Protein AF-A0A158R5C0-F1 (afdb_monomer_lite)

InterPro domains:
  IPR023636 Urocanase conserved site [PS01233] (333-348)
  IPR023637 Urocanase-like [PTHR12216] (212-357)
  IPR035085 Urocanase, Rossmann-like domain [PF01175] (110-210)
  IPR035401 Urocanase, C-terminal domain [PF17392] (230-357)
  IPR036190 Urocanase superfamily [SSF111326] (91-396)
  IPR038364 Urocanase, central domain superfamily [G3DSA:3.40.50.10730] (106-223)

Structure (mmCIF, N/CA/C/O backbone):
data_AF-A0A158R5C0-F1
#
_entry.id   AF-A0A158R5C0-F1
#
loop_
_atom_site.group_PDB
_atom_site.id
_atom_site.type_symbol
_atom_site.label_atom_id
_atom_site.label_alt_id
_atom_site.label_comp_id
_atom_site.label_asym_id
_atom_site.label_entity_id
_atom_site.label_seq_id
_atom_site.pdbx_PDB_ins_code
_atom_site.Cartn_x
_atom_site.Cartn_y
_atom_site.Cartn_z
_atom_site.occupancy
_atom_site.B_iso_or_equiv
_atom_site.auth_seq_id
_atom_site.auth_comp_id
_atom_site.auth_asym_id
_atom_site.auth_atom_id
_atom_site.pdbx_PDB_model_num
ATOM 1 N N . MET A 1 1 ? 21.431 14.745 -16.651 1.00 51.12 1 MET A N 1
ATOM 2 C CA . MET A 1 1 ? 21.654 13.913 -17.851 1.00 51.12 1 MET A CA 1
ATOM 3 C C . MET A 1 1 ? 21.043 14.595 -19.070 1.00 51.12 1 MET A C 1
ATOM 5 O O . MET A 1 1 ? 19.919 15.068 -18.958 1.00 51.12 1 MET A O 1
ATOM 9 N N . ASP A 1 2 ? 21.752 14.641 -20.203 1.00 51.94 2 ASP A N 1
ATOM 10 C CA . ASP A 1 2 ? 21.118 14.861 -21.513 1.00 51.94 2 ASP A CA 1
ATOM 11 C C . ASP A 1 2 ? 20.528 13.519 -21.970 1.00 51.94 2 ASP A C 1
ATOM 13 O O . ASP A 1 2 ? 21.255 12.535 -22.115 1.00 51.94 2 ASP A O 1
ATOM 17 N N . LEU A 1 3 ? 19.210 13.459 -22.163 1.00 56.66 3 LEU A N 1
ATOM 18 C CA . LEU A 1 3 ? 18.472 12.248 -22.551 1.00 56.66 3 LEU A CA 1
ATOM 19 C C . LEU A 1 3 ? 19.005 11.614 -23.849 1.00 56.66 3 LEU A C 1
ATOM 21 O O . LEU A 1 3 ? 18.826 10.416 -24.072 1.00 56.66 3 LEU A O 1
ATOM 25 N N . LYS A 1 4 ? 19.723 12.384 -24.678 1.00 57.47 4 LYS A N 1
ATOM 26 C CA . LYS A 1 4 ? 20.420 11.886 -25.872 1.00 57.47 4 LYS A CA 1
ATOM 27 C C . LYS A 1 4 ? 21.494 10.840 -25.558 1.00 57.47 4 LYS A C 1
ATOM 29 O O . LYS A 1 4 ? 21.751 9.975 -26.387 1.00 57.47 4 LYS A O 1
ATOM 34 N N . GLN A 1 5 ? 22.086 10.857 -24.363 1.00 58.50 5 GLN A N 1
ATOM 35 C CA . GLN A 1 5 ? 23.080 9.856 -23.963 1.00 58.50 5 GLN A CA 1
ATOM 36 C C . GLN A 1 5 ? 22.468 8.468 -23.705 1.00 58.50 5 GLN A C 1
ATOM 38 O O . GLN A 1 5 ? 23.146 7.474 -23.936 1.00 58.50 5 GLN A O 1
ATOM 43 N N . LEU A 1 6 ? 21.189 8.370 -23.308 1.00 55.44 6 LEU A N 1
ATOM 44 C CA . LEU A 1 6 ? 20.508 7.073 -23.110 1.00 55.44 6 LEU A CA 1
ATOM 45 C C . LEU A 1 6 ? 20.289 6.309 -24.421 1.00 55.44 6 LEU A C 1
ATOM 47 O O . LEU A 1 6 ? 20.114 5.095 -24.411 1.00 55.44 6 LEU A O 1
ATOM 51 N N . THR A 1 7 ? 20.276 7.023 -25.545 1.00 57.50 7 THR A N 1
ATOM 52 C CA . THR A 1 7 ? 19.987 6.476 -26.879 1.00 57.50 7 THR A CA 1
ATOM 53 C C . THR A 1 7 ? 21.208 6.479 -27.796 1.00 57.50 7 THR A C 1
ATOM 55 O O . THR A 1 7 ? 21.114 6.039 -28.937 1.00 57.50 7 THR A O 1
ATOM 58 N N . SER A 1 8 ? 22.366 6.941 -27.312 1.00 62.94 8 SER A N 1
ATOM 59 C CA . SER A 1 8 ? 23.548 7.167 -28.148 1.00 62.94 8 SER A CA 1
ATOM 60 C C . SER A 1 8 ? 24.245 5.881 -28.595 1.00 62.94 8 SER A C 1
ATOM 62 O O . SER A 1 8 ? 25.038 5.926 -29.528 1.00 62.94 8 SER A O 1
ATOM 64 N N . GLY A 1 9 ? 24.016 4.750 -27.915 1.00 58.94 9 GLY A N 1
ATOM 65 C CA . GLY A 1 9 ? 24.757 3.502 -28.147 1.00 58.94 9 GLY A CA 1
ATOM 66 C C . GLY A 1 9 ? 26.254 3.578 -27.798 1.00 58.94 9 GLY A C 1
ATOM 67 O O . GLY A 1 9 ? 26.949 2.571 -27.878 1.00 58.94 9 GLY A O 1
ATOM 68 N N . LEU A 1 10 ? 26.746 4.744 -27.359 1.00 60.12 10 LEU A N 1
ATOM 69 C CA . LEU A 1 10 ? 28.156 5.051 -27.086 1.00 60.12 10 LEU A CA 1
ATOM 70 C C . LEU A 1 10 ? 28.513 4.917 -25.599 1.00 60.12 10 LEU A C 1
ATOM 72 O O . LEU A 1 10 ? 29.471 5.514 -25.123 1.00 60.12 10 LEU A O 1
ATOM 76 N N . ILE A 1 11 ? 27.743 4.136 -24.841 1.00 62.28 11 ILE A N 1
ATOM 77 C CA . ILE A 1 11 ? 27.849 4.081 -23.373 1.00 62.28 11 ILE A CA 1
ATOM 78 C C . ILE A 1 11 ? 29.213 3.527 -22.906 1.00 62.28 11 ILE A C 1
ATOM 80 O O . ILE A 1 11 ? 29.632 3.763 -21.780 1.00 62.28 11 ILE A O 1
ATOM 84 N N . PHE A 1 12 ? 29.929 2.818 -23.780 1.00 63.06 12 PHE A N 1
ATOM 85 C CA . PHE A 1 12 ? 31.236 2.232 -23.481 1.00 63.06 12 PHE A CA 1
ATOM 86 C C . PHE A 1 12 ? 32.417 3.005 -24.085 1.00 63.06 12 PHE A C 1
ATOM 88 O O . PHE A 1 12 ? 33.535 2.494 -24.042 1.00 63.06 12 PHE A O 1
ATOM 95 N N . ASP A 1 13 ? 32.200 4.191 -24.667 1.00 68.00 13 ASP A N 1
ATOM 96 C CA . ASP A 1 13 ? 33.244 4.952 -25.360 1.00 68.00 13 ASP A CA 1
ATOM 97 C C . ASP A 1 13 ? 33.252 6.453 -25.004 1.00 68.00 13 ASP A C 1
ATOM 99 O O . ASP A 1 13 ? 32.526 7.234 -25.623 1.00 68.00 13 ASP A O 1
ATOM 103 N N . PRO A 1 14 ? 34.125 6.887 -24.067 1.00 67.75 14 PRO A N 1
ATOM 104 C CA . PRO A 1 14 ? 35.026 6.072 -23.234 1.00 67.75 14 PRO A CA 1
ATOM 105 C C . PRO A 1 14 ? 34.276 5.275 -22.150 1.00 67.75 14 PRO A C 1
ATOM 107 O O . PRO A 1 14 ? 33.107 5.540 -21.878 1.00 67.75 14 PRO A O 1
ATOM 110 N N . LEU A 1 15 ? 34.949 4.301 -21.518 1.00 65.25 15 LEU A N 1
ATOM 111 C CA . LEU A 1 15 ? 34.386 3.613 -20.351 1.00 65.25 15 LEU A CA 1
ATOM 112 C C . LEU A 1 15 ? 34.110 4.638 -19.233 1.00 65.25 15 LEU A C 1
ATOM 114 O O . LEU A 1 15 ? 35.017 5.402 -18.896 1.00 65.25 15 LEU A O 1
ATOM 118 N N . PRO A 1 16 ? 32.897 4.664 -18.662 1.00 64.50 16 PRO A N 1
ATOM 119 C CA . PRO A 1 16 ? 32.569 5.559 -17.557 1.00 64.50 16 PRO A CA 1
ATOM 120 C C . PRO A 1 16 ? 33.321 5.180 -16.270 1.00 64.50 16 PRO A C 1
ATOM 122 O O . PRO A 1 16 ? 33.688 4.020 -16.068 1.00 64.50 16 PRO A O 1
ATOM 125 N N . GLU A 1 17 ? 33.575 6.175 -15.415 1.00 60.28 17 GLU A N 1
ATOM 126 C CA . GLU A 1 17 ? 34.307 5.990 -14.157 1.00 60.28 17 GLU A CA 1
ATOM 127 C C . GLU A 1 17 ? 33.519 5.138 -13.153 1.00 60.28 17 GLU A C 1
ATOM 129 O O . GLU A 1 17 ? 32.294 5.217 -13.061 1.00 60.28 17 GLU A O 1
ATOM 134 N N . PHE A 1 18 ? 34.240 4.315 -12.386 1.00 57.44 18 PHE A N 1
ATOM 135 C CA . PHE A 1 18 ? 33.649 3.431 -11.386 1.00 57.44 18 PHE A CA 1
ATOM 136 C C . PHE A 1 18 ? 33.349 4.173 -10.087 1.00 57.44 18 PHE A C 1
ATOM 138 O O . PHE A 1 18 ? 34.278 4.669 -9.443 1.00 57.44 18 PHE A O 1
ATOM 145 N N . PRO A 1 19 ? 32.093 4.171 -9.626 1.00 56.69 19 PRO A N 1
ATOM 146 C CA . PRO A 1 19 ? 31.757 4.870 -8.406 1.00 56.69 19 PRO A CA 1
ATOM 147 C C . PRO A 1 19 ? 31.963 4.037 -7.145 1.00 56.69 19 PRO A C 1
ATOM 149 O O . PRO A 1 19 ? 31.764 2.813 -7.108 1.00 56.69 19 PRO A O 1
ATOM 152 N N . PHE A 1 20 ? 32.319 4.755 -6.081 1.00 53.41 20 PHE A N 1
ATOM 153 C CA . PHE A 1 20 ? 32.453 4.269 -4.710 1.00 53.41 20 PHE A CA 1
ATOM 154 C C . PHE A 1 20 ? 31.122 4.439 -3.951 1.00 53.41 20 PHE A C 1
ATOM 156 O O . PHE A 1 20 ? 31.051 5.126 -2.937 1.00 53.41 20 PHE A O 1
ATOM 163 N N . GLU A 1 21 ? 30.035 3.842 -4.445 1.00 59.16 21 GLU A N 1
ATOM 164 C CA . GLU A 1 21 ? 28.772 3.797 -3.692 1.00 59.16 21 GLU A CA 1
ATOM 165 C C . GLU A 1 21 ? 28.656 2.539 -2.819 1.00 59.16 21 GLU A C 1
ATOM 167 O O . GLU A 1 21 ? 29.300 1.513 -3.056 1.00 59.16 21 GLU A O 1
ATOM 172 N N . GLN A 1 22 ? 27.815 2.631 -1.786 1.00 54.03 22 GLN A N 1
ATOM 173 C CA . GLN A 1 22 ? 27.529 1.555 -0.843 1.00 54.03 22 GLN A CA 1
ATOM 174 C C . GLN A 1 22 ? 26.801 0.405 -1.560 1.00 54.03 22 GLN A C 1
ATOM 176 O O . GLN A 1 22 ? 25.691 0.569 -2.063 1.00 54.03 22 GLN A O 1
ATOM 181 N N . ARG A 1 23 ? 27.427 -0.774 -1.612 1.00 67.50 23 ARG A N 1
ATOM 182 C CA . ARG A 1 23 ? 26.885 -1.963 -2.286 1.00 67.50 23 ARG A CA 1
ATOM 183 C C . ARG A 1 23 ? 26.366 -2.956 -1.261 1.00 67.50 23 ARG A C 1
ATOM 185 O O . ARG A 1 23 ? 26.975 -3.127 -0.205 1.00 67.50 23 ARG A O 1
ATOM 192 N N . ALA A 1 24 ? 25.270 -3.638 -1.584 1.00 62.53 24 ALA A N 1
ATOM 193 C CA . ALA A 1 24 ? 24.831 -4.762 -0.771 1.00 62.53 24 ALA A CA 1
ATOM 194 C C . ALA A 1 24 ? 25.896 -5.868 -0.861 1.00 62.53 24 ALA A C 1
ATOM 196 O O . ALA A 1 24 ? 26.246 -6.324 -1.951 1.00 62.53 24 ALA A O 1
ATOM 197 N N . SER A 1 25 ? 26.456 -6.264 0.277 1.00 62.00 25 SER A N 1
ATOM 198 C CA . SER A 1 25 ? 27.340 -7.421 0.352 1.00 62.00 25 SER A CA 1
ATOM 199 C C . SER A 1 25 ? 26.503 -8.663 0.629 1.00 62.00 25 SER A C 1
ATOM 201 O O . SER A 1 25 ? 25.637 -8.672 1.504 1.00 62.00 25 SER A O 1
ATOM 203 N N . SER A 1 26 ? 26.755 -9.728 -0.122 1.00 62.12 26 SER A N 1
ATOM 204 C CA . SER A 1 26 ? 26.227 -11.053 0.185 1.00 62.12 26 SER A CA 1
ATOM 205 C C . SER A 1 26 ? 27.378 -12.049 0.197 1.00 62.12 26 SER A C 1
ATOM 207 O O . SER A 1 26 ? 28.207 -12.074 -0.708 1.00 62.12 26 SER A O 1
ATOM 209 N N . SER A 1 27 ? 27.461 -12.871 1.237 1.00 60.75 27 SER A N 1
ATOM 210 C CA . SER A 1 27 ? 28.456 -13.937 1.335 1.00 60.75 27 SER A CA 1
ATOM 211 C C . SER A 1 27 ? 27.865 -15.236 0.797 1.00 60.75 27 SER A C 1
ATOM 213 O O . SER A 1 27 ? 27.541 -16.128 1.577 1.00 60.75 27 SER A O 1
ATOM 215 N N . CYS A 1 28 ? 27.642 -15.345 -0.515 1.00 56.56 28 CYS A N 1
ATOM 216 C CA . CYS A 1 28 ? 27.281 -16.638 -1.098 1.00 56.56 28 CYS A CA 1
ATOM 217 C C . CYS A 1 28 ? 27.434 -16.672 -2.621 1.00 56.56 28 CYS A C 1
ATOM 219 O O . CYS A 1 28 ? 26.481 -16.451 -3.362 1.00 56.56 28 CYS A O 1
ATOM 221 N N . ALA A 1 29 ? 28.621 -17.019 -3.104 1.00 57.44 29 ALA A N 1
ATOM 222 C CA . ALA A 1 29 ? 28.725 -17.627 -4.420 1.00 57.44 29 ALA A CA 1
ATOM 223 C C . ALA A 1 29 ? 29.809 -18.717 -4.368 1.00 57.44 29 ALA A C 1
ATOM 225 O O . ALA A 1 29 ? 30.895 -18.498 -3.831 1.00 57.44 29 ALA A O 1
ATOM 226 N N . LEU A 1 30 ? 29.502 -19.911 -4.887 1.00 60.81 30 LEU A N 1
ATOM 227 C CA . LEU A 1 30 ? 30.491 -20.977 -5.070 1.00 60.81 30 LEU A CA 1
ATOM 228 C C . LEU A 1 30 ? 31.530 -20.516 -6.099 1.00 60.81 30 LEU A C 1
ATOM 230 O O . LEU A 1 30 ? 31.168 -20.189 -7.234 1.00 60.81 30 LEU A O 1
ATOM 234 N N . ILE A 1 31 ? 32.804 -20.521 -5.697 1.00 62.38 31 ILE A N 1
ATOM 235 C CA . ILE A 1 31 ? 33.958 -20.035 -6.478 1.00 62.38 31 ILE A CA 1
ATOM 236 C C . ILE A 1 31 ? 33.992 -20.651 -7.888 1.00 62.38 31 ILE A C 1
ATOM 238 O O . ILE A 1 31 ? 34.301 -19.960 -8.861 1.00 62.38 31 ILE A O 1
ATOM 242 N N . ASP A 1 32 ? 33.565 -21.908 -8.023 1.00 65.00 32 ASP A N 1
ATOM 243 C CA . ASP A 1 32 ? 33.571 -22.672 -9.279 1.00 65.00 32 ASP A CA 1
ATOM 244 C C . ASP A 1 32 ? 32.682 -22.071 -10.385 1.00 65.00 32 ASP A C 1
ATOM 246 O O . ASP A 1 32 ? 32.820 -22.410 -11.559 1.00 65.00 32 ASP A O 1
ATOM 250 N N . THR A 1 33 ? 31.783 -21.142 -10.045 1.00 76.62 33 THR A N 1
ATOM 251 C CA . THR A 1 33 ? 30.873 -20.492 -11.006 1.00 76.62 33 THR A CA 1
ATOM 252 C C . THR A 1 33 ? 31.309 -19.084 -11.424 1.00 76.62 33 THR A C 1
ATOM 254 O O . THR A 1 33 ? 30.699 -18.488 -12.315 1.00 76.62 33 THR A O 1
ATOM 257 N N . PHE A 1 34 ? 32.388 -18.543 -10.844 1.00 84.12 34 PHE A N 1
ATOM 258 C CA . PHE A 1 34 ? 32.748 -17.127 -11.012 1.00 84.12 34 PHE A CA 1
ATOM 259 C C . PHE A 1 34 ? 33.219 -16.824 -12.431 1.00 84.12 34 PHE A C 1
ATOM 261 O O . PHE A 1 34 ? 32.864 -15.795 -13.003 1.00 84.12 34 PHE A O 1
ATOM 268 N N . GLN A 1 35 ? 33.963 -17.749 -13.038 1.00 81.44 35 GLN A N 1
ATOM 269 C CA . GLN A 1 35 ? 34.404 -17.617 -14.426 1.00 81.44 35 GLN A CA 1
ATOM 270 C C . GLN A 1 35 ? 33.212 -17.551 -15.389 1.00 81.44 35 GLN A C 1
ATOM 272 O O . GLN A 1 35 ? 33.197 -16.725 -16.301 1.00 81.44 35 GLN A O 1
ATOM 277 N N . LEU A 1 36 ? 32.181 -18.369 -15.151 1.00 81.12 36 LEU A N 1
ATOM 278 C CA . LEU A 1 36 ? 30.954 -18.359 -15.945 1.00 81.12 36 LEU A CA 1
ATOM 279 C C . LEU A 1 36 ? 30.148 -17.070 -15.727 1.00 81.12 36 LEU A C 1
ATOM 281 O O . LEU A 1 36 ? 29.631 -16.506 -16.691 1.00 81.12 36 LEU A O 1
ATOM 285 N N . ALA A 1 37 ? 30.068 -16.573 -14.489 1.00 80.75 37 ALA A N 1
ATOM 286 C CA . ALA A 1 37 ? 29.399 -15.312 -14.172 1.00 80.75 37 ALA A CA 1
ATOM 287 C C . ALA A 1 37 ? 30.062 -14.115 -14.878 1.00 80.75 37 ALA A C 1
ATOM 289 O O . ALA A 1 37 ? 29.370 -13.330 -15.531 1.00 80.75 37 ALA A O 1
ATOM 290 N N . VAL A 1 38 ? 31.398 -14.027 -14.843 1.00 82.94 38 VAL A N 1
ATOM 291 C CA . VAL A 1 38 ? 32.162 -12.996 -15.567 1.00 82.94 38 VAL A CA 1
ATOM 292 C C . VAL A 1 38 ? 31.986 -13.139 -17.084 1.00 82.94 38 VAL A C 1
ATOM 294 O O . VAL A 1 38 ? 31.737 -12.151 -17.774 1.00 82.94 38 VAL A O 1
ATOM 297 N N . ALA A 1 39 ? 32.028 -14.360 -17.625 1.00 80.31 39 ALA A N 1
ATOM 298 C CA . ALA A 1 39 ? 31.802 -14.590 -19.053 1.00 80.31 39 ALA A CA 1
ATOM 299 C C . ALA A 1 39 ? 30.387 -14.183 -19.507 1.00 80.31 39 ALA A C 1
ATOM 301 O O . ALA A 1 39 ? 30.219 -13.676 -20.615 1.00 80.31 39 ALA A O 1
ATOM 302 N N . ASN A 1 40 ? 29.367 -14.382 -18.667 1.00 79.81 40 ASN A N 1
ATOM 303 C CA . ASN A 1 40 ? 27.987 -14.018 -18.984 1.00 79.81 40 ASN A CA 1
ATOM 304 C C . ASN A 1 40 ? 27.793 -12.500 -19.095 1.00 79.81 40 ASN A C 1
ATOM 306 O O . ASN A 1 40 ? 27.128 -12.056 -20.031 1.00 79.81 40 ASN A O 1
ATOM 310 N N . ILE A 1 41 ? 28.368 -11.710 -18.182 1.00 75.50 41 ILE A N 1
ATOM 311 C CA . ILE A 1 41 ? 28.212 -10.247 -18.203 1.00 75.50 41 ILE A CA 1
ATOM 312 C C . ILE A 1 41 ? 29.025 -9.592 -19.332 1.00 75.50 41 ILE A C 1
ATOM 314 O O . ILE A 1 41 ? 28.567 -8.630 -19.944 1.00 75.50 41 ILE A O 1
ATOM 318 N N . LEU A 1 42 ? 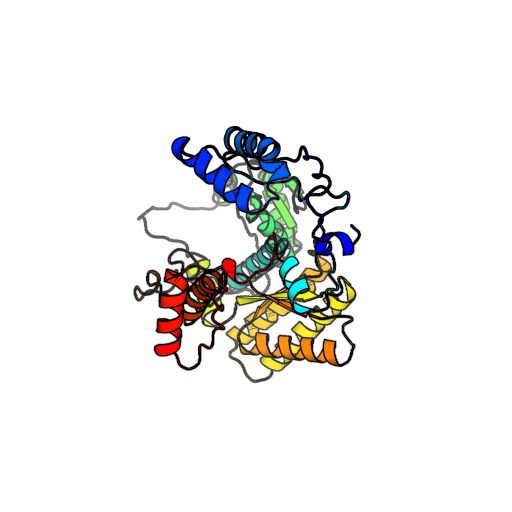30.188 -10.151 -19.691 1.00 77.12 42 LEU A N 1
ATOM 319 C CA . LEU A 1 42 ? 31.024 -9.624 -20.777 1.00 77.12 42 LEU A CA 1
ATOM 320 C C . LEU A 1 42 ? 30.335 -9.678 -22.150 1.00 77.12 42 LEU A C 1
ATOM 322 O O . LEU A 1 42 ? 30.678 -8.893 -23.031 1.00 77.12 42 LEU A O 1
ATOM 326 N N . ARG A 1 43 ? 29.307 -10.521 -22.331 1.00 77.00 43 ARG A N 1
ATOM 327 C CA . ARG A 1 43 ? 28.494 -10.566 -23.565 1.00 77.00 43 ARG A CA 1
ATOM 328 C C . ARG A 1 43 ? 27.805 -9.237 -23.895 1.00 77.00 43 ARG A C 1
ATOM 330 O O . ARG A 1 43 ? 27.444 -9.031 -25.046 1.00 77.00 43 ARG A O 1
ATOM 337 N N . TYR A 1 44 ? 27.622 -8.356 -22.910 1.00 72.44 44 TYR A N 1
ATOM 338 C CA . TYR A 1 44 ? 26.942 -7.066 -23.070 1.00 72.44 44 TYR A CA 1
ATOM 339 C C . TYR A 1 44 ? 27.894 -5.893 -23.354 1.00 72.44 44 TYR A C 1
ATOM 341 O O . TYR A 1 44 ? 27.445 -4.754 -23.447 1.00 72.44 44 TYR A O 1
ATOM 349 N N . VAL A 1 45 ? 29.199 -6.153 -23.483 1.00 71.12 45 VAL A N 1
ATOM 350 C CA . VAL A 1 45 ? 30.238 -5.124 -23.642 1.00 71.12 45 VAL A CA 1
ATOM 351 C C . VAL A 1 45 ? 30.983 -5.324 -24.973 1.00 71.12 45 VAL A C 1
ATOM 353 O O . VAL A 1 45 ? 31.150 -6.463 -25.416 1.00 71.12 45 VAL A O 1
ATOM 356 N N . PRO A 1 46 ? 31.484 -4.257 -25.626 1.00 77.31 46 PRO A N 1
ATOM 357 C CA . PRO A 1 46 ? 32.448 -4.382 -26.719 1.00 77.31 46 PRO A CA 1
ATOM 358 C C . PRO A 1 46 ? 33.718 -5.162 -26.328 1.00 77.31 46 PRO A C 1
ATOM 360 O O . PRO A 1 46 ? 34.317 -4.917 -25.279 1.00 77.31 46 PRO A O 1
ATOM 363 N N . GLN A 1 47 ? 34.195 -6.040 -27.220 1.00 80.75 47 GLN A N 1
ATOM 364 C CA . GLN A 1 47 ? 35.342 -6.932 -26.967 1.00 80.75 47 GLN A CA 1
ATOM 365 C C . GLN A 1 47 ? 36.626 -6.208 -26.535 1.00 80.75 47 GLN A C 1
ATOM 367 O O . GLN A 1 47 ? 37.384 -6.728 -25.715 1.00 80.75 47 GLN A O 1
ATOM 372 N N . LYS A 1 48 ? 36.852 -4.983 -27.031 1.00 81.25 48 LYS A N 1
ATOM 373 C CA . LYS A 1 48 ? 38.017 -4.152 -26.675 1.00 81.25 48 LYS A CA 1
ATOM 374 C C . LYS A 1 48 ? 38.166 -3.908 -25.166 1.00 81.25 48 LYS A C 1
ATOM 376 O O . LYS A 1 48 ? 39.284 -3.721 -24.696 1.00 81.25 48 LYS A O 1
ATOM 381 N N . HIS A 1 49 ? 37.072 -3.977 -24.404 1.00 77.50 49 HIS A N 1
ATOM 382 C CA . HIS A 1 49 ? 37.050 -3.698 -22.963 1.00 77.50 49 HIS A CA 1
ATOM 383 C C . HIS A 1 49 ? 37.113 -4.952 -22.083 1.00 77.50 49 HIS A C 1
ATOM 385 O O . HIS A 1 49 ? 37.230 -4.839 -20.862 1.00 77.50 49 HIS A O 1
ATOM 391 N N . TYR A 1 50 ? 37.090 -6.158 -22.669 1.00 85.00 50 TYR A N 1
ATOM 392 C CA . TYR A 1 50 ? 36.978 -7.417 -21.917 1.00 85.00 50 TYR A CA 1
ATOM 393 C C . TYR A 1 50 ? 38.072 -7.600 -20.876 1.00 85.00 50 TYR A C 1
ATOM 395 O O . TYR A 1 50 ? 37.798 -8.012 -19.754 1.00 85.00 50 TYR A O 1
ATOM 403 N N . LYS A 1 51 ? 39.315 -7.261 -21.222 1.00 83.75 51 LYS A N 1
ATOM 404 C CA . LYS A 1 51 ? 40.459 -7.461 -20.328 1.00 83.75 51 LYS A CA 1
ATOM 405 C C . LYS A 1 51 ? 40.403 -6.573 -19.080 1.00 83.75 51 LYS A C 1
ATOM 407 O O . LYS A 1 51 ? 40.878 -7.004 -18.030 1.00 83.75 51 LYS A O 1
ATOM 412 N N . SER A 1 52 ? 39.863 -5.357 -19.200 1.00 80.81 52 SER A N 1
ATOM 413 C CA . SER A 1 52 ? 39.714 -4.433 -18.069 1.00 80.81 52 SER A CA 1
ATOM 414 C C . SER A 1 52 ? 38.541 -4.864 -17.194 1.00 80.81 52 SER A C 1
ATOM 416 O O . SER A 1 52 ? 38.734 -5.216 -16.030 1.00 80.81 52 SER A O 1
ATOM 418 N N . LEU A 1 53 ? 37.356 -4.985 -17.799 1.00 80.56 53 LEU A N 1
ATOM 419 C CA . LEU A 1 53 ? 36.124 -5.264 -17.065 1.00 80.56 53 LEU A CA 1
ATOM 420 C C . LEU A 1 53 ? 36.090 -6.667 -16.449 1.00 80.56 53 LEU A C 1
ATOM 422 O O . LEU A 1 53 ? 35.500 -6.852 -15.392 1.00 80.56 53 LEU A O 1
ATOM 426 N N . ALA A 1 54 ? 36.746 -7.669 -17.050 1.00 85.56 54 ALA A N 1
ATOM 427 C CA . ALA A 1 54 ? 36.816 -9.009 -16.460 1.00 85.56 54 ALA A CA 1
ATOM 428 C C . ALA A 1 54 ? 37.464 -8.995 -15.066 1.00 85.56 54 ALA A C 1
ATOM 430 O O . ALA A 1 54 ? 37.028 -9.725 -14.177 1.00 85.56 54 ALA A O 1
ATOM 431 N N . LYS A 1 55 ? 38.496 -8.161 -14.871 1.00 84.88 55 LYS A N 1
ATOM 432 C CA . LYS A 1 55 ? 39.164 -8.012 -13.572 1.00 84.88 55 LYS A CA 1
ATOM 433 C C . LYS A 1 55 ? 38.258 -7.311 -12.572 1.00 84.88 55 LYS A C 1
ATOM 435 O O . LYS A 1 55 ? 38.173 -7.739 -11.428 1.00 84.88 55 LYS A O 1
ATOM 440 N N . GLU A 1 56 ? 37.572 -6.264 -13.006 1.00 80.19 56 GLU A N 1
ATOM 441 C CA . GLU A 1 56 ? 36.669 -5.491 -12.153 1.00 80.19 56 GLU A CA 1
ATOM 442 C C . GLU A 1 56 ? 35.460 -6.323 -11.728 1.00 80.19 56 GLU A C 1
ATOM 444 O O . GLU A 1 56 ? 35.185 -6.418 -10.538 1.00 80.19 56 GLU A O 1
ATOM 449 N N . PHE A 1 57 ? 34.809 -7.028 -12.653 1.00 83.75 57 PHE A N 1
ATOM 450 C CA . PHE A 1 57 ? 33.696 -7.926 -12.340 1.00 83.75 57 PHE A CA 1
ATOM 451 C C . PHE A 1 57 ? 34.109 -9.076 -11.415 1.00 83.75 57 PHE A C 1
ATOM 453 O O . PHE A 1 57 ? 33.346 -9.455 -10.529 1.00 83.75 57 PHE A O 1
ATOM 460 N N . MET A 1 58 ? 35.327 -9.603 -11.569 1.00 84.75 58 MET A N 1
ATOM 461 C CA . MET A 1 58 ? 35.866 -10.584 -10.627 1.00 84.75 58 MET A CA 1
ATOM 462 C C . MET A 1 58 ? 36.060 -9.977 -9.230 1.00 84.75 58 MET A C 1
ATOM 464 O O . MET A 1 58 ? 35.691 -10.599 -8.236 1.00 84.75 58 MET A O 1
ATOM 468 N N . THR A 1 59 ? 36.581 -8.750 -9.142 1.00 82.81 59 THR A N 1
ATOM 469 C CA . THR A 1 59 ? 36.691 -8.019 -7.872 1.00 82.81 59 THR A CA 1
ATOM 470 C C . THR A 1 59 ? 35.316 -7.785 -7.247 1.00 82.81 59 THR A C 1
ATOM 472 O O . THR A 1 59 ? 35.172 -7.972 -6.041 1.00 82.81 59 THR A O 1
ATOM 475 N N . GLU A 1 60 ? 34.286 -7.451 -8.034 1.00 79.69 60 GLU A N 1
ATOM 476 C CA . GLU A 1 60 ? 32.922 -7.278 -7.520 1.00 79.69 60 GLU A CA 1
ATOM 477 C C . GLU A 1 60 ? 32.350 -8.577 -6.945 1.00 79.69 60 GLU A C 1
ATOM 479 O O . GLU A 1 60 ? 31.802 -8.566 -5.844 1.00 79.69 60 GLU A O 1
ATOM 484 N N . LEU A 1 61 ? 32.542 -9.709 -7.630 1.00 81.44 61 LEU A N 1
ATOM 485 C CA . LEU A 1 61 ? 32.143 -11.019 -7.109 1.00 81.44 61 LEU A CA 1
ATOM 486 C C . LEU A 1 61 ? 32.857 -11.364 -5.806 1.00 81.44 61 LEU A C 1
ATOM 488 O O . LEU A 1 61 ? 32.212 -11.802 -4.860 1.00 81.44 61 LEU A O 1
ATOM 492 N N . LEU A 1 62 ? 34.173 -11.161 -5.744 1.00 80.75 62 LEU A N 1
ATOM 493 C CA . LEU A 1 62 ? 34.960 -11.474 -4.550 1.00 80.75 62 LEU A CA 1
ATOM 494 C C . LEU A 1 62 ? 34.615 -10.556 -3.372 1.00 80.75 62 LEU A C 1
ATOM 496 O O . LEU A 1 62 ? 34.607 -11.003 -2.230 1.00 80.75 62 LEU A O 1
ATOM 500 N N . THR A 1 63 ? 34.323 -9.284 -3.647 1.00 78.69 63 THR A N 1
ATOM 501 C CA . THR A 1 63 ? 34.078 -8.274 -2.606 1.00 78.69 63 THR A CA 1
ATOM 502 C C . THR A 1 63 ? 32.625 -8.266 -2.136 1.00 78.69 63 THR A C 1
ATOM 504 O O . THR A 1 63 ? 32.360 -8.096 -0.948 1.00 78.69 63 THR A O 1
ATOM 507 N N . TYR A 1 64 ? 31.674 -8.438 -3.055 1.00 77.88 64 TYR A N 1
ATOM 508 C CA . TYR A 1 64 ? 30.246 -8.236 -2.793 1.00 77.88 64 TYR A CA 1
ATOM 509 C C . TYR A 1 64 ? 29.387 -9.488 -3.021 1.00 77.88 64 TYR A C 1
ATOM 511 O O . TYR A 1 64 ? 28.198 -9.473 -2.696 1.00 77.88 64 TYR A O 1
ATOM 519 N N . GLY A 1 65 ? 29.954 -10.559 -3.585 1.00 79.31 65 GLY A N 1
ATOM 520 C CA . GLY A 1 65 ? 29.220 -11.772 -3.962 1.00 79.31 65 GLY A CA 1
ATOM 521 C C . GLY A 1 65 ? 28.373 -11.625 -5.230 1.00 79.31 65 GLY A C 1
ATOM 522 O O . GLY A 1 65 ? 27.635 -12.544 -5.577 1.00 79.31 65 GLY A O 1
ATOM 523 N N . HIS A 1 66 ? 28.451 -10.486 -5.930 1.00 79.75 66 HIS A N 1
ATOM 524 C CA . HIS A 1 66 ? 27.636 -10.188 -7.109 1.00 79.75 66 HIS A CA 1
ATOM 525 C C . HIS A 1 66 ? 28.358 -9.245 -8.084 1.00 79.75 66 HIS A C 1
ATOM 527 O O . HIS A 1 66 ? 29.132 -8.394 -7.648 1.00 79.75 66 HIS A O 1
ATOM 533 N N . ILE A 1 67 ? 28.077 -9.368 -9.389 1.00 78.56 67 ILE A N 1
ATOM 534 C CA . ILE A 1 67 ? 28.520 -8.403 -10.410 1.00 78.56 67 ILE A CA 1
ATOM 535 C C . ILE A 1 67 ? 27.403 -7.382 -10.606 1.00 78.56 67 ILE A C 1
ATOM 537 O O . ILE A 1 67 ? 26.378 -7.688 -11.208 1.00 78.56 67 ILE A O 1
ATOM 541 N N . TYR A 1 68 ? 27.613 -6.168 -10.120 1.00 75.00 68 TYR A N 1
ATOM 542 C CA . TYR A 1 68 ? 26.685 -5.058 -10.290 1.00 75.00 68 TYR A CA 1
ATOM 543 C C . TYR A 1 68 ? 26.883 -4.327 -11.619 1.00 75.00 68 TYR A C 1
ATOM 545 O O . TYR A 1 68 ? 25.947 -3.683 -12.091 1.00 75.00 68 TYR A O 1
ATOM 553 N N . ALA A 1 69 ? 28.081 -4.419 -12.211 1.00 70.31 69 ALA A N 1
ATOM 554 C CA . ALA A 1 69 ? 28.427 -3.776 -13.478 1.00 70.31 69 ALA A CA 1
ATOM 555 C C . ALA A 1 69 ? 28.020 -2.288 -13.510 1.00 70.31 69 ALA A C 1
ATOM 557 O O . ALA A 1 69 ? 27.328 -1.817 -14.416 1.00 70.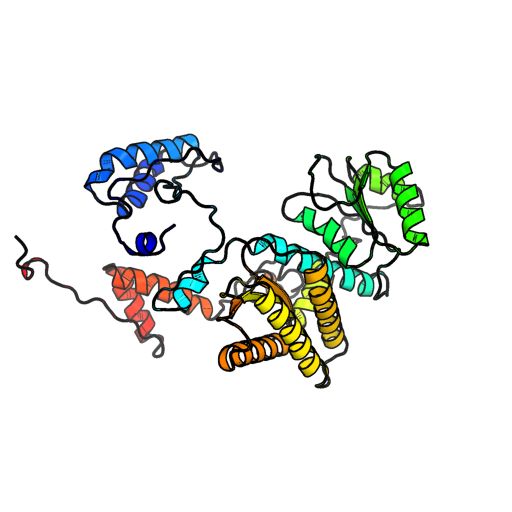31 69 ALA A O 1
ATOM 558 N N . VAL A 1 70 ? 28.489 -1.539 -12.502 1.00 58.06 70 VAL A N 1
ATOM 559 C CA . VAL A 1 70 ? 28.180 -0.115 -12.263 1.00 58.06 70 VAL A CA 1
ATOM 560 C C . VAL A 1 70 ? 29.097 0.899 -12.986 1.00 58.06 70 VAL A C 1
ATOM 562 O O . VAL A 1 70 ? 29.184 2.024 -12.517 1.00 58.06 70 VAL A O 1
ATOM 565 N N . PRO A 1 71 ? 29.752 0.644 -14.138 1.00 50.84 71 PRO A N 1
ATOM 566 C CA . PRO A 1 71 ? 30.159 1.773 -14.983 1.00 50.84 71 PRO A CA 1
ATOM 567 C C . PRO A 1 71 ? 28.928 2.582 -15.452 1.00 50.84 71 PRO A C 1
ATOM 569 O O . PRO A 1 71 ? 28.999 3.767 -15.735 1.00 50.84 71 PRO A O 1
ATOM 572 N N . LEU A 1 72 ? 27.748 1.957 -15.517 1.00 46.09 72 LEU A N 1
ATOM 573 C CA . LEU A 1 72 ? 26.574 2.486 -16.221 1.00 46.09 72 LEU A CA 1
ATOM 574 C C . LEU A 1 72 ? 25.688 3.462 -15.421 1.00 46.09 72 LEU A C 1
ATOM 576 O O . LEU A 1 72 ? 24.650 3.874 -15.941 1.00 46.09 72 LEU A O 1
ATOM 580 N N . LYS A 1 73 ? 26.027 3.798 -14.168 1.00 43.56 73 LYS A N 1
ATOM 581 C CA . LYS A 1 73 ? 25.127 4.561 -13.274 1.00 43.56 73 LYS A CA 1
ATOM 582 C C . LYS A 1 73 ? 25.611 5.948 -12.863 1.00 43.56 73 LYS A C 1
ATOM 584 O O . LYS A 1 73 ? 24.753 6.796 -12.626 1.00 43.56 73 LYS A O 1
ATOM 589 N N . ASP A 1 74 ? 26.913 6.218 -12.849 1.00 41.69 74 ASP A N 1
ATOM 590 C CA . ASP A 1 74 ? 27.418 7.484 -12.309 1.00 41.69 74 ASP A CA 1
ATOM 591 C C . ASP A 1 74 ? 27.565 8.553 -13.384 1.00 41.69 74 ASP A C 1
ATOM 593 O O . ASP A 1 74 ? 28.640 8.961 -13.815 1.00 41.69 74 ASP A O 1
ATOM 597 N N . VAL A 1 75 ? 26.398 9.028 -13.808 1.00 44.06 75 VAL A N 1
ATOM 598 C CA . VAL A 1 75 ? 26.247 10.334 -14.437 1.00 44.06 75 VAL A CA 1
ATOM 599 C C . VAL A 1 75 ? 25.836 11.310 -13.328 1.00 44.06 75 VAL A C 1
ATOM 601 O O . VAL A 1 75 ? 24.865 11.031 -12.624 1.00 44.06 75 VAL A O 1
ATOM 604 N N . PRO A 1 76 ? 26.502 12.467 -13.154 1.00 33.47 76 PRO A N 1
ATOM 605 C CA . PRO A 1 76 ? 26.146 13.422 -12.110 1.00 33.47 76 PRO A CA 1
ATOM 606 C C . PRO A 1 76 ? 24.691 13.898 -12.272 1.00 33.47 76 PRO A C 1
ATOM 608 O O . PRO A 1 76 ? 24.320 14.572 -13.238 1.00 33.47 76 PRO A O 1
ATOM 611 N N . GLY A 1 77 ? 23.854 13.505 -11.310 1.00 40.81 77 GLY A N 1
ATOM 612 C CA . GLY A 1 77 ? 22.434 13.835 -11.214 1.00 40.81 77 GLY A CA 1
ATOM 613 C C . GLY A 1 77 ? 21.683 12.748 -10.446 1.00 40.81 77 GLY A C 1
ATOM 614 O O . GLY A 1 77 ? 21.778 11.577 -10.790 1.00 40.81 77 GLY A O 1
ATOM 615 N N . LYS A 1 78 ? 20.929 13.115 -9.399 1.00 37.44 78 LYS A N 1
ATOM 616 C CA . LYS A 1 78 ? 20.071 12.163 -8.671 1.00 37.44 78 LYS A CA 1
ATOM 617 C C . LYS A 1 78 ? 19.202 11.386 -9.669 1.00 37.44 78 LYS A C 1
ATOM 619 O O . LYS A 1 78 ? 18.493 12.003 -10.462 1.00 37.44 78 LYS A O 1
ATOM 624 N N . LEU A 1 79 ? 19.218 10.052 -9.584 1.00 42.59 79 LEU A N 1
ATOM 625 C CA . LEU A 1 79 ? 18.288 9.142 -10.266 1.00 42.59 79 LEU A CA 1
ATOM 626 C C . LEU A 1 79 ? 16.873 9.305 -9.677 1.00 42.59 79 LEU A C 1
ATOM 628 O O . LEU A 1 79 ? 16.321 8.441 -9.004 1.00 42.59 79 LEU A O 1
ATOM 632 N N . THR A 1 80 ? 16.277 10.472 -9.879 1.00 41.53 80 THR A N 1
ATOM 633 C CA . THR A 1 80 ? 14.840 10.684 -9.723 1.00 41.53 80 THR A CA 1
ATOM 634 C C . THR A 1 80 ? 14.173 10.347 -11.043 1.00 41.53 80 THR A C 1
ATOM 636 O O . THR A 1 80 ? 14.748 10.650 -12.083 1.00 41.53 80 THR A O 1
ATOM 639 N N . ALA A 1 81 ? 12.992 9.718 -10.992 1.00 41.38 81 ALA A N 1
ATOM 640 C CA . ALA A 1 81 ? 12.206 9.311 -12.157 1.00 41.38 81 ALA A CA 1
ATOM 641 C C . ALA A 1 81 ? 12.209 10.423 -13.220 1.00 41.38 81 ALA A C 1
ATOM 643 O O . ALA A 1 81 ? 11.513 11.426 -13.076 1.00 41.38 81 ALA A O 1
ATOM 644 N N . LEU A 1 82 ? 13.059 10.278 -14.239 1.00 38.44 82 LEU A N 1
ATOM 645 C CA . LEU A 1 82 ? 13.263 11.304 -15.248 1.00 38.44 82 LEU A CA 1
ATOM 646 C C . LEU A 1 82 ? 12.362 10.992 -16.433 1.00 38.44 82 LEU A C 1
ATOM 648 O O . LEU A 1 82 ? 12.290 9.855 -16.897 1.00 38.44 82 LEU A O 1
ATOM 652 N N . LEU A 1 83 ? 11.669 12.022 -16.902 1.00 37.16 83 LEU A N 1
ATOM 653 C CA . LEU A 1 83 ? 10.826 11.969 -18.081 1.00 37.16 83 LEU A CA 1
ATOM 654 C C . LEU A 1 83 ? 11.671 11.574 -19.298 1.00 37.16 83 LEU A C 1
ATOM 656 O O . LEU A 1 83 ? 12.562 12.316 -19.705 1.00 37.16 83 LEU A O 1
ATOM 660 N N . VAL A 1 84 ? 11.377 10.429 -19.899 1.00 37.03 84 VAL A N 1
ATOM 661 C CA . VAL A 1 84 ? 11.951 10.048 -21.188 1.00 37.03 84 VAL A CA 1
ATOM 662 C C . VAL A 1 84 ? 10.923 10.411 -22.259 1.00 37.03 84 VAL A C 1
ATOM 664 O O . VAL A 1 84 ? 9.853 9.840 -22.313 1.00 37.03 84 VAL A O 1
ATOM 667 N N . LEU A 1 85 ? 11.166 11.383 -23.127 1.00 34.25 85 LEU A N 1
ATOM 668 C CA . LEU A 1 85 ? 10.342 11.540 -24.334 1.00 34.25 85 LEU A CA 1
ATOM 669 C C . LEU A 1 85 ? 11.057 10.804 -25.470 1.00 34.25 85 LEU A C 1
ATOM 671 O O . LEU A 1 85 ? 11.768 11.412 -26.261 1.00 34.25 85 LEU A O 1
ATOM 675 N N . ILE A 1 86 ? 10.924 9.474 -25.502 1.00 37.16 86 ILE A N 1
ATOM 676 C CA . ILE A 1 86 ? 11.227 8.673 -26.697 1.00 37.16 86 ILE A CA 1
ATOM 677 C C . ILE A 1 86 ? 9.962 8.666 -27.563 1.00 37.16 86 ILE A C 1
ATOM 679 O O . ILE A 1 86 ? 8.849 8.774 -27.052 1.00 37.16 86 ILE A O 1
ATOM 683 N N . SER A 1 87 ? 10.128 8.525 -28.878 1.00 36.44 87 SER A N 1
ATOM 684 C CA . SER A 1 87 ? 9.063 8.472 -29.895 1.00 36.44 87 SER A CA 1
ATOM 685 C C . SER A 1 87 ? 7.933 7.465 -29.615 1.00 36.44 87 SER A C 1
ATOM 687 O O . SER A 1 87 ? 6.885 7.538 -30.251 1.00 36.44 87 SER A O 1
ATOM 689 N N . CYS A 1 88 ? 8.112 6.560 -28.648 1.00 38.28 88 CYS A N 1
ATOM 690 C CA . CYS A 1 88 ? 7.083 5.685 -28.109 1.00 38.28 88 CYS A CA 1
ATOM 691 C C . CYS A 1 88 ? 6.844 6.000 -26.622 1.00 38.28 88 CYS A C 1
ATOM 693 O O . CYS A 1 88 ? 7.633 5.613 -25.758 1.00 38.28 88 CYS A O 1
ATOM 695 N N . SER A 1 89 ? 5.724 6.659 -26.316 1.00 42.50 89 SER A N 1
ATOM 696 C CA . SER A 1 89 ? 5.328 7.073 -24.959 1.00 42.50 89 SER A CA 1
ATOM 697 C C . SER A 1 89 ? 5.224 5.908 -23.959 1.00 42.50 89 SER A C 1
ATOM 699 O O . SER A 1 89 ? 5.345 6.114 -22.754 1.00 42.50 89 SER A O 1
ATOM 701 N N . PHE A 1 90 ? 5.036 4.676 -24.447 1.00 38.97 90 PHE A N 1
ATOM 702 C CA . PHE A 1 90 ? 4.933 3.463 -23.630 1.00 38.97 90 PHE A CA 1
ATOM 703 C C . PHE A 1 90 ? 6.281 2.975 -23.077 1.00 38.97 90 PHE A C 1
ATOM 705 O O . PHE A 1 90 ? 6.336 2.488 -21.950 1.00 38.97 90 PHE A O 1
ATOM 712 N N . VAL A 1 91 ? 7.382 3.130 -23.822 1.00 35.25 91 VAL A N 1
ATOM 713 C CA . VAL A 1 91 ? 8.717 2.657 -23.394 1.00 35.25 91 VAL A CA 1
ATOM 714 C C . VAL A 1 91 ? 9.250 3.499 -22.229 1.00 35.25 91 VAL A C 1
ATOM 716 O O . VAL A 1 91 ? 9.869 2.982 -21.301 1.00 35.25 91 VAL A O 1
ATOM 719 N N . THR A 1 92 ? 8.929 4.789 -22.232 1.00 41.75 92 THR A N 1
ATOM 720 C CA . THR A 1 92 ? 9.204 5.747 -21.156 1.00 41.75 92 THR A CA 1
ATOM 721 C C . THR A 1 92 ? 8.572 5.362 -19.822 1.00 41.75 92 THR A C 1
ATOM 723 O O . THR A 1 92 ? 9.203 5.481 -18.773 1.00 41.75 92 THR A O 1
ATOM 726 N N . ALA A 1 93 ? 7.314 4.922 -19.857 1.00 42.94 93 ALA A N 1
ATOM 727 C CA . ALA A 1 93 ? 6.531 4.609 -18.666 1.00 42.94 93 ALA A CA 1
ATOM 728 C C . ALA A 1 93 ? 7.144 3.459 -17.846 1.00 42.94 93 ALA A C 1
ATOM 730 O O . ALA A 1 93 ? 7.127 3.491 -16.615 1.00 42.94 93 ALA A O 1
ATOM 731 N N . PHE A 1 94 ? 7.741 2.473 -18.524 1.00 42.38 94 PHE A N 1
ATOM 732 C CA . PHE A 1 94 ? 8.316 1.277 -17.901 1.00 42.38 94 PHE A CA 1
ATOM 733 C C . PHE A 1 94 ? 9.532 1.554 -17.000 1.00 42.38 94 PHE A C 1
ATOM 735 O O . PHE A 1 94 ? 9.828 0.758 -16.113 1.00 42.38 94 PHE A O 1
ATOM 742 N N . GLN A 1 95 ? 10.229 2.681 -17.173 1.00 37.09 95 GLN A N 1
ATOM 743 C CA . GLN A 1 95 ? 11.441 3.000 -16.404 1.00 37.09 95 GLN A CA 1
ATOM 744 C C . GLN A 1 95 ? 11.161 3.641 -15.025 1.00 37.09 95 GLN A C 1
ATOM 746 O O . GLN A 1 95 ? 12.090 3.850 -14.247 1.00 37.09 95 GLN A O 1
ATOM 751 N N . MET A 1 96 ? 9.898 3.933 -14.678 1.00 47.31 96 MET A N 1
ATOM 752 C CA . MET A 1 96 ? 9.518 4.714 -13.481 1.00 47.31 96 MET A CA 1
ATOM 753 C C . MET A 1 96 ? 9.043 3.893 -12.260 1.00 47.31 96 MET A C 1
ATOM 755 O O . MET A 1 96 ? 8.499 4.447 -11.304 1.00 47.31 96 MET A O 1
ATOM 759 N N . ILE A 1 97 ? 9.261 2.578 -12.258 1.00 48.91 97 ILE A N 1
ATOM 760 C CA . ILE A 1 97 ? 8.691 1.624 -11.288 1.00 48.91 97 ILE A CA 1
ATOM 761 C C . ILE A 1 97 ? 9.378 1.552 -9.884 1.00 48.91 97 ILE A C 1
ATOM 763 O O . ILE A 1 97 ? 8.715 1.114 -8.946 1.00 48.91 97 ILE A O 1
ATOM 767 N N . PRO A 1 98 ? 10.632 1.988 -9.608 1.00 43.09 98 PRO A N 1
ATOM 768 C CA . PRO A 1 98 ? 11.272 1.597 -8.335 1.00 43.09 98 PRO A CA 1
ATOM 769 C C . PRO A 1 98 ? 10.783 2.294 -7.049 1.00 43.09 98 PRO A C 1
ATOM 771 O O . PRO A 1 98 ? 10.929 1.729 -5.970 1.00 43.09 98 PRO A O 1
ATOM 774 N N . ASN A 1 99 ? 10.198 3.497 -7.110 1.00 46.38 99 ASN A N 1
ATOM 775 C CA . ASN A 1 99 ? 9.876 4.292 -5.902 1.00 46.38 99 ASN A CA 1
ATOM 776 C C . ASN A 1 99 ? 8.472 4.019 -5.317 1.00 46.38 99 ASN A C 1
ATOM 778 O O . ASN A 1 99 ? 7.919 4.840 -4.584 1.00 46.38 99 ASN A O 1
ATOM 782 N N . TYR A 1 100 ? 7.878 2.877 -5.664 1.00 49.62 100 TYR A N 1
ATOM 783 C CA . TYR A 1 100 ? 6.493 2.524 -5.342 1.00 49.62 100 TYR A CA 1
ATOM 784 C C . TYR A 1 100 ? 6.273 1.974 -3.922 1.00 49.62 100 TYR A C 1
ATOM 786 O O . TYR A 1 100 ? 5.157 2.062 -3.413 1.00 49.62 100 TYR A O 1
ATOM 794 N N . SER A 1 101 ? 7.299 1.418 -3.272 1.00 50.50 101 SER A N 1
ATOM 795 C CA . SER A 1 101 ? 7.114 0.538 -2.108 1.00 50.50 101 SER A CA 1
ATOM 796 C C . SER A 1 101 ? 6.583 1.249 -0.858 1.00 50.50 101 SER A C 1
ATOM 798 O O . SER A 1 101 ? 5.610 0.787 -0.267 1.00 50.50 101 SER A O 1
ATOM 800 N N . THR A 1 102 ? 7.139 2.401 -0.469 1.00 52.09 102 THR A N 1
ATOM 801 C CA . THR A 1 102 ? 6.744 3.098 0.774 1.00 52.09 102 THR A CA 1
ATOM 802 C C . THR A 1 102 ? 5.309 3.621 0.733 1.00 52.09 102 THR A C 1
ATOM 804 O O . THR A 1 102 ? 4.591 3.523 1.724 1.00 52.09 102 THR A O 1
ATOM 807 N N . LYS A 1 103 ? 4.843 4.105 -0.425 1.00 57.03 103 LYS A N 1
ATOM 808 C CA . LYS A 1 103 ? 3.481 4.645 -0.603 1.00 57.03 103 LYS A CA 1
ATOM 809 C C . LYS A 1 103 ? 2.401 3.572 -0.453 1.00 57.03 103 LYS A C 1
ATOM 811 O O . LYS A 1 103 ? 1.347 3.845 0.117 1.00 57.03 103 LYS A O 1
ATOM 816 N N . GLN A 1 104 ? 2.677 2.359 -0.934 1.00 58.00 104 GLN A N 1
ATOM 817 C CA . GLN A 1 104 ? 1.763 1.219 -0.834 1.00 58.00 104 GLN A CA 1
ATOM 818 C C . GLN A 1 104 ? 1.573 0.754 0.614 1.00 58.00 104 GLN A C 1
ATOM 820 O O . GLN A 1 104 ? 0.466 0.382 1.004 1.00 58.00 104 GLN A O 1
ATOM 825 N N . LEU A 1 105 ? 2.625 0.845 1.432 1.00 65.50 105 LEU A N 1
ATOM 826 C CA . LEU A 1 105 ? 2.588 0.435 2.835 1.00 65.50 105 LEU A CA 1
ATOM 827 C C . LEU A 1 105 ? 1.631 1.290 3.672 1.00 65.50 105 LEU A C 1
ATOM 829 O O . LEU A 1 105 ? 0.846 0.732 4.434 1.00 65.50 105 LEU A O 1
ATOM 833 N N . TYR A 1 106 ? 1.629 2.616 3.503 1.00 74.81 106 TYR A N 1
ATOM 834 C CA . TYR A 1 106 ? 0.726 3.494 4.260 1.00 74.81 106 TYR A CA 1
ATOM 835 C C . TYR A 1 106 ? -0.750 3.221 3.949 1.00 74.81 106 TYR A C 1
ATOM 837 O O . TYR A 1 106 ? -1.546 3.078 4.875 1.00 74.81 106 TYR A O 1
ATOM 845 N N . GLY A 1 107 ? -1.098 3.092 2.663 1.00 78.56 107 GLY A N 1
ATOM 846 C CA . GLY A 1 107 ? -2.464 2.770 2.245 1.00 78.56 107 GLY A CA 1
ATOM 847 C C . GLY A 1 107 ? -2.902 1.401 2.761 1.00 78.56 107 GLY A C 1
ATOM 848 O O . GLY A 1 107 ? -3.993 1.266 3.305 1.00 78.56 107 GLY A O 1
ATOM 849 N N . LYS A 1 108 ? -2.015 0.399 2.693 1.00 82.75 108 LYS A N 1
ATOM 850 C CA . LYS A 1 108 ? -2.274 -0.934 3.248 1.00 82.75 108 LYS A CA 1
ATOM 851 C C . LYS A 1 108 ? -2.564 -0.880 4.750 1.00 82.75 108 LYS A C 1
ATOM 853 O O . LYS A 1 108 ? -3.599 -1.376 5.176 1.00 82.75 108 LYS A O 1
ATOM 858 N N . TYR A 1 109 ? -1.679 -0.281 5.550 1.00 86.25 109 TYR A N 1
ATOM 859 C CA . TYR A 1 109 ? -1.880 -0.205 7.000 1.00 86.25 109 TYR A CA 1
ATOM 860 C C . TYR A 1 109 ? -3.120 0.612 7.369 1.00 86.25 109 TYR A C 1
ATOM 862 O O . TYR A 1 109 ? -3.834 0.225 8.289 1.00 86.25 109 TYR A O 1
ATOM 870 N N . PHE A 1 110 ? -3.409 1.692 6.639 1.00 91.25 110 PHE A N 1
ATOM 871 C CA . PHE A 1 110 ? -4.630 2.470 6.833 1.00 91.25 110 PHE A CA 1
ATOM 872 C C . PHE A 1 110 ? -5.889 1.608 6.640 1.00 91.25 110 PHE A C 1
ATOM 874 O O . PHE A 1 110 ? -6.747 1.566 7.523 1.00 91.25 110 PHE A O 1
ATOM 881 N N . ILE A 1 111 ? -5.970 0.875 5.522 1.00 91.75 111 ILE A N 1
ATOM 882 C CA . ILE A 1 111 ? -7.101 -0.013 5.219 1.00 91.75 111 ILE A CA 1
ATOM 883 C C . ILE A 1 111 ? -7.216 -1.122 6.268 1.00 91.75 111 ILE A C 1
ATOM 885 O O . ILE A 1 111 ? -8.316 -1.373 6.764 1.00 91.75 111 ILE A O 1
ATOM 889 N N . THR A 1 112 ? -6.100 -1.735 6.673 1.00 91.94 112 THR A N 1
ATOM 890 C CA . THR A 1 112 ? -6.096 -2.755 7.730 1.00 91.94 112 THR A CA 1
ATOM 891 C C . THR A 1 112 ? -6.632 -2.204 9.051 1.00 91.94 112 THR A C 1
ATOM 893 O O . THR A 1 112 ? -7.476 -2.843 9.673 1.00 91.94 112 THR A O 1
ATOM 896 N N . LEU A 1 113 ? -6.168 -1.029 9.488 1.00 92.50 113 LEU A N 1
ATOM 897 C CA . LEU A 1 113 ? -6.550 -0.450 10.778 1.00 92.50 113 LEU A CA 1
ATOM 898 C C . LEU A 1 113 ? -8.027 -0.054 10.821 1.00 92.50 113 LEU A C 1
ATOM 900 O O . LEU A 1 113 ? -8.704 -0.377 11.795 1.00 92.50 113 LEU A O 1
ATOM 904 N N . ILE A 1 114 ? -8.548 0.595 9.777 1.00 93.81 114 ILE A N 1
ATOM 905 C CA . ILE A 1 114 ? -9.969 0.971 9.724 1.00 93.81 114 ILE A CA 1
ATOM 906 C C . ILE A 1 114 ? -10.868 -0.270 9.721 1.00 93.81 114 ILE A C 1
ATOM 908 O O . ILE A 1 114 ? -11.836 -0.324 10.483 1.00 93.81 114 ILE A O 1
ATOM 912 N N . ASN A 1 115 ? -10.520 -1.303 8.947 1.00 93.81 115 ASN A N 1
ATOM 913 C CA . ASN A 1 115 ? -11.284 -2.550 8.944 1.00 93.81 115 ASN A CA 1
ATOM 914 C C . ASN A 1 115 ? -11.172 -3.305 10.281 1.00 93.81 115 ASN A C 1
ATOM 916 O O . ASN A 1 115 ? -12.172 -3.836 10.759 1.00 93.81 115 ASN A O 1
ATOM 920 N N . ALA A 1 116 ? -10.006 -3.296 10.937 1.00 92.00 116 ALA A N 1
ATOM 921 C CA . ALA A 1 116 ? -9.842 -3.851 12.283 1.00 92.00 116 ALA A CA 1
ATOM 922 C C . ALA A 1 116 ? -10.695 -3.098 13.319 1.00 92.00 116 ALA A C 1
ATOM 924 O O . ALA A 1 116 ? -11.329 -3.719 14.172 1.00 92.00 116 ALA A O 1
ATOM 925 N N . GLY A 1 117 ? -10.768 -1.768 13.215 1.00 90.94 117 GLY A N 1
ATOM 926 C CA . GLY A 1 117 ? -11.659 -0.930 14.017 1.00 90.94 117 GLY A CA 1
ATOM 927 C C . GLY A 1 117 ? -13.123 -1.323 13.872 1.00 90.94 117 GLY A C 1
ATOM 928 O O . GLY A 1 117 ? -13.824 -1.509 14.867 1.00 90.94 117 GLY A O 1
ATOM 929 N N . ARG A 1 118 ? -13.569 -1.523 12.631 1.00 93.25 118 ARG A N 1
ATOM 930 C CA . ARG A 1 118 ? -14.948 -1.925 12.347 1.00 93.25 118 ARG A CA 1
ATOM 931 C C . ARG A 1 118 ? -15.237 -3.338 12.848 1.00 93.25 118 ARG A C 1
ATOM 933 O O . ARG A 1 118 ? -16.239 -3.542 13.525 1.00 93.25 118 ARG A O 1
ATOM 940 N N . LYS A 1 119 ? -14.351 -4.295 12.555 1.00 90.50 119 LYS A N 1
ATOM 941 C CA . LYS A 1 119 ? -14.560 -5.720 12.844 1.00 90.50 119 LYS A CA 1
ATOM 942 C C . LYS A 1 119 ? -14.414 -6.063 14.327 1.00 90.50 119 LYS A C 1
ATOM 944 O O . LYS A 1 119 ? -15.263 -6.764 14.864 1.00 90.50 119 LYS A O 1
ATOM 949 N N . TYR A 1 120 ? -13.371 -5.571 14.994 1.00 88.12 120 TYR A N 1
ATOM 950 C CA . TYR A 1 120 ? -13.059 -5.975 16.371 1.00 88.12 120 TYR A CA 1
ATOM 951 C C . TYR A 1 120 ? -13.546 -4.989 17.430 1.00 88.12 120 TYR A C 1
ATOM 953 O O . TYR A 1 120 ? -13.780 -5.387 18.567 1.00 88.12 120 TYR A O 1
ATOM 961 N N . LEU A 1 121 ? -13.691 -3.707 17.082 1.00 85.31 121 LEU A N 1
ATOM 962 C CA . LEU A 1 121 ? -14.116 -2.669 18.026 1.00 85.31 121 LEU A CA 1
ATOM 963 C C . LEU A 1 121 ? -15.523 -2.128 17.731 1.00 85.31 121 LEU A C 1
ATOM 965 O O . LEU A 1 121 ? -16.047 -1.367 18.542 1.00 85.31 121 LEU A O 1
ATOM 969 N N . GLY A 1 122 ? -16.132 -2.491 16.595 1.00 91.38 122 GLY A N 1
ATOM 970 C CA . GLY A 1 122 ? -17.459 -2.013 16.197 1.00 91.38 122 GLY A CA 1
ATOM 971 C C . GLY A 1 122 ? -17.515 -0.512 15.897 1.00 91.38 122 GLY A C 1
ATOM 972 O O . GLY A 1 122 ? -18.582 0.091 16.008 1.00 91.38 122 GLY A O 1
ATOM 973 N N . VAL A 1 123 ? -16.383 0.119 15.559 1.00 89.88 123 VAL A N 1
ATOM 974 C CA . VAL A 1 123 ? -16.289 1.572 15.335 1.00 89.88 123 VAL A CA 1
ATOM 975 C C . VAL A 1 123 ? -15.774 1.906 13.937 1.00 89.88 123 VAL A C 1
ATOM 977 O O . VAL A 1 123 ? -14.908 1.227 13.400 1.00 89.88 123 VAL A O 1
ATOM 980 N N . ASN A 1 124 ? -16.272 3.005 13.367 1.00 87.62 124 ASN A N 1
ATOM 981 C CA . ASN A 1 124 ? -15.770 3.574 12.105 1.00 87.62 124 ASN A CA 1
ATOM 982 C C . ASN A 1 124 ? -14.774 4.729 12.324 1.00 87.62 124 ASN A C 1
ATOM 984 O O . ASN A 1 124 ? -14.156 5.217 11.378 1.00 87.62 124 ASN A O 1
ATOM 988 N N . ASP A 1 125 ? -14.631 5.165 13.574 1.00 89.56 125 ASP A N 1
ATOM 989 C CA . ASP A 1 125 ? -13.712 6.208 14.003 1.00 89.56 125 ASP A CA 1
ATOM 990 C C . ASP A 1 125 ? -12.790 5.648 15.090 1.00 89.56 125 ASP A C 1
ATOM 992 O O . ASP A 1 125 ? -13.250 5.077 16.083 1.00 89.56 125 ASP A O 1
ATOM 996 N N . LEU A 1 126 ? -11.484 5.785 14.870 1.00 91.38 126 LEU A N 1
ATOM 997 C CA . LEU A 1 126 ? -10.454 5.301 15.779 1.00 91.38 126 LEU A CA 1
ATOM 998 C C . LEU A 1 126 ? -9.911 6.401 16.703 1.00 91.38 126 LEU A C 1
ATOM 1000 O O . LEU A 1 126 ? -8.977 6.136 17.463 1.00 91.38 126 LEU A O 1
ATOM 1004 N N . SER A 1 127 ? -10.498 7.601 16.695 1.00 90.56 127 SER A N 1
ATOM 1005 C CA . SER A 1 127 ? -10.190 8.650 17.669 1.00 90.56 127 SER A CA 1
ATOM 1006 C C . SER A 1 127 ? -10.305 8.144 19.109 1.00 90.56 127 SER A C 1
ATOM 1008 O O . SER A 1 127 ? -11.321 7.588 19.534 1.00 90.56 127 SER A O 1
ATOM 1010 N N . GLY A 1 128 ? -9.224 8.324 19.872 1.00 81.31 128 GLY A N 1
ATOM 1011 C CA . GLY A 1 128 ? -9.096 7.831 21.245 1.00 81.31 128 GLY A CA 1
ATOM 1012 C C . GLY A 1 128 ? -8.890 6.314 21.377 1.00 81.31 128 GLY A C 1
ATOM 1013 O O . GLY A 1 128 ? -8.850 5.798 22.494 1.00 81.31 128 GLY A O 1
ATOM 1014 N N . LYS A 1 129 ? -8.747 5.567 20.276 1.00 89.00 129 LYS A N 1
ATOM 1015 C CA . LYS A 1 129 ? -8.288 4.169 20.305 1.00 89.00 129 LYS A CA 1
ATOM 1016 C C . LYS A 1 129 ? -6.763 4.121 20.272 1.00 89.00 129 LYS A C 1
ATOM 1018 O O . LYS A 1 129 ? -6.117 5.034 19.761 1.00 89.00 129 LYS A O 1
ATOM 1023 N N . VAL A 1 130 ? -6.196 3.050 20.825 1.00 86.50 130 VAL A N 1
ATOM 1024 C CA . VAL A 1 130 ? -4.743 2.852 20.904 1.00 86.50 130 VAL A CA 1
ATOM 1025 C C . VAL A 1 130 ? -4.364 1.635 20.078 1.00 86.50 130 VAL A C 1
ATOM 1027 O O . VAL A 1 130 ? -4.974 0.577 20.215 1.00 86.50 130 VAL A O 1
ATOM 1030 N N . PHE A 1 131 ? -3.370 1.803 19.218 1.00 92.12 131 PHE A N 1
ATOM 1031 C CA . PHE A 1 131 ? -2.778 0.765 18.393 1.00 92.12 131 PHE A CA 1
ATOM 1032 C C . PHE A 1 131 ? -1.335 0.542 18.849 1.00 92.12 131 PHE A C 1
ATOM 1034 O O . PHE A 1 131 ? -0.536 1.475 18.814 1.00 92.12 131 PHE A O 1
ATOM 1041 N N . VAL A 1 132 ? -1.010 -0.678 19.282 1.00 90.31 132 VAL A N 1
ATOM 1042 C CA . VAL A 1 132 ? 0.282 -1.008 19.907 1.00 90.31 132 VAL A CA 1
ATOM 1043 C C . VAL A 1 132 ? 1.026 -2.074 19.089 1.00 90.31 132 VAL A C 1
ATOM 1045 O O . VAL A 1 132 ? 0.899 -3.264 19.377 1.00 90.31 132 VAL A O 1
ATOM 1048 N N . PRO A 1 133 ? 1.737 -1.703 18.009 1.00 91.62 133 PRO A N 1
ATOM 1049 C CA . PRO A 1 133 ? 2.584 -2.631 17.264 1.00 91.62 133 PRO A CA 1
ATOM 1050 C C . PRO A 1 133 ? 4.056 -2.566 17.711 1.00 91.62 133 PRO A C 1
ATOM 1052 O O . PRO A 1 133 ? 4.450 -1.775 18.565 1.00 91.62 133 PRO A O 1
ATOM 1055 N N . SER A 1 134 ? 4.904 -3.360 17.057 1.00 90.75 134 SER A N 1
ATOM 1056 C CA . SER A 1 134 ? 6.361 -3.249 17.149 1.00 90.75 134 SER A CA 1
ATOM 1057 C C . SER A 1 134 ? 7.027 -3.102 15.781 1.00 90.75 134 SER A C 1
ATOM 1059 O O . SER A 1 134 ? 6.473 -3.463 14.735 1.00 90.75 134 SER A O 1
ATOM 1061 N N . GLY A 1 135 ? 8.246 -2.567 15.813 1.00 87.62 135 GLY A N 1
ATOM 1062 C CA . GLY A 1 135 ? 9.142 -2.406 14.680 1.00 87.62 135 GLY A CA 1
ATOM 1063 C C . GLY A 1 135 ? 8.942 -1.100 13.909 1.00 87.62 135 GLY A C 1
ATOM 1064 O O . GLY A 1 135 ? 7.842 -0.766 13.470 1.00 87.62 135 GLY A O 1
ATOM 1065 N N . LEU A 1 136 ? 10.054 -0.419 13.645 1.00 83.50 136 LEU A N 1
ATOM 1066 C CA . LEU A 1 136 ? 10.178 0.782 12.812 1.00 83.50 136 LEU A CA 1
ATOM 1067 C C . LEU A 1 136 ? 11.173 0.566 11.659 1.00 83.50 136 LEU A C 1
ATOM 1069 O O . LEU A 1 136 ? 11.845 1.488 11.201 1.00 83.50 136 LEU A O 1
ATOM 1073 N N . GLY A 1 137 ? 11.266 -0.668 11.162 1.00 76.81 137 GLY A N 1
ATOM 1074 C CA . GLY A 1 137 ? 12.048 -1.014 9.977 1.00 76.81 137 GLY A CA 1
ATOM 1075 C C . GLY A 1 137 ? 11.446 -0.457 8.679 1.00 76.81 137 GLY A C 1
ATOM 1076 O O . GLY A 1 137 ? 10.421 0.218 8.679 1.00 76.81 137 GLY A O 1
ATOM 1077 N N . GLY A 1 138 ? 12.044 -0.785 7.528 1.00 71.62 138 GLY A N 1
ATOM 1078 C CA . GLY A 1 138 ? 11.666 -0.175 6.240 1.00 71.62 138 GLY A CA 1
ATOM 1079 C C . GLY A 1 138 ? 10.184 -0.309 5.848 1.00 71.62 138 GLY A C 1
ATOM 1080 O O . GLY A 1 138 ? 9.640 0.591 5.217 1.00 71.62 138 GLY A O 1
ATOM 1081 N N . MET A 1 139 ? 9.519 -1.403 6.243 1.00 74.25 139 MET A N 1
ATOM 1082 C CA . MET A 1 139 ? 8.073 -1.590 6.045 1.00 74.25 139 MET A CA 1
ATOM 1083 C C . MET A 1 139 ? 7.256 -1.204 7.281 1.00 74.25 139 MET A C 1
ATOM 1085 O O . MET A 1 139 ? 6.264 -0.484 7.176 1.00 74.25 139 MET A O 1
ATOM 1089 N N . SER A 1 140 ? 7.683 -1.668 8.454 1.00 80.81 140 SER A N 1
ATOM 1090 C CA . SER A 1 140 ? 6.968 -1.487 9.716 1.00 80.81 140 SER A CA 1
ATOM 1091 C C . SER A 1 140 ? 6.955 -0.032 10.204 1.00 80.81 140 SER A C 1
ATOM 1093 O O . SER A 1 140 ? 6.014 0.364 10.887 1.00 80.81 140 SER A O 1
ATOM 1095 N N . GLY A 1 141 ? 7.883 0.815 9.746 1.00 79.25 141 GLY A N 1
ATOM 1096 C CA . GLY A 1 141 ? 7.873 2.261 9.993 1.00 79.25 141 GLY A CA 1
ATOM 1097 C C . GLY A 1 141 ? 6.659 2.999 9.409 1.00 79.25 141 GLY A C 1
ATOM 1098 O O . GLY A 1 141 ? 6.326 4.095 9.857 1.00 79.25 141 GLY A O 1
ATOM 1099 N N . ALA A 1 142 ? 5.932 2.403 8.454 1.00 83.69 142 ALA A N 1
ATOM 1100 C CA . ALA A 1 142 ? 4.696 2.991 7.933 1.00 83.69 142 ALA A CA 1
ATOM 1101 C C . ALA A 1 142 ? 3.510 2.901 8.915 1.00 83.69 142 ALA A C 1
ATOM 1103 O O . ALA A 1 142 ? 2.544 3.656 8.775 1.00 83.69 142 ALA A O 1
ATOM 1104 N N . GLN A 1 143 ? 3.590 2.025 9.924 1.00 87.81 143 GLN A N 1
ATOM 1105 C CA . GLN A 1 143 ? 2.535 1.802 10.920 1.00 87.81 143 GLN A CA 1
ATOM 1106 C C . GLN A 1 143 ? 2.234 3.058 11.741 1.00 87.81 143 GLN A C 1
ATOM 1108 O O . GLN A 1 143 ? 1.068 3.393 11.938 1.00 87.81 143 GLN A O 1
ATOM 1113 N N . ALA A 1 144 ? 3.277 3.783 12.158 1.00 87.81 144 ALA A N 1
ATOM 1114 C CA . ALA A 1 144 ? 3.157 5.025 12.920 1.00 87.81 144 ALA A CA 1
ATOM 1115 C C . ALA A 1 144 ? 2.307 6.065 12.182 1.00 87.81 144 ALA A C 1
ATOM 1117 O O . ALA A 1 144 ? 1.340 6.617 12.710 1.00 87.81 144 ALA A O 1
ATOM 1118 N N . LYS A 1 145 ? 2.629 6.280 10.904 1.00 86.75 145 LYS A N 1
ATOM 1119 C CA . LYS A 1 145 ? 1.913 7.234 10.064 1.00 86.75 145 LYS A CA 1
ATOM 1120 C C . LYS A 1 145 ? 0.502 6.757 9.737 1.00 86.75 145 LYS A C 1
ATOM 1122 O O . LYS A 1 145 ? -0.413 7.570 9.730 1.00 86.75 145 LYS A O 1
ATOM 1127 N N . ALA A 1 146 ? 0.305 5.462 9.498 1.00 89.44 146 ALA A N 1
ATOM 1128 C CA . ALA A 1 146 ? -1.028 4.913 9.282 1.00 89.44 146 ALA A CA 1
ATOM 1129 C C . ALA A 1 146 ? -1.928 5.117 10.509 1.00 89.44 146 ALA A C 1
ATOM 1131 O O . ALA A 1 146 ? -3.054 5.575 10.349 1.00 89.44 146 ALA A O 1
ATOM 1132 N N . ALA A 1 147 ? -1.410 4.899 11.724 1.00 90.00 147 ALA A N 1
ATOM 1133 C CA . ALA A 1 147 ? -2.131 5.187 12.963 1.00 90.00 147 ALA A CA 1
ATOM 1134 C C . ALA A 1 147 ? -2.571 6.659 13.035 1.00 90.00 147 ALA A C 1
ATOM 1136 O O . ALA A 1 147 ? -3.742 6.960 13.276 1.00 90.00 147 ALA A O 1
ATOM 1137 N N . ARG A 1 148 ? -1.656 7.582 12.701 1.00 90.00 148 ARG A N 1
ATOM 1138 C CA . ARG A 1 148 ? -1.956 9.019 12.619 1.00 90.00 148 ARG A CA 1
ATOM 1139 C C . ARG A 1 148 ? -3.062 9.338 11.623 1.00 90.00 148 ARG A C 1
ATOM 1141 O O . ARG A 1 148 ? -3.953 10.102 11.973 1.00 90.00 148 ARG A O 1
ATOM 1148 N N . ILE A 1 149 ? -3.006 8.760 10.426 1.00 89.94 149 ILE A N 1
ATOM 1149 C CA . ILE A 1 149 ? -3.987 8.982 9.353 1.00 89.94 149 ILE A CA 1
ATOM 1150 C C . ILE A 1 149 ? -5.361 8.413 9.735 1.00 89.94 149 ILE A C 1
ATOM 1152 O O . ILE A 1 149 ? -6.402 9.018 9.472 1.00 89.94 149 ILE A O 1
ATOM 1156 N N . CYS A 1 150 ? -5.384 7.257 10.398 1.00 91.06 150 CYS A N 1
ATOM 1157 C CA . CYS A 1 150 ? -6.614 6.662 10.910 1.00 91.06 150 CYS A CA 1
ATOM 1158 C C . CYS A 1 150 ? -7.241 7.463 12.062 1.00 91.06 150 CYS A C 1
ATOM 1160 O O . CYS A 1 150 ? -8.430 7.290 12.338 1.00 91.06 150 CYS A O 1
ATOM 1162 N N . GLY A 1 151 ? -6.473 8.345 12.708 1.00 89.88 151 GLY A N 1
ATOM 1163 C CA . GLY A 1 151 ? -6.920 9.153 13.840 1.00 89.88 151 GLY A CA 1
ATOM 1164 C C . GLY A 1 151 ? -6.710 8.492 15.204 1.00 89.88 151 GLY A C 1
ATOM 1165 O O . GLY A 1 151 ? -7.194 9.022 16.198 1.00 89.88 151 GLY A O 1
ATOM 1166 N N . CYS A 1 152 ? -5.978 7.378 15.288 1.00 90.56 152 CYS A N 1
ATOM 1167 C CA . CYS A 1 152 ? -5.686 6.719 16.560 1.00 90.56 152 CYS A CA 1
ATOM 1168 C C . CYS A 1 152 ? -4.346 7.141 17.170 1.00 90.56 152 CYS A C 1
ATOM 1170 O O . CYS A 1 152 ? -3.540 7.855 16.566 1.00 90.56 152 CYS A O 1
ATOM 1172 N N . ILE A 1 153 ? -4.130 6.683 18.402 1.00 90.38 153 ILE A N 1
ATOM 1173 C CA . ILE A 1 153 ? -2.861 6.783 19.117 1.00 90.38 153 ILE A CA 1
ATOM 1174 C C . ILE A 1 153 ? -2.042 5.540 18.762 1.00 90.38 153 ILE A C 1
ATOM 1176 O O . ILE A 1 153 ? -2.441 4.429 19.101 1.00 90.38 153 ILE A O 1
ATOM 1180 N N . GLY A 1 154 ? -0.928 5.703 18.056 1.00 91.19 154 GLY A N 1
ATOM 1181 C CA . GLY A 1 154 ? 0.001 4.619 17.741 1.00 91.19 154 GLY A CA 1
ATOM 1182 C C . GLY A 1 154 ? 1.156 4.588 18.736 1.00 91.19 154 GLY A C 1
ATOM 1183 O O . GLY A 1 154 ? 1.832 5.600 18.880 1.00 91.19 154 GLY A O 1
ATOM 1184 N N . VAL A 1 155 ? 1.414 3.451 19.381 1.00 91.06 155 VAL A N 1
ATOM 1185 C CA . VAL A 1 155 ? 2.560 3.252 20.286 1.00 91.06 155 VAL A CA 1
ATOM 1186 C C . VAL A 1 155 ? 3.417 2.124 19.738 1.00 91.06 155 VAL A C 1
ATOM 1188 O O . VAL A 1 155 ? 3.037 0.961 19.818 1.00 91.06 155 VAL A O 1
ATOM 1191 N N . ILE A 1 156 ? 4.537 2.475 19.115 1.00 92.56 156 ILE A N 1
ATOM 1192 C CA . ILE A 1 156 ? 5.347 1.556 18.324 1.00 92.56 156 ILE A CA 1
ATOM 1193 C C . ILE A 1 156 ? 6.653 1.295 19.059 1.00 92.56 156 ILE A C 1
ATOM 1195 O O . ILE A 1 156 ? 7.495 2.186 19.157 1.00 92.56 156 ILE A O 1
ATOM 1199 N N . ALA A 1 157 ? 6.814 0.074 19.560 1.00 91.44 157 ALA A N 1
ATOM 1200 C CA . ALA A 1 157 ? 8.037 -0.334 20.238 1.00 91.44 157 ALA A CA 1
ATOM 1201 C C . ALA A 1 157 ? 9.155 -0.663 19.242 1.00 91.44 157 ALA A C 1
ATOM 1203 O O . ALA A 1 157 ? 8.940 -1.409 18.281 1.00 91.44 157 ALA A O 1
ATOM 1204 N N . GLU A 1 158 ? 10.351 -0.138 19.477 1.00 88.19 158 GLU A N 1
ATOM 1205 C CA . GLU A 1 158 ? 11.536 -0.366 18.663 1.00 88.19 158 GLU A CA 1
ATOM 1206 C C . GLU A 1 158 ? 12.805 -0.236 19.514 1.00 88.19 158 GLU A C 1
ATOM 1208 O O . GLU A 1 158 ? 13.042 0.780 20.156 1.00 88.19 158 GLU A O 1
ATOM 1213 N N . VAL A 1 159 ? 13.671 -1.248 19.434 1.00 78.94 159 VAL A N 1
ATOM 1214 C CA . VAL A 1 159 ? 14.917 -1.336 20.217 1.00 78.94 159 VAL A CA 1
ATOM 1215 C C . VAL A 1 159 ? 16.038 -0.488 19.594 1.00 78.94 159 VAL A C 1
ATOM 1217 O O . VAL A 1 159 ? 17.060 -0.213 20.218 1.00 78.94 159 VAL A O 1
ATOM 1220 N N . ARG A 1 160 ? 15.897 -0.081 18.327 1.00 69.62 160 ARG A N 1
ATOM 1221 C CA . ARG A 1 160 ? 16.885 0.738 17.611 1.00 69.62 160 ARG A CA 1
ATOM 1222 C C . ARG A 1 160 ? 16.356 2.135 17.337 1.00 69.62 160 ARG A C 1
ATOM 1224 O O . ARG A 1 160 ? 15.357 2.300 16.648 1.00 69.62 160 ARG A O 1
ATOM 1231 N N . TYR A 1 161 ? 17.104 3.154 17.753 1.00 63.31 161 TYR A N 1
ATOM 1232 C CA . TYR A 1 161 ? 16.771 4.534 17.413 1.00 63.31 161 TYR A CA 1
ATOM 1233 C C . TYR A 1 161 ? 16.780 4.741 15.889 1.00 63.31 161 TYR A C 1
ATOM 1235 O O . TYR A 1 161 ? 17.830 4.829 15.248 1.00 63.31 161 TYR A O 1
ATOM 1243 N N . LEU A 1 162 ? 15.586 4.793 15.306 1.00 59.72 162 LEU A N 1
ATOM 1244 C CA . LEU A 1 162 ? 15.336 5.050 13.896 1.00 59.72 162 LEU A CA 1
ATOM 1245 C C . LEU A 1 162 ? 14.533 6.346 13.819 1.00 59.72 162 LEU A C 1
ATOM 1247 O O . LEU A 1 162 ? 13.377 6.399 14.229 1.00 59.72 162 LEU A O 1
ATOM 1251 N N . ILE A 1 163 ? 15.159 7.407 13.305 1.00 52.66 163 ILE A N 1
ATOM 1252 C CA . ILE A 1 163 ? 14.494 8.697 13.082 1.00 52.66 163 ILE A CA 1
ATOM 1253 C C . ILE A 1 163 ? 13.527 8.522 11.913 1.00 52.66 163 ILE A C 1
ATOM 1255 O O . ILE A 1 163 ? 13.908 8.712 10.757 1.00 52.66 163 ILE A O 1
ATOM 1259 N N . MET A 1 164 ? 12.283 8.136 12.184 1.00 65.25 164 MET A N 1
ATOM 1260 C CA . MET A 1 164 ? 11.258 8.021 11.150 1.00 65.25 164 MET A CA 1
ATOM 1261 C C . MET A 1 164 ? 9.861 8.322 11.700 1.00 65.25 164 MET A C 1
ATOM 1263 O O . MET A 1 164 ? 9.372 7.609 12.560 1.00 65.25 164 MET A O 1
ATOM 1267 N N . TRP A 1 165 ? 9.207 9.340 11.120 1.00 69.38 165 TRP A N 1
ATOM 1268 C CA . TRP A 1 165 ? 7.745 9.552 11.062 1.00 69.38 165 TRP A CA 1
ATOM 1269 C C . TRP A 1 165 ? 6.938 9.379 12.371 1.00 69.38 165 TRP A C 1
ATOM 1271 O O . TRP A 1 165 ? 5.749 9.067 12.302 1.00 69.38 165 TRP A O 1
ATOM 1281 N N . LEU A 1 166 ? 7.560 9.610 13.528 1.00 81.44 166 LEU A N 1
ATOM 1282 C CA . LEU A 1 166 ? 6.932 9.631 14.851 1.00 81.44 166 LEU A CA 1
ATOM 1283 C C . LEU A 1 166 ? 6.859 11.062 15.388 1.00 81.44 166 LEU A C 1
ATOM 1285 O O . LEU A 1 166 ? 7.734 11.877 15.089 1.00 81.44 166 LEU A O 1
ATOM 1289 N N . ASP A 1 167 ? 5.830 11.349 16.184 1.00 87.50 167 ASP A N 1
ATOM 1290 C CA . ASP A 1 167 ? 5.639 12.663 16.805 1.00 87.50 167 ASP A CA 1
ATOM 1291 C C . ASP A 1 167 ? 6.505 12.811 18.064 1.00 87.50 167 ASP A C 1
ATOM 1293 O O . ASP A 1 167 ? 7.113 13.858 18.283 1.00 87.50 167 ASP A O 1
ATOM 1297 N N . VAL A 1 168 ? 6.569 11.758 18.884 1.00 90.44 168 VAL A N 1
ATOM 1298 C CA . VAL A 1 168 ? 7.299 11.737 20.159 1.00 90.44 168 VAL A CA 1
ATOM 1299 C C . VAL A 1 168 ? 8.006 10.400 20.369 1.00 90.44 168 VAL A C 1
ATOM 1301 O O . VAL A 1 168 ? 7.608 9.377 19.811 1.00 90.44 168 VAL A O 1
ATOM 1304 N N . TYR A 1 169 ? 9.049 10.412 21.196 1.00 90.00 169 TYR A N 1
ATOM 1305 C CA . TYR A 1 169 ? 9.809 9.228 21.591 1.00 90.00 169 TYR A CA 1
ATOM 1306 C C . TYR A 1 169 ? 9.958 9.2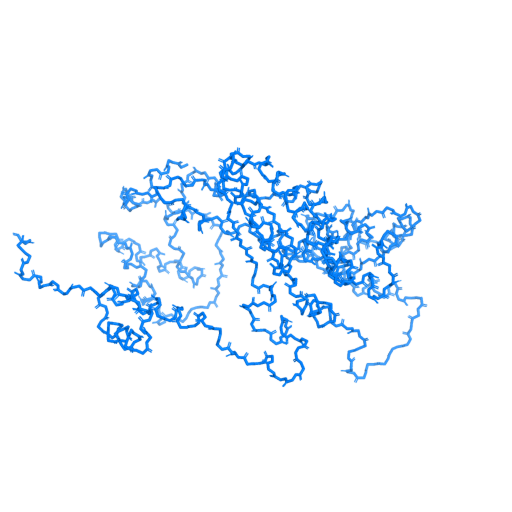29 23.105 1.00 90.00 169 TYR A C 1
ATOM 1308 O O . TYR A 1 169 ? 10.217 10.284 23.681 1.00 90.00 169 TYR A O 1
ATOM 1316 N N . SER A 1 170 ? 9.824 8.064 23.727 1.00 90.88 170 SER A N 1
ATOM 1317 C CA . SER A 1 170 ? 10.104 7.886 25.149 1.00 90.88 170 SER A CA 1
ATOM 1318 C C . SER A 1 170 ? 10.572 6.454 25.403 1.00 90.88 170 SER A C 1
ATOM 1320 O O . SER A 1 170 ? 10.107 5.517 24.756 1.00 90.88 170 SER A O 1
ATOM 1322 N N . ASP A 1 171 ? 11.517 6.285 26.317 1.00 91.62 171 ASP A N 1
ATOM 1323 C CA . ASP A 1 171 ? 11.902 5.004 26.919 1.00 91.62 171 ASP A CA 1
ATOM 1324 C C . ASP A 1 171 ? 11.176 4.771 28.261 1.00 91.62 171 ASP A C 1
ATOM 1326 O O . ASP A 1 171 ? 11.277 3.700 28.857 1.00 91.62 171 ASP A O 1
ATOM 1330 N N . ASN A 1 172 ? 10.390 5.747 28.728 1.00 92.81 172 ASN A N 1
ATOM 1331 C CA . ASN A 1 172 ? 9.694 5.707 30.004 1.00 92.81 172 ASN A CA 1
ATOM 1332 C C . ASN A 1 172 ? 8.223 5.307 29.828 1.00 92.81 172 ASN A C 1
ATOM 1334 O O . ASN A 1 172 ? 7.398 6.056 29.299 1.00 92.81 172 ASN A O 1
ATOM 1338 N N . LEU A 1 173 ? 7.868 4.134 30.350 1.00 89.25 173 LEU A N 1
ATOM 1339 C CA . LEU A 1 173 ? 6.508 3.607 30.268 1.00 89.25 173 LEU A CA 1
ATOM 1340 C C . LEU A 1 173 ? 5.459 4.502 30.946 1.00 89.25 173 LEU A C 1
ATOM 1342 O O . LEU A 1 173 ? 4.358 4.638 30.417 1.00 89.25 173 LEU A O 1
ATOM 1346 N N . ASP A 1 174 ? 5.765 5.148 32.072 1.00 89.25 174 ASP A N 1
ATOM 1347 C CA . ASP A 1 174 ? 4.787 5.994 32.766 1.00 89.25 174 ASP A CA 1
ATOM 1348 C C . ASP A 1 174 ? 4.472 7.269 31.976 1.00 89.25 174 ASP A C 1
ATOM 1350 O O . ASP A 1 174 ? 3.315 7.694 31.925 1.00 89.25 174 ASP A O 1
ATOM 1354 N N . GLU A 1 175 ? 5.469 7.844 31.299 1.00 92.50 175 GLU A N 1
ATOM 1355 C CA . GLU A 1 175 ? 5.263 8.957 30.367 1.00 92.50 175 GLU A CA 1
ATOM 1356 C C . GLU A 1 175 ? 4.365 8.527 29.198 1.00 92.50 175 GLU A C 1
ATOM 1358 O O . GLU A 1 175 ? 3.407 9.222 28.852 1.00 92.50 175 GLU A O 1
ATOM 1363 N N . ILE A 1 176 ? 4.613 7.341 28.633 1.00 90.06 176 ILE A N 1
ATOM 1364 C CA . ILE A 1 176 ? 3.797 6.782 27.549 1.00 90.06 176 ILE A CA 1
ATOM 1365 C C . ILE A 1 176 ? 2.343 6.601 27.994 1.00 90.06 176 ILE A C 1
ATOM 1367 O O . ILE A 1 176 ? 1.430 7.008 27.274 1.00 90.06 176 ILE A O 1
ATOM 1371 N N . ILE A 1 177 ? 2.100 6.042 29.183 1.00 86.31 177 ILE A N 1
ATOM 1372 C CA . ILE A 1 177 ? 0.743 5.880 29.722 1.00 86.31 177 ILE A CA 1
ATOM 1373 C C . ILE A 1 177 ? 0.063 7.240 29.940 1.00 86.31 177 ILE A C 1
ATOM 1375 O O . ILE A 1 177 ? -1.121 7.394 29.625 1.00 86.31 177 ILE A O 1
ATOM 1379 N N . GLN A 1 178 ? 0.789 8.248 30.433 1.00 88.88 178 GLN A N 1
ATOM 1380 C CA . GLN A 1 178 ? 0.258 9.607 30.589 1.00 88.88 178 GLN A CA 1
ATOM 1381 C C . GLN A 1 178 ? -0.151 10.216 29.243 1.00 88.88 178 GLN A C 1
ATOM 1383 O O . GLN A 1 178 ? -1.271 10.719 29.118 1.00 88.88 178 GLN A O 1
ATOM 1388 N N . LEU A 1 179 ? 0.703 10.101 28.222 1.00 89.50 179 LEU A N 1
ATOM 1389 C CA . LEU A 1 179 ? 0.412 10.563 26.864 1.00 89.50 179 LEU A CA 1
ATOM 1390 C C . LEU A 1 179 ? -0.791 9.828 26.262 1.00 89.50 179 LEU A C 1
ATOM 1392 O O . LEU A 1 179 ? -1.690 10.467 25.716 1.00 89.50 179 LEU A O 1
ATOM 1396 N N . ILE A 1 180 ? -0.869 8.502 26.414 1.00 85.44 180 ILE A N 1
ATOM 1397 C CA . ILE A 1 180 ? -2.032 7.718 25.978 1.00 85.44 180 ILE A CA 1
ATOM 1398 C C . ILE A 1 180 ? -3.309 8.263 26.622 1.00 85.44 180 ILE A C 1
ATOM 1400 O O . ILE A 1 180 ? -4.290 8.518 25.925 1.00 85.44 180 ILE A O 1
ATOM 1404 N N . ASN A 1 181 ? -3.315 8.464 27.940 1.00 84.44 181 ASN A N 1
ATOM 1405 C CA . ASN A 1 181 ? -4.499 8.927 28.661 1.00 84.44 181 ASN A CA 1
ATOM 1406 C C . ASN A 1 181 ? -4.906 10.350 28.263 1.00 84.44 181 ASN A C 1
ATOM 1408 O O . ASN A 1 181 ? -6.094 10.606 28.055 1.00 84.44 181 ASN A O 1
ATOM 1412 N N . GLN A 1 182 ? -3.938 11.251 28.089 1.00 89.50 182 GLN A N 1
ATOM 1413 C CA . GLN A 1 182 ? -4.181 12.614 27.622 1.00 89.50 182 GLN A CA 1
ATOM 1414 C C . GLN A 1 182 ? -4.842 12.622 26.237 1.00 89.50 182 GLN A C 1
ATOM 1416 O O . GLN A 1 182 ? -5.887 13.247 26.049 1.00 89.50 182 GLN A O 1
ATOM 1421 N N . TYR A 1 183 ? -4.275 11.895 25.273 1.00 89.81 183 TYR A N 1
ATOM 1422 C CA . TYR A 1 183 ? -4.766 11.902 23.893 1.00 89.81 183 TYR A CA 1
ATOM 1423 C C . TYR A 1 183 ? -6.048 11.078 23.716 1.00 89.81 183 TYR A C 1
ATOM 1425 O O . TYR A 1 183 ? -6.877 11.381 22.856 1.00 89.81 183 TYR A O 1
ATOM 1433 N N . ARG A 1 184 ? -6.293 10.085 24.584 1.00 82.25 184 ARG A N 1
ATOM 1434 C CA . ARG A 1 184 ? -7.597 9.409 24.681 1.00 82.25 184 ARG A CA 1
ATOM 1435 C C . ARG A 1 184 ? -8.707 10.395 25.036 1.00 82.25 184 ARG A C 1
ATOM 1437 O O . ARG A 1 184 ? -9.792 10.314 24.464 1.00 82.25 184 ARG A O 1
ATOM 1444 N N . GLN A 1 185 ? -8.434 11.315 25.962 1.00 82.38 185 GLN A N 1
ATOM 1445 C CA . GLN A 1 185 ? -9.395 12.325 26.405 1.00 82.38 185 GLN A CA 1
ATOM 1446 C C . GLN A 1 185 ? -9.599 13.423 25.358 1.00 82.38 185 GLN A C 1
ATOM 1448 O O . GLN A 1 185 ? -10.744 13.786 25.088 1.00 82.38 185 GLN A O 1
ATOM 1453 N N . SER A 1 186 ? -8.523 13.920 24.736 1.00 91.38 186 SER A N 1
ATOM 1454 C CA . SER A 1 186 ? -8.630 14.948 23.690 1.00 91.38 186 SER A CA 1
ATOM 1455 C C . SER A 1 186 ? -9.176 14.410 22.364 1.00 91.38 186 SER A C 1
ATOM 1457 O O . SER A 1 186 ? -9.629 15.196 21.534 1.00 91.38 186 SER A O 1
ATOM 1459 N N . LYS A 1 187 ? -9.174 13.080 22.171 1.00 88.06 187 LYS A N 1
ATOM 1460 C CA . LYS A 1 187 ? -9.507 12.390 20.909 1.00 88.06 187 LYS A CA 1
ATOM 1461 C C . LYS A 1 187 ? -8.602 12.781 19.737 1.00 88.06 187 LYS A C 1
ATOM 1463 O O . LYS A 1 187 ? -8.940 12.535 18.576 1.00 88.06 187 LYS A O 1
ATOM 1468 N N . GLU A 1 188 ? -7.448 13.356 20.046 1.00 90.88 188 GLU A N 1
ATOM 1469 C CA . GLU A 1 188 ? -6.413 13.665 19.076 1.00 90.88 188 GLU A CA 1
ATOM 1470 C C . GLU A 1 188 ? -5.569 12.423 18.784 1.00 90.88 188 GLU A C 1
ATOM 1472 O O . GLU A 1 188 ? -5.546 11.441 19.527 1.00 90.88 188 GLU A O 1
ATOM 1477 N N . SER A 1 189 ? -4.867 12.470 17.661 1.00 91.50 189 SER A N 1
ATOM 1478 C CA . SER A 1 189 ? -4.024 11.378 17.188 1.00 91.50 189 SER A CA 1
ATOM 1479 C C . SER A 1 189 ? -2.556 11.690 17.441 1.00 91.50 189 SER A C 1
ATOM 1481 O O . SER A 1 189 ? -2.099 12.804 17.188 1.00 91.50 189 SER A O 1
ATOM 1483 N N . LEU A 1 190 ? -1.821 10.681 17.901 1.00 92.44 190 LEU A N 1
ATOM 1484 C CA . LEU A 1 190 ? -0.417 10.786 18.290 1.00 92.44 190 LEU A CA 1
ATOM 1485 C C . LEU A 1 190 ? 0.324 9.513 17.897 1.00 92.44 190 LEU A C 1
ATOM 1487 O O . LEU A 1 190 ? -0.237 8.423 17.964 1.00 92.44 190 LEU A O 1
ATOM 1491 N N . SER A 1 191 ? 1.578 9.645 17.485 1.00 91.62 191 SER A N 1
ATOM 1492 C CA . SER A 1 191 ? 2.467 8.521 17.220 1.00 91.62 191 SER A CA 1
ATOM 1493 C C . SER A 1 191 ? 3.677 8.582 18.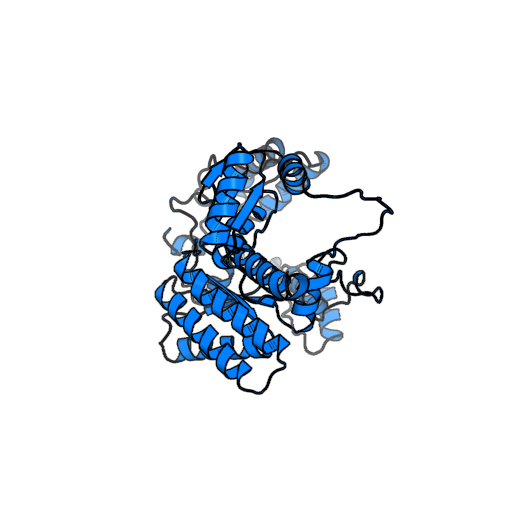147 1.00 91.62 191 SER A C 1
ATOM 1495 O O . SER A 1 191 ? 4.448 9.540 18.124 1.00 91.62 191 SER A O 1
ATOM 1497 N N . ILE A 1 192 ? 3.798 7.560 18.987 1.00 91.06 192 ILE A N 1
ATOM 1498 C CA . ILE A 1 192 ? 4.779 7.430 20.060 1.00 91.06 192 ILE A CA 1
ATOM 1499 C C . ILE A 1 192 ? 5.738 6.299 19.693 1.00 91.06 192 ILE A C 1
ATOM 1501 O O . ILE A 1 192 ? 5.301 5.174 19.453 1.00 91.06 192 ILE A O 1
ATOM 1505 N N . GLY A 1 193 ? 7.037 6.585 19.648 1.00 90.88 193 GLY A N 1
ATOM 1506 C CA . GLY A 1 193 ? 8.080 5.564 19.595 1.00 90.88 193 GLY A CA 1
ATOM 1507 C C . GLY A 1 193 ? 8.483 5.156 21.002 1.00 90.88 193 GLY A C 1
ATOM 1508 O O . GLY A 1 193 ? 9.029 5.985 21.728 1.00 90.88 193 GLY A O 1
ATOM 1509 N N . TYR A 1 194 ? 8.231 3.905 21.378 1.00 91.50 194 TYR A N 1
ATOM 1510 C CA . TYR A 1 194 ? 8.760 3.341 22.617 1.00 91.50 194 TYR A CA 1
ATOM 1511 C C . TYR A 1 194 ? 10.133 2.731 22.338 1.00 91.50 194 TYR A C 1
ATOM 1513 O O . TYR A 1 194 ? 10.232 1.805 21.537 1.00 91.50 194 TYR A O 1
ATOM 1521 N N . LEU A 1 195 ? 11.189 3.270 22.947 1.00 90.19 195 LEU A N 1
ATOM 1522 C CA . LEU A 1 195 ? 12.583 2.944 22.602 1.00 90.19 195 LEU A CA 1
ATOM 1523 C C . LEU A 1 195 ? 13.126 1.666 23.266 1.00 90.19 195 LEU A C 1
ATOM 1525 O O . LEU A 1 195 ? 14.330 1.534 23.459 1.00 90.19 195 LEU A O 1
ATOM 1529 N N . GLU A 1 196 ? 12.247 0.732 23.610 1.00 89.56 196 GLU A N 1
ATOM 1530 C CA . GLU A 1 196 ? 12.590 -0.498 24.321 1.00 89.56 196 GLU A CA 1
ATOM 1531 C C . GLU A 1 196 ? 11.777 -1.689 23.784 1.00 89.56 196 GLU A C 1
ATOM 1533 O O . GLU A 1 196 ? 11.125 -1.631 22.731 1.00 89.56 196 GLU A O 1
ATOM 1538 N N . ASN A 1 197 ? 11.863 -2.827 24.471 1.00 90.62 197 ASN A N 1
ATOM 1539 C CA . ASN A 1 197 ? 11.236 -4.066 24.041 1.00 90.62 197 ASN A CA 1
ATOM 1540 C C . ASN A 1 197 ? 9.706 -4.014 24.168 1.00 90.62 197 ASN A C 1
ATOM 1542 O O . ASN A 1 197 ? 9.155 -3.745 25.229 1.00 90.62 197 ASN A O 1
ATOM 1546 N N . ILE A 1 198 ? 9.006 -4.385 23.093 1.00 92.69 198 ILE A N 1
ATOM 1547 C CA . ILE A 1 198 ? 7.541 -4.479 23.051 1.00 92.69 198 ILE A CA 1
ATOM 1548 C C . ILE A 1 198 ? 6.944 -5.320 24.191 1.00 92.69 198 ILE A C 1
ATOM 1550 O O . ILE A 1 198 ? 5.823 -5.050 24.610 1.00 92.69 198 ILE A O 1
ATOM 1554 N N . VAL A 1 199 ? 7.672 -6.324 24.691 1.00 89.56 199 VAL A N 1
ATOM 1555 C CA . VAL A 1 199 ? 7.223 -7.179 25.800 1.00 89.56 199 VAL A CA 1
ATOM 1556 C C . VAL A 1 199 ? 6.973 -6.358 27.063 1.00 89.56 199 VAL A C 1
ATOM 1558 O O . VAL A 1 199 ? 5.902 -6.487 27.643 1.00 89.56 199 VAL A O 1
ATOM 1561 N N . GLU A 1 200 ? 7.884 -5.454 27.422 1.00 87.12 200 GLU A N 1
ATOM 1562 C CA . GLU A 1 200 ? 7.757 -4.614 28.623 1.00 87.12 200 GLU A CA 1
ATOM 1563 C C . GLU A 1 200 ? 6.544 -3.681 28.528 1.00 87.12 200 GLU A C 1
ATOM 1565 O O . GLU A 1 200 ? 5.800 -3.497 29.492 1.00 87.12 200 GLU A O 1
ATOM 1570 N N . LEU A 1 201 ? 6.287 -3.146 27.329 1.00 86.38 201 LEU A N 1
ATOM 1571 C CA . LEU A 1 201 ? 5.093 -2.347 27.064 1.00 86.38 201 LEU A CA 1
ATOM 1572 C C . LEU A 1 201 ? 3.813 -3.176 27.208 1.00 86.38 201 LEU A C 1
ATOM 1574 O O . LEU A 1 201 ? 2.850 -2.695 27.801 1.00 86.38 201 LEU A O 1
ATOM 1578 N N . TRP A 1 202 ? 3.780 -4.403 26.681 1.00 87.62 202 TRP A N 1
ATOM 1579 C CA . TRP A 1 202 ? 2.616 -5.277 26.835 1.00 87.62 202 TRP A CA 1
ATOM 1580 C C . TRP A 1 202 ? 2.384 -5.683 28.282 1.00 87.62 202 TRP A C 1
ATOM 1582 O O . TRP A 1 202 ? 1.247 -5.593 28.723 1.00 87.62 202 TRP A O 1
ATOM 1592 N N . GLU A 1 203 ? 3.421 -6.087 29.017 1.00 86.75 203 GLU A N 1
ATOM 1593 C CA . GLU A 1 203 ? 3.315 -6.451 30.436 1.00 86.75 203 GLU A CA 1
ATOM 1594 C C . GLU A 1 203 ? 2.751 -5.281 31.249 1.00 86.75 203 GLU A C 1
ATOM 1596 O O . GLU A 1 203 ? 1.749 -5.426 31.944 1.00 86.75 203 GLU A O 1
ATOM 1601 N N . ARG A 1 204 ? 3.282 -4.073 31.040 1.00 83.12 204 ARG A N 1
ATOM 1602 C CA . ARG A 1 204 ? 2.813 -2.860 31.717 1.00 83.12 204 ARG A CA 1
ATOM 1603 C C . ARG A 1 204 ? 1.380 -2.454 31.365 1.00 83.12 204 ARG A C 1
ATOM 1605 O O . ARG A 1 204 ? 0.707 -1.827 32.188 1.00 83.12 204 ARG A O 1
ATOM 1612 N N . LEU A 1 205 ? 0.938 -2.737 30.137 1.00 80.19 205 LEU A N 1
ATOM 1613 C CA . LEU A 1 205 ? -0.449 -2.542 29.699 1.00 80.19 205 LEU A CA 1
ATOM 1614 C C . LEU A 1 205 ? -1.375 -3.661 30.203 1.00 80.19 205 LEU A C 1
ATOM 1616 O O . LEU A 1 205 ? -2.573 -3.426 30.334 1.00 80.19 205 LEU A O 1
ATOM 1620 N N . ALA A 1 206 ? -0.834 -4.857 30.451 1.00 75.56 206 ALA A N 1
ATOM 1621 C CA . ALA A 1 206 ? -1.553 -6.056 30.873 1.00 75.56 206 ALA A CA 1
ATOM 1622 C C . ALA A 1 206 ? -1.644 -6.224 32.396 1.00 75.56 206 ALA A C 1
ATOM 1624 O O . ALA A 1 206 ? -2.466 -7.020 32.843 1.00 75.56 206 ALA A O 1
ATOM 1625 N N . ASP A 1 207 ? -0.907 -5.440 33.191 1.00 63.22 207 ASP A N 1
ATOM 1626 C CA . ASP A 1 207 ? -1.033 -5.346 34.661 1.00 63.22 207 ASP A CA 1
ATOM 1627 C C . ASP A 1 207 ? -2.456 -4.945 35.159 1.00 63.22 207 ASP A C 1
ATOM 1629 O O . ASP A 1 207 ? -2.666 -4.720 36.351 1.00 63.22 207 ASP A O 1
ATOM 1633 N N . GLU A 1 208 ? -3.461 -4.906 34.271 1.00 52.72 208 GLU A N 1
ATOM 1634 C CA . GLU A 1 208 ? -4.900 -4.838 34.567 1.00 52.72 208 GLU A CA 1
ATOM 1635 C C . GLU A 1 208 ? -5.679 -6.173 34.466 1.00 52.72 208 GLU A C 1
ATOM 1637 O O . GLU A 1 208 ? -6.844 -6.174 34.836 1.00 52.72 208 GLU A O 1
ATOM 1642 N N . GLU A 1 209 ? -5.097 -7.293 34.024 1.00 47.00 209 GLU A N 1
ATOM 1643 C CA . GLU A 1 209 ? -5.547 -8.693 34.231 1.00 47.00 209 GLU A CA 1
ATOM 1644 C C . GLU A 1 209 ? -4.871 -9.595 33.179 1.00 47.00 209 GLU A C 1
ATOM 1646 O O . GLU A 1 209 ? -4.875 -9.280 31.989 1.00 47.00 209 GLU A O 1
ATOM 1651 N N . THR A 1 210 ? -4.397 -10.785 33.565 1.00 47.22 210 THR A N 1
ATOM 1652 C CA . THR A 1 210 ? -5.032 -12.078 33.210 1.00 47.22 210 THR A CA 1
ATOM 1653 C C . THR A 1 210 ? -4.077 -13.267 33.349 1.00 47.22 210 THR A C 1
ATOM 1655 O O . THR A 1 210 ? -2.981 -13.298 32.793 1.00 47.22 210 THR A O 1
ATOM 1658 N N . ASP A 1 211 ? -4.581 -14.319 33.996 1.00 48.72 211 ASP A N 1
ATOM 1659 C CA . ASP A 1 211 ? -4.144 -15.697 33.781 1.00 48.72 211 ASP A CA 1
ATOM 1660 C C . ASP A 1 211 ? -4.435 -16.109 32.325 1.00 48.72 211 ASP A C 1
ATOM 1662 O O . ASP A 1 211 ? -5.572 -16.009 31.852 1.00 48.72 211 ASP A O 1
ATOM 1666 N N . SER A 1 212 ? -3.430 -16.610 31.603 1.00 49.97 212 SER A N 1
ATOM 1667 C CA . SER A 1 212 ? -3.621 -17.196 30.271 1.00 49.97 212 SER A CA 1
ATOM 1668 C C . SER A 1 212 ? -2.969 -18.575 30.167 1.00 49.97 212 SER A C 1
ATOM 1670 O O . SER A 1 212 ? -1.887 -18.816 30.697 1.00 49.97 212 SER A O 1
ATOM 1672 N N . VAL A 1 213 ? -3.664 -19.501 29.502 1.00 52.50 213 VAL A N 1
ATOM 1673 C CA . VAL A 1 213 ? -3.199 -20.866 29.221 1.00 52.50 213 VAL A CA 1
ATOM 1674 C C . VAL A 1 213 ? -2.923 -20.972 27.722 1.00 52.50 213 VAL A C 1
ATOM 1676 O O . VAL A 1 213 ? -3.796 -20.653 26.917 1.00 52.50 213 VAL A O 1
ATOM 1679 N N . ASP A 1 214 ? -1.715 -21.407 27.360 1.00 52.47 214 ASP A N 1
ATOM 1680 C CA . ASP A 1 214 ? -1.283 -21.656 25.980 1.00 52.47 214 ASP A CA 1
ATOM 1681 C C . ASP A 1 214 ? -1.618 -23.101 25.575 1.00 52.47 214 ASP A C 1
ATOM 1683 O O . ASP A 1 214 ? -0.927 -24.053 25.946 1.00 52.47 214 ASP A O 1
ATOM 1687 N N . ASP A 1 215 ? -2.710 -23.273 24.832 1.00 59.25 215 ASP A N 1
ATOM 1688 C CA . ASP A 1 215 ? -3.143 -24.558 24.274 1.00 59.25 215 ASP A CA 1
ATOM 1689 C C . ASP A 1 215 ? -2.661 -24.779 22.827 1.00 59.25 215 ASP A C 1
ATOM 1691 O O . ASP A 1 215 ? -3.099 -25.718 22.157 1.00 59.25 215 ASP A O 1
ATOM 1695 N N . LYS A 1 216 ? -1.724 -23.943 22.348 1.00 54.75 216 LYS A N 1
ATOM 1696 C CA . LYS A 1 216 ? -1.195 -23.918 20.974 1.00 54.75 216 LYS A CA 1
ATOM 1697 C C . LYS A 1 216 ? -2.233 -23.608 19.890 1.00 54.75 216 LYS A C 1
ATOM 1699 O O . LYS A 1 216 ? -1.908 -23.716 18.704 1.00 54.75 216 LYS A O 1
ATOM 1704 N N . SER A 1 217 ? -3.454 -23.213 20.253 1.00 57.25 217 SER A N 1
ATOM 1705 C CA . SER A 1 217 ? -4.409 -22.616 19.323 1.00 57.25 217 SER A CA 1
ATOM 1706 C C . SER A 1 217 ? -4.188 -21.102 19.235 1.00 57.25 217 SER A C 1
ATOM 1708 O O . SER A 1 217 ? -3.765 -20.446 20.189 1.00 57.25 217 SER A O 1
ATOM 1710 N N . PHE A 1 218 ? -4.443 -20.511 18.065 1.00 67.06 218 PHE A N 1
ATOM 1711 C CA . PHE A 1 218 ? -4.361 -19.059 17.928 1.00 67.06 218 PHE A CA 1
ATOM 1712 C C . PHE A 1 218 ? -5.614 -18.419 18.532 1.00 67.06 218 PHE A C 1
ATOM 1714 O O . PHE A 1 218 ? -6.672 -18.405 17.908 1.00 67.06 218 PHE A O 1
ATOM 1721 N N . LYS 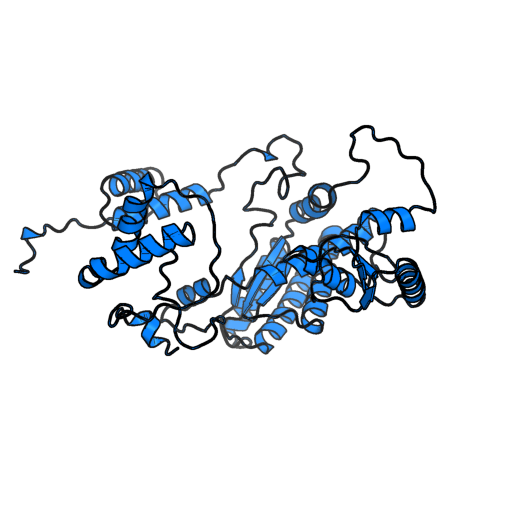A 1 219 ? -5.482 -17.848 19.736 1.00 70.06 219 LYS A N 1
ATOM 1722 C CA . LYS A 1 219 ? -6.542 -17.043 20.370 1.00 70.06 219 LYS A CA 1
ATOM 1723 C C . LYS A 1 219 ? -6.892 -15.788 19.558 1.00 70.06 219 LYS A C 1
ATOM 1725 O O . LYS A 1 219 ? -8.036 -15.344 19.575 1.00 70.06 219 LYS A O 1
ATOM 1730 N N . TYR A 1 220 ? -5.909 -15.212 18.863 1.00 76.81 220 TYR A N 1
ATOM 1731 C CA . TYR A 1 220 ? -6.061 -13.979 18.091 1.00 76.81 220 TYR A CA 1
ATOM 1732 C C . TYR A 1 220 ? -6.002 -14.252 16.581 1.00 76.81 220 TYR A C 1
ATOM 1734 O O . TYR A 1 220 ? -5.117 -14.988 16.134 1.00 76.81 220 TYR A O 1
ATOM 1742 N N . PRO A 1 221 ? -6.905 -13.653 15.784 1.00 79.94 221 PRO A N 1
ATOM 1743 C CA . PRO A 1 221 ? -6.950 -13.869 14.344 1.00 79.94 221 PRO A CA 1
ATOM 1744 C C . PRO A 1 221 ? -5.792 -13.177 13.610 1.00 79.94 221 PRO A C 1
ATOM 1746 O O . PRO A 1 221 ? -5.307 -12.114 14.002 1.00 79.94 221 PRO A O 1
ATOM 1749 N N . SER A 1 222 ? -5.382 -13.755 12.480 1.00 83.69 222 SER A N 1
ATOM 1750 C CA . SER A 1 222 ? -4.441 -13.126 11.548 1.00 83.69 222 SER A CA 1
ATOM 1751 C C . SER A 1 222 ? -5.150 -12.076 10.697 1.00 83.69 222 SER A C 1
ATOM 1753 O O . SER A 1 222 ? -6.144 -12.385 10.047 1.00 83.69 222 SER A O 1
ATOM 1755 N N . TYR A 1 223 ? -4.604 -10.859 10.595 1.00 83.31 223 TYR A N 1
ATOM 1756 C CA . TYR A 1 223 ? -5.188 -9.817 9.735 1.00 83.31 223 TYR A CA 1
ATOM 1757 C C . TYR A 1 223 ? -5.235 -10.222 8.251 1.00 83.31 223 TYR A C 1
ATOM 1759 O O . TYR A 1 223 ? -6.101 -9.754 7.515 1.00 83.31 223 TYR A O 1
ATOM 1767 N N . MET A 1 224 ? -4.310 -11.075 7.791 1.00 79.62 224 MET A N 1
ATOM 1768 C CA . MET A 1 224 ? -4.332 -11.568 6.411 1.00 79.62 224 MET A CA 1
ATOM 1769 C C . MET A 1 224 ? -5.548 -12.449 6.173 1.00 79.62 224 MET A C 1
ATOM 1771 O O . MET A 1 224 ? -6.279 -12.239 5.212 1.00 79.62 224 MET A O 1
ATOM 1775 N N . GLN A 1 225 ? -5.764 -13.406 7.073 1.00 76.12 225 GLN A N 1
ATOM 1776 C CA . GLN A 1 225 ? -6.836 -14.381 6.933 1.00 76.12 225 GLN A CA 1
ATOM 1777 C C . GLN A 1 225 ? -8.200 -13.762 7.225 1.00 76.12 225 GLN A C 1
ATOM 1779 O O . GLN A 1 225 ? -9.159 -14.040 6.518 1.00 76.12 225 GLN A O 1
ATOM 1784 N N . ASP A 1 226 ? -8.263 -12.909 8.246 1.00 80.94 226 ASP A N 1
ATOM 1785 C CA . ASP A 1 226 ? -9.517 -12.441 8.827 1.00 80.94 226 ASP A CA 1
ATOM 1786 C C . ASP A 1 226 ? -9.942 -11.048 8.339 1.00 80.94 226 ASP A C 1
ATOM 1788 O O . ASP A 1 226 ? -11.082 -10.655 8.533 1.00 80.94 226 ASP A O 1
ATOM 1792 N N . ILE A 1 227 ? -9.063 -10.263 7.711 1.00 86.31 227 ILE A N 1
ATOM 1793 C CA . ILE A 1 227 ? -9.432 -8.938 7.176 1.00 86.31 227 ILE A CA 1
ATOM 1794 C C . ILE A 1 227 ? -9.146 -8.873 5.682 1.00 86.31 227 ILE A C 1
ATOM 1796 O O . ILE A 1 227 ? -10.042 -8.646 4.873 1.00 86.31 227 ILE A O 1
ATOM 1800 N N . MET A 1 228 ? -7.884 -9.059 5.301 1.00 81.19 228 MET A N 1
ATOM 1801 C CA . MET A 1 228 ? -7.454 -8.822 3.924 1.00 81.19 228 MET A CA 1
ATOM 1802 C C . MET A 1 228 ? -8.023 -9.854 2.958 1.00 81.19 228 MET A C 1
ATOM 1804 O O . MET A 1 228 ? -8.362 -9.494 1.837 1.00 81.19 228 MET A O 1
ATOM 1808 N N . GLY A 1 229 ? -8.187 -11.099 3.404 1.00 69.88 229 GLY A N 1
ATOM 1809 C CA . GLY A 1 229 ? -8.851 -12.152 2.647 1.00 69.88 229 GLY A CA 1
ATOM 1810 C C . GLY A 1 229 ? -10.278 -11.788 2.228 1.00 69.88 229 GLY A C 1
ATOM 1811 O O . GLY A 1 229 ? -10.642 -11.992 1.069 1.00 69.88 229 GLY A O 1
ATOM 1812 N N . ASP A 1 230 ? -11.066 -11.178 3.118 1.00 76.81 230 ASP A N 1
ATOM 1813 C CA . ASP A 1 230 ? -12.430 -10.722 2.808 1.00 76.81 230 ASP A CA 1
ATOM 1814 C C . ASP A 1 230 ? -12.415 -9.524 1.849 1.00 76.81 230 ASP A C 1
ATOM 1816 O O . ASP A 1 230 ? -13.179 -9.481 0.883 1.00 76.81 230 ASP A O 1
ATOM 1820 N N . ILE A 1 231 ? -11.500 -8.571 2.061 1.00 74.81 231 ILE A N 1
ATOM 1821 C CA . ILE A 1 231 ? -11.309 -7.414 1.169 1.00 74.81 231 ILE A CA 1
ATOM 1822 C C . ILE A 1 231 ? -10.955 -7.879 -0.249 1.00 74.81 231 ILE A C 1
ATOM 1824 O O . ILE A 1 231 ? -11.580 -7.437 -1.217 1.00 74.81 231 ILE A O 1
ATOM 1828 N N . PHE A 1 232 ? -10.012 -8.815 -0.374 1.00 70.75 232 PHE A N 1
ATOM 1829 C CA . PHE A 1 232 ? -9.655 -9.422 -1.653 1.00 70.75 232 PHE A CA 1
ATOM 1830 C C . PHE A 1 232 ? -10.824 -10.190 -2.260 1.00 70.75 232 PHE A C 1
ATOM 1832 O O . PHE A 1 232 ? -11.072 -10.055 -3.452 1.00 70.75 232 PHE A O 1
ATOM 1839 N N . SER A 1 233 ? -11.604 -10.918 -1.461 1.00 72.81 233 SER A N 1
ATOM 1840 C CA . SER A 1 233 ? -12.782 -11.649 -1.949 1.00 72.81 233 SER A CA 1
ATOM 1841 C C . SER A 1 233 ? -13.864 -10.725 -2.528 1.00 72.81 233 SER A C 1
ATOM 1843 O O . SER A 1 233 ? -14.602 -11.129 -3.422 1.00 72.81 233 SER A O 1
ATOM 1845 N N . MET A 1 234 ? -13.925 -9.463 -2.087 1.00 74.31 234 MET A N 1
ATOM 1846 C CA . MET A 1 234 ? -14.768 -8.420 -2.693 1.00 74.31 234 MET A CA 1
ATOM 1847 C C . MET A 1 234 ? -14.168 -7.806 -3.974 1.00 74.31 234 MET A C 1
ATOM 1849 O O . MET A 1 234 ? -14.768 -6.916 -4.572 1.00 74.31 234 MET A O 1
ATOM 1853 N N . GLY A 1 235 ? -12.979 -8.239 -4.395 1.00 71.25 235 GLY A N 1
ATOM 1854 C CA . GLY A 1 235 ? -12.245 -7.722 -5.552 1.00 71.25 235 GLY A CA 1
ATOM 1855 C C . GLY A 1 235 ? -11.360 -6.509 -5.253 1.00 71.25 235 GLY A C 1
ATOM 1856 O O . GLY A 1 235 ? -10.621 -6.065 -6.135 1.00 71.25 235 GLY A O 1
ATOM 1857 N N . PHE A 1 236 ? -11.405 -5.965 -4.033 1.00 81.06 236 PHE A N 1
ATOM 1858 C CA . PHE A 1 236 ? -10.634 -4.782 -3.666 1.00 81.06 236 PHE A CA 1
ATOM 1859 C C . PHE A 1 236 ? -9.162 -5.118 -3.514 1.00 81.06 236 PHE A C 1
ATOM 1861 O O . PHE A 1 236 ? -8.782 -6.006 -2.761 1.00 81.06 236 PHE A O 1
ATOM 1868 N N . GLY A 1 237 ? -8.319 -4.332 -4.165 1.00 79.06 237 GLY A N 1
ATOM 1869 C CA . GLY A 1 237 ? -6.878 -4.441 -4.012 1.00 79.06 237 GLY A CA 1
ATOM 1870 C C . GLY A 1 237 ? -6.162 -3.232 -4.592 1.00 79.06 237 GLY A C 1
ATOM 1871 O O . GLY A 1 237 ? -6.826 -2.318 -5.098 1.00 79.06 237 GLY A O 1
ATOM 1872 N N . PRO A 1 238 ? -4.826 -3.183 -4.485 1.00 86.44 238 PRO A N 1
ATOM 1873 C CA . PRO A 1 238 ? -4.048 -1.995 -4.781 1.00 86.44 238 PRO A CA 1
ATOM 1874 C C . PRO A 1 238 ? -4.201 -1.597 -6.246 1.00 86.44 238 PRO A C 1
ATOM 1876 O O . PRO A 1 238 ? -3.831 -2.328 -7.159 1.00 86.44 238 PRO A O 1
ATOM 1879 N N . PHE A 1 239 ? -4.698 -0.390 -6.457 1.00 86.75 239 PHE A N 1
ATOM 1880 C CA . PHE A 1 239 ? -4.754 0.287 -7.736 1.00 86.75 239 PHE A CA 1
AT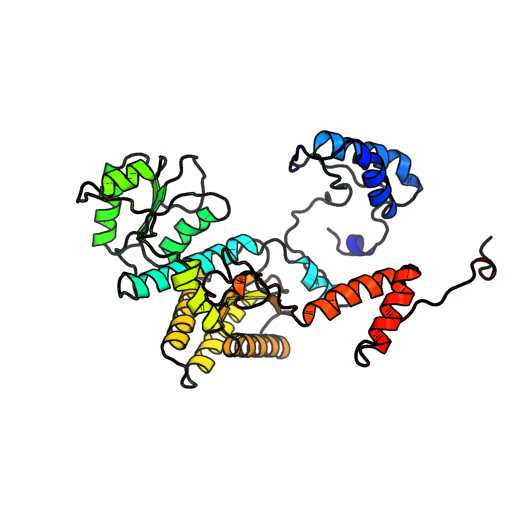OM 1881 C C . PHE A 1 239 ? -3.898 1.542 -7.643 1.00 86.75 239 PHE A C 1
ATOM 1883 O O . PHE A 1 239 ? -4.185 2.459 -6.869 1.00 86.75 239 PHE A O 1
ATOM 1890 N N . CYS A 1 240 ? -2.816 1.567 -8.410 1.00 88.25 240 CYS A N 1
ATOM 1891 C CA . CYS A 1 240 ? -1.834 2.629 -8.353 1.00 88.25 240 CYS A CA 1
ATOM 1892 C C . CYS A 1 240 ? -1.709 3.335 -9.697 1.00 88.25 240 CYS A C 1
ATOM 1894 O O . CYS A 1 240 ? -1.856 2.726 -10.755 1.00 88.25 240 CYS A O 1
ATOM 1896 N N . TRP A 1 241 ? -1.331 4.608 -9.666 1.00 89.56 241 TRP A N 1
ATOM 1897 C CA . TRP A 1 241 ? -1.014 5.334 -10.887 1.00 89.56 241 TRP A CA 1
ATOM 1898 C C . TRP A 1 241 ? 0.153 6.300 -10.720 1.00 89.56 241 TRP A C 1
ATOM 1900 O O . TRP A 1 241 ? 0.458 6.732 -9.608 1.00 89.56 241 TRP A O 1
ATOM 1910 N N . ILE A 1 242 ? 0.803 6.628 -11.837 1.00 89.12 242 ILE A N 1
ATOM 1911 C CA . ILE A 1 242 ? 1.810 7.687 -11.959 1.00 89.12 242 ILE A CA 1
ATOM 1912 C C . ILE A 1 242 ? 1.355 8.683 -13.019 1.00 89.12 242 ILE A C 1
ATOM 1914 O O . ILE A 1 242 ? 1.075 8.299 -14.154 1.00 89.12 242 ILE A O 1
ATOM 1918 N N . CYS A 1 243 ? 1.373 9.968 -12.677 1.00 89.69 243 CYS A N 1
ATOM 1919 C CA . CYS A 1 243 ? 1.251 11.048 -13.649 1.00 89.69 243 CYS A CA 1
ATOM 1920 C C . CYS A 1 243 ? 2.591 11.209 -14.372 1.00 89.69 243 CYS A C 1
ATOM 1922 O O . CYS A 1 243 ? 3.578 11.632 -13.759 1.00 89.69 243 CYS A O 1
ATOM 1924 N N . THR A 1 244 ? 2.652 10.881 -15.668 1.00 86.56 244 THR A N 1
ATOM 1925 C CA . THR A 1 244 ? 3.924 10.944 -16.402 1.00 86.56 244 THR A CA 1
ATOM 1926 C C . THR A 1 244 ? 4.413 12.366 -16.569 1.00 86.56 244 THR A C 1
ATOM 1928 O O . THR A 1 244 ? 5.596 12.548 -16.768 1.00 86.56 244 THR A O 1
ATOM 1931 N N . SER A 1 245 ? 3.563 13.384 -16.429 1.00 87.19 245 SER A N 1
ATOM 1932 C CA . SER A 1 245 ? 3.978 14.792 -16.465 1.00 87.19 245 SER A CA 1
ATOM 1933 C C . SER A 1 245 ? 4.976 15.172 -15.368 1.00 87.19 245 SER A C 1
ATOM 1935 O O . SER A 1 245 ? 5.678 16.171 -15.511 1.00 87.19 245 SER A O 1
ATOM 1937 N N . GLY A 1 246 ? 5.027 14.414 -14.265 1.00 84.50 246 GLY A N 1
ATOM 1938 C CA . GLY A 1 246 ? 5.804 14.774 -13.079 1.00 84.50 246 GLY A CA 1
ATOM 1939 C C . GLY A 1 246 ? 5.249 15.985 -12.315 1.00 84.50 246 GLY A C 1
ATOM 1940 O O . GLY A 1 246 ? 5.877 16.421 -11.350 1.00 84.50 246 GLY A O 1
ATOM 1941 N N . ASP A 1 247 ? 4.077 16.506 -12.698 1.00 88.56 247 ASP A N 1
ATOM 1942 C CA . ASP A 1 247 ? 3.432 17.656 -12.059 1.00 88.56 247 ASP A CA 1
ATOM 1943 C C . ASP A 1 247 ? 2.530 17.224 -10.891 1.00 88.56 247 ASP A C 1
ATOM 1945 O O . ASP A 1 247 ? 1.653 16.372 -11.037 1.00 88.56 247 ASP A O 1
ATOM 1949 N N . ALA A 1 248 ? 2.721 17.842 -9.724 1.00 91.12 248 ALA A N 1
ATOM 1950 C CA . ALA A 1 248 ? 1.888 17.612 -8.547 1.00 91.12 248 ALA A CA 1
ATOM 1951 C C . ALA A 1 248 ? 0.421 18.032 -8.760 1.00 91.12 248 ALA A C 1
ATOM 1953 O O . ALA A 1 248 ? -0.474 17.487 -8.120 1.00 91.12 248 ALA A O 1
ATOM 1954 N N . ASN A 1 249 ? 0.146 18.975 -9.667 1.00 95.62 249 ASN A N 1
ATOM 1955 C CA . ASN A 1 249 ? -1.224 19.363 -10.001 1.00 95.62 249 ASN A CA 1
ATOM 1956 C C . ASN A 1 249 ? -1.965 18.262 -10.765 1.00 95.62 249 ASN A C 1
ATOM 1958 O O . ASN A 1 249 ? -3.137 18.029 -10.481 1.00 95.62 249 ASN A O 1
ATOM 1962 N N . ASP A 1 250 ? -1.292 17.544 -11.670 1.00 95.31 250 ASP A N 1
ATOM 1963 C CA . ASP A 1 250 ? -1.887 16.378 -12.334 1.00 95.31 250 ASP A CA 1
ATOM 1964 C C . ASP A 1 250 ? -2.215 15.284 -11.305 1.00 95.31 250 ASP A C 1
ATOM 1966 O O . ASP A 1 250 ? -3.259 14.635 -11.399 1.00 95.31 250 ASP A O 1
ATOM 1970 N N . LEU A 1 251 ? -1.387 15.131 -10.262 1.00 94.50 251 LEU A N 1
ATOM 1971 C CA . LEU A 1 251 ? -1.682 14.212 -9.161 1.00 94.50 251 LEU A CA 1
ATOM 1972 C C . LEU A 1 251 ? -2.939 14.626 -8.387 1.00 94.50 251 LEU A C 1
ATOM 1974 O O . LEU A 1 251 ? -3.817 13.803 -8.168 1.00 94.50 251 LEU A O 1
ATOM 1978 N N . LYS A 1 252 ? -3.090 15.911 -8.058 1.00 95.56 252 LYS A N 1
ATOM 1979 C CA . LYS A 1 252 ? -4.308 16.421 -7.401 1.00 95.56 252 LYS A CA 1
ATOM 1980 C C . LYS A 1 252 ? -5.556 16.254 -8.265 1.00 95.56 252 LYS A C 1
ATOM 1982 O O . LYS A 1 252 ? -6.631 15.938 -7.764 1.00 95.56 252 LYS A O 1
ATOM 1987 N N . ILE A 1 253 ? -5.430 16.469 -9.575 1.00 97.56 253 ILE A N 1
ATOM 1988 C CA . ILE A 1 253 ? -6.534 16.259 -10.516 1.00 97.56 253 ILE A CA 1
ATOM 1989 C C . ILE A 1 253 ? -6.912 14.778 -10.559 1.00 97.56 253 ILE A C 1
ATOM 1991 O O . ILE A 1 253 ? -8.099 14.461 -10.512 1.00 97.56 253 ILE A O 1
ATOM 1995 N N . THR A 1 254 ? -5.931 13.877 -10.638 1.00 97.19 254 THR A N 1
ATOM 1996 C CA . THR A 1 254 ? -6.187 12.430 -10.637 1.00 97.19 254 THR A CA 1
ATOM 1997 C C . THR A 1 254 ? -6.751 11.937 -9.304 1.00 97.19 254 THR A C 1
ATOM 1999 O O . THR A 1 254 ? -7.666 11.123 -9.332 1.00 97.19 254 THR A O 1
ATOM 2002 N N . ASP A 1 255 ? -6.322 12.479 -8.162 1.00 96.44 255 ASP A N 1
ATOM 2003 C CA . ASP A 1 255 ? -6.921 12.201 -6.847 1.00 96.44 255 ASP A CA 1
ATOM 2004 C C . ASP A 1 255 ? -8.423 12.539 -6.836 1.00 96.44 255 ASP A C 1
ATOM 2006 O O . ASP A 1 255 ? -9.254 11.694 -6.499 1.00 96.44 255 ASP A O 1
ATOM 2010 N N . ASN A 1 256 ? -8.792 13.740 -7.298 1.00 97.44 256 ASN A N 1
ATOM 2011 C CA . ASN A 1 256 ? -10.194 14.162 -7.378 1.00 97.44 256 ASN A CA 1
ATOM 2012 C C . ASN A 1 256 ? -11.004 13.299 -8.355 1.00 97.44 256 ASN A C 1
ATOM 2014 O O . ASN A 1 256 ? -12.104 12.858 -8.032 1.00 97.44 256 ASN A O 1
ATOM 2018 N N . LEU A 1 257 ? -10.454 13.022 -9.542 1.00 97.88 257 LEU A N 1
ATOM 2019 C CA . LEU A 1 257 ? -11.106 12.175 -10.543 1.00 97.88 257 LEU A CA 1
ATOM 2020 C C . LEU A 1 257 ? -11.303 10.741 -10.043 1.00 97.88 257 LEU A C 1
ATOM 2022 O O . LEU A 1 257 ? -12.303 10.118 -10.391 1.00 97.88 257 LEU A O 1
ATOM 2026 N N . ALA A 1 258 ? -10.368 10.217 -9.247 1.00 97.06 258 ALA A N 1
ATOM 2027 C CA . ALA A 1 258 ? -10.488 8.898 -8.649 1.00 97.06 258 ALA A CA 1
ATOM 2028 C C . ALA A 1 258 ? -11.625 8.856 -7.619 1.00 97.06 258 ALA A C 1
ATOM 2030 O O . ALA A 1 258 ? -12.433 7.930 -7.667 1.00 97.06 258 ALA A O 1
ATOM 2031 N N . CYS A 1 259 ? -11.739 9.876 -6.758 1.00 97.06 259 CYS A N 1
ATOM 2032 C CA . CYS A 1 259 ? -12.855 10.016 -5.817 1.00 97.06 259 CYS A CA 1
ATOM 2033 C C . CYS A 1 259 ? -14.209 10.148 -6.533 1.00 97.06 259 CYS A C 1
ATOM 2035 O O . CYS A 1 259 ? -15.135 9.414 -6.200 1.00 97.06 259 CYS A O 1
ATOM 2037 N N . GLU A 1 260 ? -14.303 10.995 -7.566 1.00 96.88 260 GLU A N 1
ATOM 2038 C CA . GLU A 1 260 ? -15.511 11.109 -8.398 1.00 96.88 260 GLU A CA 1
ATOM 2039 C C . GLU A 1 260 ? -15.881 9.766 -9.048 1.00 96.88 260 GLU A C 1
ATOM 2041 O O . GLU A 1 260 ? -17.053 9.402 -9.126 1.00 96.88 260 GLU A O 1
ATOM 2046 N N . ALA A 1 261 ? -14.882 9.032 -9.558 1.00 95.75 261 ALA A N 1
ATOM 2047 C CA . ALA A 1 261 ? -15.079 7.748 -10.222 1.00 95.75 261 ALA A CA 1
ATOM 2048 C C . ALA A 1 261 ? -15.730 6.719 -9.295 1.00 95.75 261 ALA A C 1
ATOM 2050 O O . ALA A 1 261 ? -16.696 6.071 -9.695 1.00 95.75 261 ALA A O 1
ATOM 2051 N N . ILE A 1 262 ? -15.216 6.586 -8.072 1.00 93.50 262 ILE A N 1
ATOM 2052 C CA . ILE A 1 262 ? -15.739 5.625 -7.097 1.00 93.50 262 ILE A CA 1
ATOM 2053 C C . ILE A 1 262 ? -17.076 6.065 -6.494 1.00 93.50 262 ILE A C 1
ATOM 2055 O O . ILE A 1 262 ? -17.909 5.195 -6.261 1.00 93.50 262 ILE A O 1
ATOM 2059 N N . ASP A 1 263 ? -17.347 7.370 -6.359 1.00 94.38 263 ASP A N 1
ATOM 2060 C CA . ASP A 1 263 ? -18.681 7.873 -5.987 1.00 94.38 263 ASP A CA 1
ATOM 2061 C C . ASP A 1 263 ? -19.748 7.426 -6.993 1.00 94.38 263 ASP A C 1
ATOM 2063 O O . ASP A 1 263 ? -20.742 6.803 -6.620 1.00 94.38 263 ASP A O 1
ATOM 2067 N N . MET A 1 264 ? -19.505 7.634 -8.292 1.00 93.00 264 MET A N 1
ATOM 2068 C CA . MET A 1 264 ? -20.457 7.217 -9.332 1.00 93.00 264 MET A CA 1
ATOM 2069 C C . MET A 1 264 ? -20.664 5.698 -9.383 1.00 93.00 264 MET A C 1
ATOM 2071 O O . MET A 1 264 ? -21.692 5.233 -9.877 1.00 93.00 264 MET A O 1
ATOM 2075 N N . VAL A 1 265 ? -19.677 4.903 -8.957 1.00 90.00 265 VAL A N 1
ATOM 2076 C CA . VAL A 1 265 ? -19.834 3.445 -8.866 1.00 90.00 265 VAL A CA 1
ATOM 2077 C C . VAL A 1 265 ? -20.633 3.076 -7.617 1.00 90.00 265 VAL A C 1
ATOM 2079 O O . VAL A 1 265 ? -21.561 2.275 -7.718 1.00 90.00 265 VAL A O 1
ATOM 2082 N N . ALA A 1 266 ? -20.341 3.700 -6.475 1.00 89.38 266 ALA A N 1
ATOM 2083 C CA . ALA A 1 266 ? -21.054 3.479 -5.221 1.00 89.38 266 ALA A CA 1
ATOM 2084 C C . ALA A 1 266 ? -22.554 3.830 -5.319 1.00 89.38 266 ALA A C 1
ATOM 2086 O O . ALA A 1 266 ? -23.391 3.139 -4.739 1.00 89.38 266 ALA A O 1
ATOM 2087 N N . GLU A 1 267 ? -22.918 4.842 -6.114 1.00 88.19 267 GLU A N 1
ATOM 2088 C CA . GLU A 1 267 ? -24.311 5.245 -6.366 1.00 88.19 267 GLU A CA 1
ATOM 2089 C C . GLU A 1 267 ? -25.152 4.179 -7.099 1.00 88.19 267 GLU A C 1
ATOM 2091 O O . GLU A 1 267 ? -26.380 4.180 -7.000 1.00 88.19 267 GLU A O 1
ATOM 2096 N N . LYS A 1 268 ? -24.531 3.214 -7.794 1.00 83.75 268 LYS A N 1
ATOM 2097 C CA . LYS A 1 268 ? -25.230 2.182 -8.589 1.00 83.75 268 LYS A CA 1
ATOM 2098 C C . LYS A 1 268 ? -25.785 1.012 -7.762 1.00 83.75 268 LYS A C 1
ATOM 2100 O O . LYS A 1 268 ? -25.976 -0.075 -8.298 1.00 83.75 268 LYS A O 1
ATOM 2105 N N . SER A 1 269 ? -26.094 1.237 -6.482 1.00 76.38 269 SER A N 1
ATOM 2106 C CA . SER A 1 269 ? -26.634 0.229 -5.549 1.00 76.38 269 SER A CA 1
ATOM 2107 C C . SER A 1 269 ? -25.717 -0.989 -5.353 1.00 76.38 269 SER A C 1
ATOM 2109 O O . SER A 1 269 ? -26.128 -2.133 -5.542 1.00 76.38 269 SER A O 1
ATOM 2111 N N . VAL A 1 270 ? -24.464 -0.746 -4.961 1.00 84.25 270 VAL A N 1
ATOM 2112 C CA . VAL A 1 270 ? -23.524 -1.808 -4.556 1.00 84.25 270 VAL A CA 1
ATOM 2113 C C . VAL A 1 270 ? -23.787 -2.275 -3.108 1.00 84.25 270 VAL A C 1
ATOM 2115 O O . VAL A 1 270 ? -24.394 -1.532 -2.329 1.00 84.25 270 VAL A O 1
ATOM 2118 N N . PRO A 1 271 ? -23.346 -3.487 -2.707 1.00 87.25 271 PRO A N 1
ATOM 2119 C CA . PRO A 1 271 ? -23.477 -3.967 -1.327 1.00 87.25 271 PRO A CA 1
ATOM 2120 C C . PRO A 1 271 ? -22.882 -2.993 -0.296 1.00 87.25 271 PRO A C 1
ATOM 2122 O O . PRO A 1 271 ? -21.908 -2.297 -0.592 1.00 87.25 271 PRO A O 1
ATOM 2125 N N . SER A 1 272 ? -23.417 -2.960 0.935 1.00 87.50 272 SER A N 1
ATOM 2126 C CA . SER A 1 272 ? -22.944 -1.998 1.950 1.00 87.50 272 SER A CA 1
ATOM 2127 C C . SER A 1 272 ? -21.456 -2.169 2.264 1.00 87.50 272 SER A C 1
ATOM 2129 O O . SER A 1 272 ? -20.752 -1.173 2.393 1.00 87.50 272 SER A O 1
ATOM 2131 N N . SER A 1 273 ? -20.967 -3.413 2.296 1.00 83.62 273 SER A N 1
ATOM 2132 C CA . SER A 1 273 ? -19.556 -3.738 2.512 1.00 83.62 273 SER A CA 1
ATOM 2133 C C . SER A 1 273 ? -18.644 -3.149 1.429 1.00 83.62 273 SER A C 1
ATOM 2135 O O . SER A 1 273 ? -17.579 -2.631 1.745 1.00 83.62 273 SER A O 1
ATOM 2137 N N . VAL A 1 274 ? -19.084 -3.148 0.166 1.00 85.50 274 VAL A N 1
ATOM 2138 C CA . VAL A 1 274 ? -18.370 -2.545 -0.975 1.00 85.50 274 VAL A CA 1
ATOM 2139 C C . VAL A 1 274 ? -18.387 -1.017 -0.877 1.00 85.50 274 VAL A C 1
ATOM 2141 O O . VAL A 1 274 ? -17.346 -0.373 -1.008 1.00 85.50 274 VAL A O 1
ATOM 2144 N N . CYS A 1 275 ? -19.551 -0.431 -0.577 1.00 89.75 275 CYS A N 1
ATOM 2145 C CA . CYS A 1 275 ? -19.697 1.007 -0.325 1.00 89.75 275 CYS A CA 1
ATOM 2146 C C . CYS A 1 275 ? -18.752 1.500 0.780 1.00 89.75 275 CYS A C 1
ATOM 2148 O O . CYS A 1 275 ? -18.156 2.570 0.661 1.00 89.75 275 CYS A O 1
ATOM 2150 N N . GLU A 1 276 ? -18.614 0.732 1.859 1.00 90.94 276 GLU A N 1
ATOM 2151 C CA . GLU A 1 276 ? -17.704 1.061 2.951 1.00 90.94 276 GLU A CA 1
ATOM 2152 C C . GLU A 1 276 ? -16.243 1.075 2.496 1.00 90.94 276 GLU A C 1
ATOM 2154 O O . GLU A 1 276 ? -15.540 2.043 2.783 1.00 90.94 276 GLU A O 1
ATOM 2159 N N . GLN A 1 277 ? -15.803 0.074 1.726 1.00 90.31 277 GLN A N 1
ATOM 2160 C CA . GLN A 1 277 ? -14.435 0.066 1.202 1.00 90.31 277 GLN A CA 1
ATOM 2161 C C . GLN A 1 277 ? -14.166 1.274 0.292 1.00 90.31 277 GLN A C 1
ATOM 2163 O O . GLN A 1 277 ? -13.092 1.868 0.378 1.00 90.31 277 GLN A O 1
ATOM 2168 N N . TYR A 1 278 ? -15.118 1.706 -0.544 1.00 94.00 278 TYR A N 1
ATOM 2169 C CA . TYR A 1 278 ? -14.931 2.933 -1.330 1.00 94.00 278 TYR A CA 1
ATOM 2170 C C . TYR A 1 278 ? -14.775 4.176 -0.451 1.00 94.00 278 TYR A C 1
ATOM 2172 O O . TYR A 1 278 ? -13.861 4.966 -0.687 1.00 94.00 278 TYR A O 1
ATOM 2180 N N . ARG A 1 279 ? -15.598 4.327 0.595 1.00 93.50 279 ARG A N 1
ATOM 2181 C CA . ARG A 1 279 ? -15.498 5.458 1.536 1.00 93.50 279 ARG A CA 1
ATOM 2182 C C . ARG A 1 279 ? -14.160 5.484 2.266 1.00 93.50 279 ARG A C 1
ATOM 2184 O O . ARG A 1 279 ? -13.557 6.549 2.402 1.00 93.50 279 ARG A O 1
ATOM 2191 N N . ASP A 1 280 ? -13.673 4.322 2.696 1.00 93.88 280 ASP A N 1
ATOM 2192 C CA . ASP A 1 280 ? -12.363 4.205 3.338 1.00 93.88 280 ASP A CA 1
ATOM 2193 C C . ASP A 1 280 ? -11.258 4.674 2.379 1.00 93.88 280 ASP A C 1
ATOM 2195 O O . ASP A 1 280 ? -10.382 5.457 2.751 1.00 93.88 280 ASP A O 1
ATOM 2199 N N . ASN A 1 281 ? -11.346 4.288 1.106 1.00 94.31 281 ASN A N 1
ATOM 2200 C CA . ASN A 1 281 ? -10.382 4.686 0.085 1.00 94.31 281 ASN A CA 1
ATOM 2201 C C . ASN A 1 281 ? -10.469 6.168 -0.312 1.00 94.31 281 ASN A C 1
ATOM 2203 O O . ASN A 1 281 ? -9.438 6.780 -0.584 1.00 94.31 281 ASN A O 1
ATOM 2207 N N . GLN A 1 282 ? -11.650 6.786 -0.271 1.00 93.25 282 GLN A N 1
ATOM 2208 C CA . GLN A 1 282 ? -11.788 8.241 -0.421 1.00 93.25 282 GLN A CA 1
ATOM 2209 C C . GLN A 1 282 ? -11.136 8.989 0.735 1.00 93.25 282 GLN A C 1
ATOM 2211 O O . GLN A 1 282 ? -10.373 9.932 0.517 1.00 93.25 282 GLN A O 1
ATOM 2216 N N . ARG A 1 283 ? -11.399 8.543 1.971 1.00 92.88 283 ARG A N 1
ATOM 2217 C CA . ARG A 1 283 ? -10.759 9.104 3.164 1.00 92.88 283 ARG A CA 1
ATOM 2218 C C . ARG A 1 283 ? -9.241 9.005 3.041 1.00 92.88 283 ARG A C 1
ATOM 2220 O O . ARG A 1 283 ? -8.553 9.994 3.275 1.00 92.88 283 ARG A O 1
ATOM 2227 N N . TRP A 1 284 ? -8.732 7.854 2.609 1.00 93.31 284 TRP A N 1
ATOM 2228 C CA . TRP A 1 284 ? -7.312 7.661 2.338 1.00 93.31 284 TRP A CA 1
ATOM 2229 C C . TRP A 1 284 ? -6.759 8.676 1.327 1.00 93.31 284 TRP A C 1
ATOM 2231 O O . TRP A 1 284 ? -5.754 9.319 1.621 1.00 93.31 284 TRP A O 1
ATOM 2241 N N . ILE A 1 285 ? -7.403 8.863 0.170 1.00 92.44 285 ILE A N 1
ATOM 2242 C CA . ILE A 1 285 ? -6.942 9.816 -0.855 1.00 92.44 285 ILE A CA 1
ATOM 2243 C C . ILE A 1 285 ? -6.875 11.246 -0.304 1.00 92.44 285 ILE A C 1
ATOM 2245 O O . ILE A 1 285 ? -5.855 11.920 -0.472 1.00 92.44 285 ILE A O 1
ATOM 2249 N N . CYS A 1 286 ? -7.908 11.678 0.423 1.00 89.62 286 CYS A N 1
ATOM 2250 C CA . CYS A 1 286 ? -7.951 12.995 1.057 1.00 89.62 286 CYS A CA 1
ATOM 2251 C C . CYS A 1 286 ? -6.814 13.206 2.070 1.00 89.62 286 CYS A C 1
ATOM 2253 O O . CYS A 1 286 ? -6.248 14.297 2.151 1.00 89.62 286 CYS A O 1
ATOM 2255 N N . GLU A 1 287 ? -6.469 12.182 2.849 1.00 89.81 287 GLU A N 1
ATOM 2256 C CA . GLU A 1 287 ? -5.393 12.267 3.839 1.00 89.81 287 GLU A CA 1
ATOM 2257 C C . GLU A 1 287 ? -3.997 12.131 3.215 1.00 89.81 287 GLU A C 1
ATOM 2259 O O . GLU A 1 287 ? -3.039 12.774 3.654 1.00 89.81 287 GLU A O 1
ATOM 2264 N N . ALA A 1 288 ? -3.860 11.339 2.153 1.00 88.00 288 ALA A N 1
ATOM 2265 C CA . ALA A 1 288 ? -2.579 11.091 1.508 1.00 88.00 288 ALA A CA 1
ATOM 2266 C C . ALA A 1 288 ? -1.966 12.363 0.887 1.00 88.00 288 ALA A C 1
ATOM 2268 O O . ALA A 1 288 ? -0.737 12.456 0.792 1.00 88.00 288 ALA A O 1
ATOM 2269 N N . ASP A 1 289 ? -2.783 13.337 0.463 1.00 84.88 289 ASP A N 1
ATOM 2270 C CA . ASP A 1 289 ? -2.307 14.661 0.028 1.00 84.88 289 ASP A CA 1
ATOM 2271 C C . ASP A 1 289 ? -1.858 15.524 1.220 1.00 84.88 289 ASP A C 1
ATOM 2273 O O . ASP A 1 289 ? -0.729 16.023 1.237 1.00 84.88 289 ASP A O 1
ATOM 2277 N N . LYS A 1 290 ? -2.680 15.609 2.278 1.00 88.44 290 LYS A N 1
ATOM 2278 C CA . LYS A 1 290 ? -2.377 16.380 3.502 1.00 88.44 290 LYS A CA 1
ATOM 2279 C C . LYS A 1 290 ? -1.073 15.947 4.166 1.00 88.44 290 LYS A C 1
ATOM 2281 O O . LYS A 1 290 ? -0.343 16.771 4.712 1.00 88.44 290 LYS A O 1
ATOM 2286 N N . HIS A 1 291 ? -0.771 14.653 4.113 1.00 85.69 291 HIS A N 1
ATOM 2287 C CA . HIS A 1 291 ? 0.408 14.073 4.747 1.00 85.69 291 HIS A CA 1
ATOM 2288 C C . HIS A 1 291 ? 1.666 14.037 3.870 1.00 85.69 291 HIS A C 1
ATOM 2290 O O . HIS A 1 291 ? 2.679 13.509 4.330 1.00 85.69 291 HIS A O 1
ATOM 2296 N N . GLN A 1 292 ? 1.627 14.607 2.657 1.00 83.69 292 GLN A N 1
ATOM 2297 C CA . GLN A 1 292 ? 2.788 14.788 1.772 1.00 83.69 292 GLN A CA 1
ATOM 2298 C C . GLN A 1 292 ? 3.596 13.500 1.536 1.00 83.69 292 GLN A C 1
ATOM 2300 O O . GLN A 1 292 ? 4.823 13.479 1.588 1.00 83.69 292 GLN A O 1
ATOM 2305 N N . LEU A 1 293 ? 2.901 12.398 1.244 1.00 81.88 293 LEU A N 1
ATOM 2306 C CA . LEU A 1 293 ? 3.516 11.068 1.099 1.00 81.88 293 LEU A CA 1
ATOM 2307 C C . LEU A 1 293 ? 4.264 10.865 -0.238 1.00 81.88 293 LEU A C 1
ATOM 2309 O O . LEU A 1 293 ? 4.724 9.764 -0.551 1.00 81.88 293 LEU A O 1
ATOM 2313 N N . VAL A 1 294 ? 4.365 11.903 -1.071 1.00 80.62 294 VAL A N 1
ATOM 2314 C CA . VAL A 1 294 ? 4.964 11.816 -2.405 1.00 80.62 294 VAL A CA 1
ATOM 2315 C C . VAL A 1 294 ? 6.486 11.936 -2.317 1.00 80.62 294 VAL A C 1
ATOM 2317 O O . VAL A 1 294 ? 7.026 13.009 -2.079 1.00 80.62 294 VAL A O 1
ATOM 2320 N N . VAL A 1 295 ? 7.182 10.834 -2.600 1.00 72.94 295 VAL A N 1
ATOM 2321 C CA . VAL A 1 295 ? 8.630 10.801 -2.850 1.00 72.94 295 VAL A CA 1
ATOM 2322 C C . VAL A 1 295 ? 8.870 10.359 -4.295 1.00 72.94 295 VAL A C 1
ATOM 2324 O O . VAL A 1 295 ? 8.287 9.369 -4.746 1.00 72.94 295 VAL A O 1
ATOM 2327 N N . GLY A 1 296 ? 9.701 11.091 -5.040 1.00 77.94 296 GLY A N 1
ATOM 2328 C CA . GLY A 1 296 ? 10.035 10.768 -6.430 1.00 77.94 296 GLY A CA 1
ATOM 2329 C C . GLY A 1 296 ? 8.911 11.095 -7.419 1.00 77.94 296 GLY A C 1
ATOM 2330 O O . GLY A 1 296 ? 8.554 12.257 -7.585 1.00 77.94 296 GLY A O 1
ATOM 2331 N N . SER A 1 297 ? 8.389 10.080 -8.114 1.00 80.50 297 SER A N 1
ATOM 2332 C CA . SER A 1 297 ? 7.331 10.252 -9.115 1.00 80.50 297 SER A CA 1
ATOM 2333 C C . SER A 1 297 ? 6.006 10.693 -8.483 1.00 80.50 297 SER A C 1
ATOM 2335 O O . SER A 1 297 ? 5.673 10.310 -7.354 1.00 80.50 297 SER A O 1
ATOM 2337 N N . GLN A 1 298 ? 5.236 11.482 -9.238 1.00 88.31 298 GLN A N 1
ATOM 2338 C CA . GLN A 1 298 ? 3.884 11.902 -8.869 1.00 88.31 298 GLN A CA 1
ATOM 2339 C C . GLN A 1 298 ? 2.944 10.706 -8.983 1.00 88.31 298 GLN A C 1
ATOM 2341 O O . GLN A 1 298 ? 2.442 10.394 -10.061 1.00 88.31 298 GLN A O 1
ATOM 2346 N N . ALA A 1 299 ? 2.791 9.993 -7.873 1.00 87.75 299 ALA A N 1
ATOM 2347 C CA . ALA A 1 299 ? 2.141 8.696 -7.826 1.00 87.75 299 ALA A CA 1
ATOM 2348 C C . ALA A 1 299 ? 1.231 8.577 -6.610 1.00 87.75 299 ALA A C 1
ATOM 2350 O O . ALA A 1 299 ? 1.593 9.048 -5.524 1.00 87.75 299 ALA A O 1
ATOM 2351 N N . ARG A 1 300 ? 0.112 7.878 -6.792 1.00 90.88 300 ARG A N 1
ATOM 2352 C CA . ARG A 1 300 ? -0.882 7.587 -5.757 1.00 90.88 300 ARG A CA 1
ATOM 2353 C C . ARG A 1 300 ? -1.315 6.125 -5.838 1.00 90.88 300 ARG A C 1
ATOM 2355 O O . ARG A 1 300 ? -1.141 5.459 -6.858 1.00 90.88 300 ARG A O 1
ATOM 2362 N N . ILE A 1 301 ? -1.851 5.640 -4.729 1.00 90.56 301 ILE A N 1
ATOM 2363 C CA . ILE A 1 301 ? -2.481 4.334 -4.575 1.00 90.56 301 ILE A CA 1
ATOM 2364 C C . ILE A 1 301 ? -3.823 4.514 -3.870 1.00 90.56 301 ILE A C 1
ATOM 2366 O O . ILE A 1 301 ? -3.938 5.372 -2.998 1.00 90.56 301 ILE A O 1
ATOM 2370 N N . LEU A 1 302 ? -4.790 3.667 -4.198 1.00 92.88 302 LEU A N 1
ATOM 2371 C CA . LEU A 1 302 ? -5.948 3.332 -3.369 1.00 92.88 302 LEU A CA 1
ATOM 2372 C C . LEU A 1 302 ? -6.298 1.856 -3.581 1.00 92.88 302 LEU A C 1
ATOM 2374 O O . LEU A 1 302 ? -5.703 1.199 -4.431 1.00 92.88 302 LEU A O 1
ATOM 2378 N N . TYR A 1 303 ? -7.248 1.322 -2.827 1.00 90.94 303 TYR A N 1
ATOM 2379 C CA . TYR A 1 303 ? -7.842 0.015 -3.080 1.00 90.94 303 TYR A CA 1
ATOM 2380 C C . TYR A 1 303 ? -9.149 0.170 -3.849 1.00 90.94 303 TYR A C 1
ATOM 2382 O O . TYR A 1 303 ? -9.998 0.993 -3.513 1.00 90.94 303 TYR A O 1
ATOM 2390 N N . SER A 1 304 ? -9.312 -0.629 -4.897 1.00 88.94 304 SER A N 1
ATOM 2391 C CA . SER A 1 304 ? -10.530 -0.630 -5.702 1.00 88.94 304 SER A CA 1
ATOM 2392 C C . SER A 1 304 ? -10.796 -2.011 -6.281 1.00 88.94 304 SER A C 1
ATOM 2394 O O . SER A 1 304 ? -9.861 -2.776 -6.543 1.00 88.94 304 SER A O 1
ATOM 2396 N N . ASP A 1 305 ? -12.069 -2.321 -6.473 1.00 81.31 305 ASP A N 1
ATOM 2397 C CA . ASP A 1 305 ? -12.559 -3.513 -7.153 1.00 81.31 305 ASP A CA 1
ATOM 2398 C C . ASP A 1 305 ? -12.581 -3.326 -8.679 1.00 81.31 305 ASP A C 1
ATOM 2400 O O . ASP A 1 305 ? -12.203 -2.281 -9.210 1.00 81.31 305 ASP A O 1
ATOM 2404 N N . GLN A 1 306 ? -13.028 -4.338 -9.421 1.00 82.06 306 GLN A N 1
ATOM 2405 C CA . GLN A 1 306 ? -13.046 -4.285 -10.884 1.00 82.06 306 GLN A CA 1
ATOM 2406 C C . GLN A 1 306 ? -13.812 -3.066 -11.430 1.00 82.06 306 GLN A C 1
ATOM 2408 O O . GLN A 1 306 ? -13.309 -2.375 -12.321 1.00 82.06 306 GLN A O 1
ATOM 2413 N N . ALA A 1 307 ? -15.008 -2.789 -10.903 1.00 81.25 307 ALA A N 1
ATOM 2414 C CA . ALA A 1 307 ? -15.851 -1.698 -11.382 1.00 81.25 307 ALA A CA 1
ATOM 2415 C C . ALA A 1 307 ? -15.203 -0.330 -11.129 1.00 81.25 307 ALA A C 1
ATOM 2417 O O . ALA A 1 307 ? -15.151 0.506 -12.038 1.00 81.25 307 ALA A O 1
ATOM 2418 N N . GLY A 1 308 ? -14.649 -0.123 -9.932 1.00 85.62 308 GLY A N 1
ATOM 2419 C CA . GLY A 1 308 ? -13.938 1.101 -9.590 1.00 85.62 308 GLY A CA 1
ATOM 2420 C C . GLY A 1 308 ? -12.660 1.286 -10.414 1.00 85.62 308 GLY A C 1
ATOM 2421 O O . GLY A 1 308 ? -12.459 2.359 -10.983 1.00 85.62 308 GLY A O 1
ATOM 2422 N N . ARG A 1 309 ? -11.845 0.235 -10.598 1.00 87.62 309 ARG A N 1
ATOM 2423 C CA . ARG A 1 309 ? -10.632 0.284 -11.444 1.00 87.62 309 ARG A CA 1
ATOM 2424 C C . ARG A 1 309 ? -10.953 0.718 -12.875 1.00 87.62 309 ARG A C 1
ATOM 2426 O O . ARG A 1 309 ? -10.264 1.583 -13.421 1.00 87.62 309 ARG A O 1
ATOM 2433 N N . ILE A 1 310 ? -12.006 0.161 -13.477 1.00 84.31 310 ILE A N 1
ATOM 2434 C CA . ILE A 1 310 ? -12.452 0.537 -14.828 1.00 84.31 310 ILE A CA 1
ATOM 2435 C C . ILE A 1 310 ? -12.907 2.001 -14.853 1.00 84.31 310 ILE A C 1
ATOM 2437 O O . ILE A 1 310 ? -12.461 2.764 -15.711 1.00 84.31 310 ILE A O 1
ATOM 2441 N N . ALA A 1 311 ? -13.752 2.415 -13.905 1.00 92.31 311 ALA A N 1
ATOM 2442 C CA . ALA A 1 311 ? -14.283 3.777 -13.850 1.00 92.31 311 ALA A CA 1
ATOM 2443 C C . ALA A 1 311 ? -13.175 4.834 -13.698 1.00 92.31 311 ALA A C 1
ATOM 2445 O O . ALA A 1 311 ? -13.165 5.825 -14.434 1.00 92.31 311 ALA A O 1
ATOM 2446 N N . ILE A 1 312 ? -12.214 4.597 -12.798 1.00 94.62 312 ILE A N 1
ATOM 2447 C CA . ILE A 1 312 ? -11.058 5.481 -12.588 1.00 94.62 312 ILE A CA 1
ATOM 2448 C C . ILE A 1 312 ? -10.222 5.564 -13.871 1.00 94.62 312 ILE A C 1
ATOM 2450 O O . ILE A 1 312 ? -9.909 6.659 -14.340 1.00 94.62 312 ILE A O 1
ATOM 2454 N N . SER A 1 313 ? -9.913 4.416 -14.481 1.00 91.75 313 SER A N 1
ATOM 2455 C CA . SER A 1 313 ? -9.099 4.348 -15.702 1.00 91.75 313 SER A CA 1
ATOM 2456 C C . SER A 1 313 ? -9.730 5.126 -16.859 1.00 91.75 313 SER A C 1
ATOM 2458 O O . SER A 1 313 ? -9.044 5.885 -17.545 1.00 91.75 313 SER A O 1
ATOM 2460 N N . LEU A 1 314 ? -11.047 4.994 -17.051 1.00 93.12 314 LEU A N 1
ATOM 2461 C CA . LEU A 1 314 ? -11.785 5.729 -18.080 1.00 93.12 314 LEU A CA 1
ATOM 2462 C C . LEU A 1 314 ? -11.775 7.241 -17.822 1.00 93.12 314 LEU A C 1
ATOM 2464 O O . LEU A 1 314 ? -11.560 8.014 -18.755 1.00 93.12 314 LEU A O 1
ATOM 2468 N N . LYS A 1 315 ? -11.949 7.673 -16.566 1.00 97.25 315 LYS A N 1
ATOM 2469 C CA . LYS A 1 315 ? -11.871 9.091 -16.180 1.00 97.25 315 LYS A CA 1
ATOM 2470 C C . LYS A 1 315 ? -10.484 9.681 -16.413 1.00 97.25 315 LYS A C 1
ATOM 2472 O O . LYS A 1 315 ? -10.387 10.800 -16.913 1.00 97.25 315 LYS A O 1
ATOM 2477 N N . PHE A 1 316 ? -9.422 8.946 -16.088 1.00 96.69 316 PHE A N 1
ATOM 2478 C CA . PHE A 1 316 ? -8.054 9.382 -16.371 1.00 96.69 316 PHE A CA 1
ATOM 2479 C C . PHE A 1 316 ? -7.821 9.502 -17.871 1.00 96.69 316 PHE A C 1
ATOM 2481 O O . PHE A 1 316 ? -7.361 10.544 -18.329 1.00 96.69 316 PHE A O 1
ATOM 2488 N N . ASN A 1 317 ? -8.197 8.482 -18.644 1.00 93.38 317 ASN A N 1
ATOM 2489 C CA . ASN A 1 317 ? -8.023 8.495 -20.092 1.00 93.38 317 ASN A CA 1
ATOM 2490 C C . ASN A 1 317 ? -8.786 9.655 -20.753 1.00 93.38 317 ASN A C 1
ATOM 2492 O O . ASN A 1 317 ? -8.246 10.339 -21.619 1.00 93.38 317 ASN A O 1
ATOM 2496 N N . GLU A 1 318 ? -10.009 9.934 -20.298 1.00 96.56 318 GLU A N 1
ATOM 2497 C CA . GLU A 1 318 ? -10.785 11.086 -20.757 1.00 96.56 318 GLU A CA 1
ATOM 2498 C C . GLU A 1 318 ? -10.114 12.417 -20.398 1.00 96.56 318 GLU A C 1
ATOM 2500 O O . GLU A 1 318 ? -10.028 13.309 -21.240 1.00 96.56 318 GLU A O 1
ATOM 2505 N N . ALA A 1 319 ? -9.590 12.543 -19.177 1.00 97.19 319 ALA A N 1
ATOM 2506 C CA . ALA A 1 319 ? -8.896 13.744 -18.725 1.00 97.19 319 ALA A CA 1
ATOM 2507 C C . ALA A 1 319 ? -7.591 14.006 -19.497 1.00 97.19 319 ALA A C 1
ATOM 2509 O O . ALA A 1 319 ? -7.262 15.162 -19.762 1.00 97.19 319 ALA A O 1
ATOM 2510 N N . VAL A 1 320 ? -6.873 12.953 -19.901 1.00 94.69 320 VAL A N 1
ATOM 2511 C CA . VAL A 1 320 ? -5.734 13.067 -20.827 1.00 94.69 320 VAL A CA 1
ATOM 2512 C C . VAL A 1 320 ? -6.221 13.511 -22.207 1.00 94.69 320 VAL A C 1
ATOM 2514 O O . VAL A 1 320 ? -5.694 14.468 -22.770 1.00 94.69 320 VAL A O 1
ATOM 2517 N N . ARG A 1 321 ? -7.262 12.862 -22.743 1.00 94.62 321 ARG A N 1
ATOM 2518 C CA . ARG A 1 321 ? -7.804 13.133 -24.085 1.00 94.62 321 ARG A CA 1
ATOM 2519 C C . ARG A 1 321 ? -8.305 14.568 -24.249 1.00 94.62 321 ARG A C 1
ATOM 2521 O O . ARG A 1 321 ? -8.110 15.156 -25.308 1.00 94.62 321 ARG A O 1
ATOM 2528 N N . CYS A 1 322 ? -8.946 15.130 -23.226 1.00 95.62 322 CYS A N 1
ATOM 2529 C CA . CYS A 1 322 ? -9.469 16.497 -23.258 1.00 95.62 322 CYS A CA 1
ATOM 2530 C C . CYS A 1 322 ? -8.449 17.566 -22.825 1.00 95.62 322 CYS A C 1
ATOM 2532 O O . CYS A 1 322 ? -8.789 18.747 -22.785 1.00 95.62 322 CYS A O 1
ATOM 2534 N N . GLY A 1 323 ? -7.210 17.174 -22.501 1.00 93.50 323 GLY A N 1
ATOM 2535 C CA . GLY A 1 323 ? -6.148 18.092 -22.083 1.00 93.50 323 GLY A CA 1
ATOM 2536 C C . GLY A 1 323 ? -6.292 18.633 -20.656 1.00 93.50 323 GLY A C 1
ATOM 2537 O O . GLY A 1 323 ? -5.604 19.588 -20.301 1.00 93.50 323 GLY A O 1
ATOM 2538 N N . LYS A 1 324 ? -7.166 18.043 -19.826 1.00 96.75 324 LYS A N 1
ATOM 2539 C CA . LYS A 1 324 ? -7.263 18.359 -18.389 1.00 96.75 324 LYS A CA 1
ATOM 2540 C C . LYS A 1 324 ? -6.010 17.900 -17.632 1.00 96.75 324 LYS A C 1
ATOM 2542 O O . LYS A 1 324 ? -5.614 18.561 -16.678 1.00 96.75 324 LYS A O 1
ATOM 2547 N N . LEU A 1 325 ? -5.401 16.790 -18.055 1.00 94.88 325 LEU A N 1
ATOM 2548 C CA . LEU A 1 325 ? -4.085 16.332 -17.598 1.00 94.88 325 LEU A CA 1
ATOM 2549 C C . LEU A 1 325 ? -3.016 16.696 -18.629 1.00 94.88 325 LEU A C 1
ATOM 2551 O O . LEU A 1 325 ? -3.254 16.598 -19.834 1.00 94.88 325 LEU A O 1
ATOM 2555 N N . LYS A 1 326 ? -1.824 17.088 -18.165 1.00 90.94 326 LYS A N 1
ATOM 2556 C CA . LYS A 1 326 ? -0.739 17.551 -19.050 1.00 90.94 326 LYS A CA 1
ATOM 2557 C C . LYS A 1 326 ? -0.080 16.427 -19.845 1.00 90.94 326 LYS A C 1
ATOM 2559 O O . LYS A 1 326 ? 0.548 16.685 -20.870 1.00 90.94 326 LYS A O 1
ATOM 2564 N N . SER A 1 327 ? -0.143 15.196 -19.348 1.00 90.69 327 SER A N 1
ATOM 2565 C CA . SER A 1 327 ? 0.472 14.026 -19.974 1.00 90.69 327 SER A CA 1
ATOM 2566 C C . SER A 1 327 ? -0.280 12.748 -19.604 1.00 90.69 327 SER A C 1
ATOM 2568 O O . SER A 1 327 ? -1.285 12.791 -18.898 1.00 90.69 327 SER A O 1
ATOM 2570 N N . GLY A 1 328 ? 0.208 11.610 -20.097 1.00 89.06 328 GLY A N 1
ATOM 2571 C CA . GLY A 1 328 ? -0.360 10.299 -19.813 1.00 89.06 328 GLY A CA 1
ATOM 2572 C C . GLY A 1 328 ? -0.332 9.922 -18.329 1.00 89.06 328 GLY A C 1
ATOM 2573 O O . GLY A 1 328 ? 0.380 10.497 -17.501 1.00 89.06 328 GLY A O 1
ATOM 2574 N N . VAL A 1 329 ? -1.116 8.900 -17.998 1.00 88.62 329 VAL A N 1
ATOM 2575 C CA . VAL A 1 329 ? -1.137 8.290 -16.668 1.00 88.62 329 VAL A CA 1
ATOM 2576 C C . VAL A 1 329 ? -0.800 6.813 -16.819 1.00 88.62 329 VAL A C 1
ATOM 2578 O O . VAL A 1 329 ? -1.440 6.104 -17.592 1.00 88.62 329 VAL A O 1
ATOM 2581 N N . VAL A 1 330 ? 0.214 6.349 -16.093 1.00 86.81 330 VAL A N 1
ATOM 2582 C CA . VAL A 1 330 ? 0.585 4.930 -16.044 1.00 86.81 330 VAL A CA 1
ATOM 2583 C C . VAL A 1 330 ? -0.193 4.287 -14.919 1.00 86.81 330 VAL A C 1
ATOM 2585 O O . VAL A 1 330 ? -0.048 4.704 -13.775 1.00 86.81 330 VAL A O 1
ATOM 2588 N N . ILE A 1 331 ? -0.988 3.272 -15.233 1.00 84.69 331 ILE A N 1
ATOM 2589 C CA . ILE A 1 331 ? -1.714 2.473 -14.246 1.00 84.69 331 ILE A CA 1
ATOM 2590 C C . ILE A 1 331 ? -0.883 1.232 -13.918 1.00 84.69 331 ILE A C 1
ATOM 2592 O O . ILE A 1 331 ? -0.335 0.589 -14.812 1.00 84.69 331 ILE A O 1
ATOM 2596 N N . ASN A 1 332 ? -0.774 0.909 -12.634 1.00 83.00 332 ASN A N 1
ATOM 2597 C CA . ASN A 1 332 ? -0.033 -0.239 -12.124 1.00 83.00 332 ASN A CA 1
ATOM 2598 C C . ASN A 1 332 ? -0.663 -0.741 -10.809 1.00 83.00 332 ASN A C 1
ATOM 2600 O O . ASN A 1 332 ? -1.618 -0.157 -10.300 1.00 83.00 332 ASN A O 1
ATOM 2604 N N . ARG A 1 333 ? -0.122 -1.810 -10.230 1.00 76.88 333 ARG A N 1
ATOM 2605 C CA . ARG A 1 333 ? -0.517 -2.357 -8.931 1.00 76.88 333 ARG A CA 1
ATOM 2606 C C . ARG A 1 333 ? 0.634 -3.101 -8.266 1.00 76.88 333 ARG A C 1
ATOM 2608 O O . ARG A 1 333 ? 1.612 -3.453 -8.918 1.00 76.88 333 ARG A O 1
ATOM 2615 N N . ASP A 1 334 ? 0.496 -3.349 -6.968 1.00 76.06 334 ASP A N 1
ATOM 2616 C CA . ASP A 1 334 ? 1.337 -4.330 -6.281 1.00 76.06 334 ASP A CA 1
ATOM 2617 C C . ASP A 1 334 ? 0.885 -5.760 -6.639 1.00 76.06 334 ASP A C 1
ATOM 2619 O O . ASP A 1 334 ? -0.221 -5.993 -7.143 1.00 76.06 334 ASP A O 1
ATOM 2623 N N . HIS A 1 335 ? 1.749 -6.730 -6.368 1.00 75.88 335 HIS A N 1
ATOM 2624 C CA . HIS A 1 335 ? 1.435 -8.153 -6.437 1.00 75.88 335 HIS A CA 1
ATOM 2625 C C . HIS A 1 335 ? 0.575 -8.604 -5.244 1.00 75.88 335 HIS A C 1
ATOM 2627 O O . HIS A 1 335 ? -0.075 -9.644 -5.325 1.00 75.88 335 HIS A O 1
ATOM 2633 N N . TYR A 1 336 ? 0.534 -7.810 -4.167 1.00 75.38 336 TYR A N 1
ATOM 2634 C CA . TYR A 1 336 ? -0.380 -7.970 -3.036 1.00 75.38 336 TYR A CA 1
ATOM 2635 C C . TYR A 1 336 ? -1.819 -7.573 -3.419 1.00 75.38 336 TYR A C 1
ATOM 2637 O O . TYR A 1 336 ? -2.319 -6.527 -3.015 1.00 75.38 336 TYR A O 1
ATOM 2645 N N . ASP A 1 337 ? -2.468 -8.376 -4.255 1.00 71.62 337 ASP A N 1
ATOM 2646 C CA . ASP A 1 337 ? -3.782 -8.098 -4.843 1.00 71.62 337 ASP A CA 1
ATOM 2647 C C . ASP A 1 337 ? -4.660 -9.359 -4.833 1.00 71.62 337 ASP A C 1
ATOM 2649 O O . ASP A 1 337 ? -4.162 -10.465 -4.622 1.00 71.62 337 ASP A O 1
ATOM 2653 N N . VAL A 1 338 ? -5.956 -9.198 -5.122 1.00 64.50 338 VAL A N 1
ATOM 2654 C CA . VAL A 1 338 ? -6.933 -10.295 -5.248 1.00 64.50 338 VAL A CA 1
ATOM 2655 C C . VAL A 1 338 ? -6.489 -11.379 -6.235 1.00 64.50 338 VAL A C 1
ATOM 2657 O O . VAL A 1 338 ? -6.872 -12.539 -6.116 1.00 64.50 338 VAL A O 1
ATOM 2660 N N . SER A 1 339 ? -5.681 -11.009 -7.232 1.00 60.38 339 SER A N 1
ATOM 2661 C CA . SER A 1 339 ? -5.157 -11.926 -8.239 1.00 60.38 339 SER A CA 1
ATOM 2662 C C . SER A 1 339 ? -3.708 -11.601 -8.610 1.00 60.38 339 SER A C 1
ATOM 2664 O O . SER A 1 339 ? -3.227 -10.473 -8.477 1.00 60.38 339 SER A O 1
ATOM 2666 N N . GLY A 1 340 ? -2.998 -12.608 -9.123 1.00 65.62 340 GLY A N 1
ATOM 2667 C CA . GLY A 1 340 ? -1.606 -12.486 -9.567 1.00 65.62 340 GLY A CA 1
ATOM 2668 C C . GLY A 1 340 ? -0.558 -12.976 -8.566 1.00 65.62 340 GLY A C 1
ATOM 2669 O O . GLY A 1 340 ? 0.616 -12.985 -8.922 1.00 65.62 340 GLY A O 1
ATOM 2670 N N . THR A 1 341 ? -0.968 -13.430 -7.375 1.00 66.31 341 THR A N 1
ATOM 2671 C CA . THR A 1 341 ? -0.080 -14.056 -6.383 1.00 66.31 341 THR A CA 1
ATOM 2672 C C . THR A 1 341 ? -0.776 -15.223 -5.693 1.00 66.31 341 THR A C 1
ATOM 2674 O O . THR A 1 341 ? -1.802 -15.032 -5.050 1.00 66.31 341 THR A O 1
ATOM 2677 N N . ASN A 1 342 ? -0.165 -16.409 -5.741 1.00 66.88 342 ASN A N 1
ATOM 2678 C CA . ASN A 1 342 ? -0.559 -17.541 -4.902 1.00 66.88 342 ASN A CA 1
ATOM 2679 C C . ASN A 1 342 ? 0.481 -17.685 -3.788 1.00 66.88 342 ASN A C 1
ATOM 2681 O O . ASN A 1 342 ? 1.637 -18.020 -4.047 1.00 66.88 342 ASN A O 1
ATOM 2685 N N . SER A 1 343 ? 0.078 -17.384 -2.553 1.00 74.19 343 SER A N 1
ATOM 2686 C CA . SER A 1 343 ? 0.950 -17.381 -1.379 1.00 74.19 343 SER A CA 1
ATOM 2687 C C . SER A 1 343 ? 0.167 -17.904 -0.171 1.00 74.19 343 SER A C 1
ATOM 2689 O O . SER A 1 343 ? -0.550 -17.127 0.473 1.00 74.19 343 SER A O 1
ATOM 2691 N N . PRO A 1 344 ? 0.285 -19.206 0.163 1.00 69.81 344 PRO A N 1
ATOM 2692 C CA . PRO A 1 344 ? -0.547 -19.853 1.185 1.00 69.81 344 PRO A CA 1
ATOM 2693 C C . PRO A 1 344 ? -0.353 -19.269 2.590 1.00 69.81 344 PRO A C 1
ATOM 2695 O O . PRO A 1 344 ? -1.184 -19.468 3.468 1.00 69.81 344 PRO A O 1
ATOM 2698 N N . PHE A 1 345 ? 0.726 -18.517 2.810 1.00 77.00 345 PHE A N 1
ATOM 2699 C CA . PHE A 1 345 ? 1.023 -17.856 4.081 1.00 77.00 345 PHE A CA 1
ATOM 2700 C C . PHE A 1 345 ? 0.601 -16.377 4.115 1.00 77.00 345 PHE A C 1
ATOM 2702 O O . PHE A 1 345 ? 0.822 -15.704 5.120 1.00 77.00 345 PHE A O 1
ATOM 2709 N N . ARG A 1 346 ? 0.023 -15.849 3.025 1.00 78.88 346 ARG A N 1
ATOM 2710 C CA . ARG A 1 346 ? -0.419 -14.453 2.905 1.00 78.88 346 ARG A CA 1
ATOM 2711 C C . ARG A 1 346 ? -1.669 -14.316 2.026 1.00 78.88 346 ARG A C 1
ATOM 2713 O O . ARG A 1 346 ? -2.768 -14.482 2.537 1.00 78.88 346 ARG A O 1
ATOM 2720 N N . GLU A 1 347 ? -1.515 -14.001 0.740 1.00 67.44 347 GLU A N 1
ATOM 2721 C CA . GLU A 1 347 ? -2.595 -13.603 -0.175 1.00 67.44 347 GLU A CA 1
ATOM 2722 C C . GLU A 1 347 ? -3.689 -14.663 -0.319 1.00 67.44 347 GLU A C 1
ATOM 2724 O O . GLU A 1 347 ? -4.856 -14.313 -0.427 1.00 67.44 347 GLU A O 1
ATOM 2729 N N . THR A 1 348 ? -3.326 -15.946 -0.263 1.00 67.81 348 THR A N 1
ATOM 2730 C CA . THR A 1 348 ? -4.271 -17.069 -0.367 1.00 67.81 348 THR A CA 1
ATOM 2731 C C . THR A 1 348 ? -4.454 -17.806 0.961 1.00 67.81 348 THR A C 1
ATOM 2733 O O . THR A 1 348 ? -4.936 -18.935 0.988 1.00 67.81 348 THR A O 1
ATOM 2736 N N . SER A 1 349 ? -4.073 -17.184 2.084 1.00 76.56 349 SER A N 1
ATOM 2737 C CA . SER A 1 349 ? -4.071 -17.833 3.406 1.00 76.56 349 SER A CA 1
ATOM 2738 C C . SER A 1 349 ? -5.458 -18.087 4.003 1.00 76.56 349 SER A C 1
ATOM 2740 O O . SER A 1 349 ? -5.570 -18.895 4.926 1.00 76.56 349 SER A O 1
ATOM 2742 N N . ASN A 1 350 ? -6.505 -17.421 3.505 1.00 72.94 350 ASN A N 1
ATOM 2743 C CA . ASN A 1 350 ? -7.900 -17.646 3.901 1.00 72.94 350 ASN A CA 1
ATOM 2744 C C . ASN A 1 350 ? -8.633 -18.667 3.007 1.00 72.94 350 ASN A C 1
ATOM 2746 O O . ASN A 1 350 ? -9.820 -18.911 3.212 1.00 72.94 350 ASN A O 1
ATOM 2750 N N . ILE A 1 351 ? -7.953 -19.276 2.029 1.00 65.62 351 ILE A N 1
ATOM 2751 C CA . ILE A 1 351 ? -8.533 -20.315 1.170 1.00 65.62 351 ILE A CA 1
ATOM 2752 C C . ILE A 1 351 ? -8.409 -21.676 1.868 1.00 65.62 351 ILE A C 1
ATOM 2754 O O . ILE A 1 351 ? -7.325 -22.251 1.963 1.00 65.62 351 ILE A O 1
ATOM 2758 N N . VAL A 1 352 ? -9.536 -22.202 2.352 1.00 69.06 352 VAL A N 1
ATOM 2759 C CA . VAL A 1 352 ? -9.573 -23.378 3.246 1.00 69.06 352 VAL A CA 1
ATOM 2760 C C . VAL A 1 352 ? -9.733 -24.726 2.538 1.00 69.06 352 VAL A C 1
ATOM 2762 O O . VAL A 1 352 ? -9.503 -25.769 3.140 1.00 69.06 352 VAL A O 1
ATOM 2765 N N . GLU A 1 353 ? -10.089 -24.735 1.253 1.00 57.38 353 GLU A N 1
ATOM 2766 C CA . GLU A 1 353 ? -10.330 -25.962 0.472 1.00 57.38 353 GLU A CA 1
ATOM 2767 C C . GLU A 1 353 ? -9.041 -26.675 0.004 1.00 57.38 353 GLU A C 1
ATOM 2769 O O . GLU A 1 353 ? -9.093 -27.669 -0.715 1.00 57.38 353 GLU A O 1
ATOM 2774 N N . GLY A 1 354 ? -7.867 -26.168 0.394 1.00 60.97 354 GLY A N 1
ATOM 2775 C CA . GLY A 1 354 ? -6.559 -26.728 0.038 1.00 60.97 354 GLY A CA 1
ATOM 2776 C C . GLY A 1 354 ? -5.965 -26.187 -1.266 1.00 60.97 354 GLY A C 1
ATOM 2777 O O . GLY A 1 354 ? -4.774 -26.390 -1.512 1.00 60.97 354 GLY A O 1
ATOM 2778 N N . SER A 1 355 ? -6.735 -25.433 -2.062 1.00 63.81 355 SER A N 1
ATOM 2779 C CA . SER A 1 355 ? -6.269 -24.803 -3.308 1.00 63.81 355 SER A CA 1
ATOM 2780 C C . SER A 1 355 ? -5.225 -23.691 -3.095 1.00 63.81 355 SER A C 1
ATOM 2782 O O . SER A 1 355 ? -4.510 -23.331 -4.025 1.00 63.81 355 SER A O 1
ATOM 2784 N N . ALA A 1 356 ? -5.017 -23.234 -1.853 1.00 56.97 356 ALA A N 1
ATOM 2785 C CA . ALA A 1 356 ? -4.000 -22.243 -1.482 1.00 56.97 356 ALA A CA 1
ATOM 2786 C C . ALA A 1 356 ? -2.557 -22.628 -1.874 1.00 56.97 356 ALA A C 1
ATOM 2788 O O . ALA A 1 356 ? -1.727 -21.747 -2.108 1.00 56.97 356 ALA A O 1
ATOM 2789 N N . TYR A 1 357 ? -2.259 -23.931 -1.942 1.00 60.28 357 TYR A N 1
ATOM 2790 C CA . TYR A 1 357 ? -0.953 -24.478 -2.337 1.00 60.28 357 TYR A CA 1
ATOM 2791 C C . TYR A 1 357 ? -0.836 -24.754 -3.839 1.00 60.28 357 TYR A C 1
ATOM 2793 O O . TYR A 1 357 ? 0.228 -25.145 -4.321 1.00 60.28 357 TYR A O 1
ATOM 2801 N N . TRP A 1 358 ? -1.926 -24.582 -4.585 1.00 53.59 358 TRP A N 1
ATOM 2802 C CA . TRP A 1 358 ? -1.954 -24.851 -6.009 1.00 53.59 358 TRP A CA 1
ATOM 2803 C C . TRP A 1 358 ? -1.464 -23.614 -6.745 1.00 53.59 358 TRP A C 1
ATOM 2805 O O . TRP A 1 358 ? -1.946 -22.505 -6.537 1.00 53.59 358 TRP A O 1
ATOM 2815 N N . LEU A 1 359 ? -0.525 -23.808 -7.661 1.00 51.75 359 LEU A N 1
ATOM 2816 C CA . LEU A 1 359 ? -0.249 -22.839 -8.713 1.00 51.75 359 LEU A CA 1
ATOM 2817 C C . LEU A 1 359 ? -1.189 -23.175 -9.873 1.00 51.75 359 LEU A C 1
ATOM 2819 O O . LEU A 1 359 ? -0.789 -23.845 -10.826 1.00 51.75 359 LEU A O 1
ATOM 2823 N N . SER A 1 360 ? -2.466 -22.786 -9.770 1.00 47.31 360 SER A N 1
ATOM 2824 C CA . SER A 1 360 ? -3.341 -22.814 -10.944 1.00 47.31 360 SER A CA 1
ATOM 2825 C C . SER A 1 360 ? -2.756 -21.835 -11.957 1.00 47.31 360 SER A C 1
ATOM 2827 O O . SER A 1 360 ? -2.539 -20.664 -11.649 1.00 47.31 360 SER A O 1
ATOM 2829 N N . LYS A 1 361 ? -2.391 -22.343 -13.140 1.00 43.78 361 LYS A N 1
ATOM 2830 C CA . LYS A 1 361 ? -1.758 -21.537 -14.182 1.00 43.78 361 LYS A CA 1
ATOM 2831 C C . LYS A 1 361 ? -2.718 -20.409 -14.572 1.00 43.78 361 LYS A C 1
ATOM 2833 O O . LYS A 1 361 ? -3.747 -20.719 -15.169 1.00 43.78 361 LYS A O 1
ATOM 2838 N N . PRO A 1 362 ? -2.416 -19.129 -14.299 1.00 44.41 362 PRO A N 1
ATOM 2839 C CA . PRO A 1 362 ? -3.123 -18.066 -14.986 1.00 44.41 362 PRO A CA 1
ATOM 2840 C C . PRO A 1 362 ? -2.740 -18.186 -16.464 1.00 44.41 362 PRO A C 1
ATOM 2842 O O . PRO A 1 362 ? -1.598 -18.535 -16.776 1.00 44.41 362 PRO A O 1
ATOM 2845 N N . GLU A 1 363 ? -3.643 -17.857 -17.379 1.00 46.72 363 GLU A N 1
ATOM 2846 C CA . GLU A 1 363 ? -3.393 -17.796 -18.834 1.00 46.72 363 GLU A CA 1
ATOM 2847 C C . GLU A 1 363 ? -2.143 -16.946 -19.194 1.00 46.72 363 GLU A C 1
ATOM 2849 O O . GLU A 1 363 ? -1.543 -17.104 -20.254 1.00 46.72 363 GLU A O 1
ATOM 2854 N N . MET A 1 364 ? -1.643 -16.148 -18.241 1.00 45.81 364 MET A N 1
ATOM 2855 C CA . MET A 1 364 ? -0.335 -15.485 -18.237 1.00 45.81 364 MET A CA 1
ATOM 2856 C C . MET A 1 364 ? 0.879 -16.420 -18.447 1.00 45.81 364 MET A C 1
ATOM 2858 O O . MET A 1 364 ? 1.874 -15.975 -19.010 1.00 45.81 364 MET A O 1
ATOM 2862 N N . LEU A 1 365 ? 0.842 -17.695 -18.033 1.00 46.62 365 LEU A N 1
ATOM 2863 C CA . LEU A 1 365 ? 1.987 -18.612 -18.198 1.00 46.62 365 LEU A CA 1
ATOM 2864 C C . LEU A 1 365 ? 2.219 -19.026 -19.655 1.00 46.62 365 LEU A C 1
ATOM 2866 O O . LEU A 1 365 ? 3.367 -19.270 -20.025 1.00 46.62 365 LEU A O 1
ATOM 2870 N N . SER A 1 366 ? 1.162 -19.085 -20.475 1.00 51.00 366 SER A N 1
ATOM 2871 C CA . SER A 1 366 ? 1.329 -19.289 -21.920 1.00 51.00 366 SER A CA 1
ATOM 2872 C C . SER A 1 366 ? 2.104 -18.112 -22.514 1.00 51.00 366 SER A C 1
ATOM 2874 O O . SER A 1 366 ? 3.106 -18.308 -23.199 1.00 51.00 366 SER A O 1
ATOM 2876 N N . TRP A 1 367 ? 1.722 -16.885 -22.147 1.00 58.19 367 TRP A N 1
ATOM 2877 C CA . TRP A 1 367 ? 2.378 -15.667 -22.614 1.00 58.19 367 TRP A CA 1
ATOM 2878 C C . TRP A 1 367 ? 3.807 -15.496 -22.078 1.00 58.19 367 TRP A C 1
ATOM 2880 O O . TRP A 1 367 ? 4.703 -15.175 -22.850 1.00 58.19 367 TRP A O 1
ATOM 2890 N N . ASP A 1 368 ? 4.063 -15.736 -20.790 1.00 53.97 368 ASP A N 1
ATOM 2891 C CA . ASP A 1 368 ? 5.385 -15.540 -20.170 1.00 53.97 368 ASP A CA 1
ATOM 2892 C C . ASP A 1 368 ? 6.448 -16.484 -20.759 1.00 53.97 368 ASP A C 1
ATOM 2894 O O . ASP A 1 368 ? 7.532 -16.055 -21.175 1.00 53.97 368 ASP A O 1
ATOM 2898 N N . VAL A 1 369 ? 6.102 -17.770 -20.898 1.00 60.44 369 VAL A N 1
ATOM 2899 C CA . VAL A 1 369 ? 6.991 -18.765 -21.506 1.00 60.44 369 VAL A CA 1
ATOM 2900 C C . VAL A 1 369 ? 7.139 -18.497 -23.001 1.00 60.44 369 VAL A C 1
ATOM 2902 O O . VAL A 1 369 ? 8.269 -18.425 -23.490 1.00 60.44 369 VAL A O 1
ATOM 2905 N N . SER A 1 370 ? 6.039 -18.287 -23.729 1.00 65.12 370 SER A N 1
ATOM 2906 C CA . SER A 1 370 ? 6.088 -18.044 -25.176 1.00 65.12 370 SER A CA 1
ATOM 2907 C C . SER A 1 370 ? 6.844 -16.764 -25.522 1.00 65.12 370 SER A C 1
ATOM 2909 O O . SER A 1 370 ? 7.622 -16.767 -26.468 1.00 65.12 370 SER A O 1
ATOM 2911 N N . ASN A 1 371 ? 6.736 -15.704 -24.718 1.00 60.38 371 ASN A N 1
ATOM 2912 C CA . ASN A 1 371 ? 7.504 -14.468 -24.884 1.00 60.38 371 ASN A CA 1
ATOM 2913 C C . ASN A 1 371 ? 9.013 -14.701 -24.669 1.00 60.38 371 ASN A C 1
ATOM 2915 O O . ASN A 1 371 ? 9.851 -14.289 -25.479 1.00 60.38 371 ASN A O 1
ATOM 2919 N N . GLY A 1 372 ? 9.385 -15.434 -23.613 1.00 52.12 372 GLY A N 1
ATOM 2920 C CA . GLY A 1 372 ? 10.777 -15.808 -23.354 1.00 52.12 372 GLY A CA 1
ATOM 2921 C C . GLY A 1 372 ? 11.381 -16.692 -24.454 1.00 52.12 372 GLY A C 1
ATOM 2922 O O . GLY A 1 372 ? 12.537 -16.498 -24.852 1.00 52.12 372 GLY A O 1
ATOM 2923 N N . VAL A 1 373 ? 10.600 -17.642 -24.973 1.00 63.34 373 VAL A N 1
ATOM 2924 C CA . VAL A 1 373 ? 10.989 -18.530 -26.078 1.00 63.34 373 VAL A CA 1
ATOM 2925 C C . VAL A 1 373 ? 11.058 -17.750 -27.399 1.00 63.34 373 VAL A C 1
ATOM 2927 O O . VAL A 1 373 ? 12.056 -17.871 -28.108 1.00 63.34 373 VAL A O 1
ATOM 2930 N N . ALA A 1 374 ? 10.097 -16.871 -27.693 1.00 62.88 374 ALA A N 1
ATOM 2931 C CA . ALA A 1 374 ? 10.080 -16.002 -28.872 1.00 62.88 374 ALA A CA 1
ATOM 2932 C C . ALA A 1 374 ? 11.322 -15.103 -28.945 1.00 62.88 374 ALA A C 1
ATOM 2934 O O . ALA A 1 374 ? 12.005 -15.050 -29.969 1.00 62.88 374 ALA A O 1
ATOM 2935 N N . ARG A 1 375 ? 11.702 -14.465 -27.831 1.00 54.19 375 ARG A N 1
ATOM 2936 C CA . ARG A 1 375 ? 12.917 -13.639 -27.773 1.00 54.19 375 ARG A CA 1
ATOM 2937 C C . ARG A 1 375 ? 14.184 -14.455 -28.047 1.00 54.19 375 ARG A C 1
ATOM 2939 O O . ARG A 1 375 ? 15.079 -14.008 -28.769 1.00 54.19 375 ARG A O 1
ATOM 2946 N N . ARG A 1 376 ? 14.294 -15.650 -27.458 1.00 58.94 376 ARG A N 1
ATOM 2947 C CA . ARG A 1 376 ? 15.449 -16.545 -27.664 1.00 58.94 376 ARG A CA 1
ATOM 2948 C C . ARG A 1 376 ? 15.497 -17.068 -29.097 1.00 58.94 376 ARG A C 1
ATOM 2950 O O . ARG A 1 376 ? 16.586 -17.157 -29.659 1.00 58.94 376 ARG A O 1
ATOM 2957 N N . SER A 1 377 ? 14.333 -17.355 -29.678 1.00 70.50 377 SER A N 1
ATOM 2958 C CA . SER A 1 377 ? 14.164 -17.723 -31.081 1.00 70.50 377 SER A CA 1
ATOM 2959 C C . SER A 1 377 ? 14.719 -16.628 -31.993 1.00 70.50 377 SER A C 1
ATOM 2961 O O . SER A 1 377 ? 15.644 -16.907 -32.758 1.00 70.50 377 SER A O 1
ATOM 2963 N N . TRP A 1 378 ? 14.268 -15.377 -31.813 1.00 57.22 378 TRP A N 1
ATOM 2964 C CA . TRP A 1 378 ? 14.747 -14.197 -32.548 1.00 57.22 378 TRP A CA 1
ATOM 2965 C C . TRP A 1 378 ? 16.258 -13.974 -32.418 1.00 57.22 378 TRP A C 1
ATOM 2967 O O . TRP A 1 378 ? 16.925 -13.583 -33.369 1.00 57.22 378 TRP A O 1
ATOM 2977 N N . SER A 1 379 ? 16.821 -14.301 -31.254 1.00 57.41 379 SER A N 1
ATOM 2978 C CA . SER A 1 379 ? 18.264 -14.205 -30.985 1.00 57.41 379 SER A CA 1
ATOM 2979 C C . SER A 1 379 ? 19.092 -15.338 -31.622 1.00 57.41 379 SER A C 1
ATOM 2981 O O . SER A 1 379 ? 20.276 -15.470 -31.319 1.00 57.41 379 SER A O 1
ATOM 2983 N N . GLY A 1 380 ? 18.485 -16.190 -32.457 1.00 59.06 380 GLY A N 1
ATOM 2984 C CA . GLY A 1 380 ? 19.165 -17.262 -33.193 1.00 59.06 380 GLY A CA 1
ATOM 2985 C C . GLY A 1 380 ? 19.245 -18.614 -32.471 1.00 59.06 380 GLY A C 1
ATOM 2986 O O . GLY A 1 380 ? 19.954 -19.511 -32.926 1.00 59.06 380 GLY A O 1
ATOM 2987 N N . ASN A 1 381 ? 18.544 -18.810 -31.347 1.00 73.44 381 ASN A N 1
ATOM 2988 C CA . ASN A 1 381 ? 18.562 -20.092 -30.639 1.00 73.44 381 ASN A CA 1
ATOM 2989 C C . ASN A 1 381 ? 17.670 -21.134 -31.342 1.00 73.44 381 ASN A C 1
ATOM 2991 O O . ASN A 1 381 ? 16.445 -21.035 -31.295 1.00 73.44 381 ASN A O 1
ATOM 2995 N N . ARG A 1 382 ? 18.283 -22.170 -31.936 1.00 75.12 382 ARG A N 1
ATOM 2996 C CA . ARG A 1 382 ? 17.576 -23.217 -32.704 1.00 75.12 382 ARG A CA 1
ATOM 2997 C C . ARG A 1 382 ? 16.483 -23.948 -31.915 1.00 75.12 382 ARG A C 1
ATOM 2999 O O . ARG A 1 382 ? 15.379 -24.095 -32.420 1.00 75.12 382 ARG A O 1
ATOM 3006 N N . LYS A 1 383 ? 16.742 -24.331 -30.659 1.00 72.12 383 LYS A N 1
ATOM 3007 C CA . LYS A 1 383 ? 15.733 -25.020 -29.831 1.00 72.12 383 LYS A CA 1
ATOM 3008 C C . LYS A 1 383 ? 14.539 -24.120 -29.529 1.00 72.12 383 LYS A C 1
ATOM 3010 O O . LYS A 1 383 ? 13.406 -24.570 -29.566 1.00 72.12 383 LYS A O 1
ATOM 3015 N N . ALA A 1 384 ? 14.785 -22.836 -29.277 1.00 60.16 384 ALA A N 1
ATOM 3016 C CA . ALA A 1 384 ? 13.709 -21.876 -29.069 1.00 60.16 384 ALA A CA 1
ATOM 3017 C C . ALA A 1 384 ? 12.900 -21.610 -30.354 1.00 60.16 384 ALA A C 1
ATOM 3019 O O . ALA A 1 384 ? 11.695 -21.401 -30.265 1.00 60.16 384 ALA A O 1
ATOM 3020 N N . GLN A 1 385 ? 13.529 -21.656 -31.537 1.00 77.31 385 GLN A N 1
ATOM 3021 C CA . GLN A 1 385 ? 12.829 -21.577 -32.830 1.00 77.31 385 GLN A CA 1
ATOM 3022 C C . GLN A 1 385 ? 11.899 -22.774 -33.059 1.00 77.31 385 GLN A C 1
ATOM 3024 O O . GLN A 1 385 ? 10.788 -22.595 -33.542 1.00 77.31 385 GLN A O 1
ATOM 3029 N N . GLU A 1 386 ? 12.334 -23.982 -32.702 1.00 84.44 386 GLU A N 1
ATOM 3030 C CA . GLU A 1 386 ? 11.500 -25.189 -32.760 1.00 84.44 386 GLU A CA 1
ATOM 3031 C C . GLU A 1 386 ? 10.341 -25.108 -31.759 1.00 84.44 386 GLU A C 1
ATOM 3033 O O . GLU A 1 386 ? 9.188 -25.314 -32.122 1.00 84.44 386 GLU A O 1
ATOM 3038 N N . THR A 1 387 ? 10.627 -24.734 -30.509 1.00 81.75 387 THR A N 1
ATOM 3039 C CA . THR A 1 387 ? 9.606 -24.635 -29.458 1.00 81.75 387 THR A CA 1
ATOM 3040 C C . THR A 1 387 ? 8.554 -23.566 -29.760 1.00 81.75 387 THR A C 1
ATOM 3042 O O . THR A 1 387 ? 7.375 -23.830 -29.559 1.00 81.75 387 THR A O 1
ATOM 3045 N N . ILE A 1 388 ? 8.941 -22.388 -30.274 1.00 82.19 388 ILE A N 1
ATOM 3046 C CA . ILE A 1 388 ? 7.956 -21.342 -30.590 1.00 82.19 388 ILE A CA 1
ATOM 3047 C C . ILE A 1 388 ? 7.085 -21.712 -31.794 1.00 82.19 388 ILE A C 1
ATOM 3049 O O . ILE A 1 388 ? 5.927 -21.329 -31.816 1.00 82.19 388 ILE A O 1
ATOM 3053 N N . LYS A 1 389 ? 7.602 -22.480 -32.764 1.00 83.75 389 LYS A N 1
ATOM 3054 C CA . LYS A 1 389 ? 6.787 -23.010 -33.870 1.00 83.75 389 LYS A CA 1
ATOM 3055 C C . LYS A 1 389 ? 5.705 -23.948 -33.355 1.00 83.75 389 LYS A C 1
ATOM 3057 O O . LYS A 1 389 ? 4.547 -23.728 -33.665 1.00 83.75 389 LYS A O 1
ATOM 3062 N N . ASN A 1 390 ? 6.073 -24.892 -32.488 1.00 85.94 390 ASN A N 1
ATOM 3063 C CA . ASN A 1 390 ? 5.100 -25.797 -31.875 1.00 85.94 390 ASN A CA 1
ATOM 3064 C C . ASN A 1 390 ? 4.032 -25.026 -31.081 1.00 85.94 390 ASN A C 1
ATOM 3066 O O . ASN A 1 390 ? 2.860 -25.359 -31.157 1.00 85.94 390 ASN A O 1
ATOM 3070 N N . PHE A 1 391 ? 4.416 -23.963 -30.362 1.00 84.19 391 PHE A N 1
ATOM 3071 C CA . PHE A 1 391 ? 3.443 -23.125 -29.651 1.00 84.19 391 PHE A CA 1
ATOM 3072 C C . PHE A 1 391 ? 2.488 -22.384 -30.596 1.00 84.19 391 PHE A C 1
ATOM 3074 O O . PHE A 1 391 ? 1.314 -22.272 -30.273 1.00 84.19 391 PHE A O 1
ATOM 3081 N N . MET A 1 392 ? 2.966 -21.897 -31.747 1.00 82.00 392 MET A N 1
ATOM 3082 C CA . MET A 1 392 ? 2.107 -21.268 -32.765 1.00 82.00 392 MET A CA 1
ATOM 3083 C C . MET A 1 392 ? 1.217 -22.283 -33.505 1.00 82.00 392 MET A C 1
ATOM 3085 O O . MET A 1 392 ? 0.160 -21.910 -34.002 1.00 82.00 392 MET A O 1
ATOM 3089 N N . ASP A 1 393 ? 1.630 -23.552 -33.588 1.00 86.94 393 ASP A N 1
ATOM 3090 C CA . ASP A 1 393 ? 0.804 -24.633 -34.143 1.00 86.94 393 ASP A CA 1
ATOM 3091 C C . ASP A 1 393 ? -0.316 -25.048 -33.165 1.00 86.94 393 ASP A C 1
ATOM 3093 O O . ASP A 1 393 ? -1.432 -25.347 -33.593 1.00 86.94 393 ASP A O 1
ATOM 3097 N N . ASP A 1 394 ? -0.025 -25.043 -31.857 1.00 81.50 394 ASP A N 1
ATOM 3098 C CA . ASP A 1 394 ? -0.976 -25.374 -30.786 1.00 81.50 394 ASP A CA 1
ATOM 3099 C C . ASP A 1 394 ? -1.961 -24.223 -30.478 1.00 81.50 394 ASP A C 1
ATOM 3101 O O . ASP A 1 394 ? -3.093 -24.479 -30.059 1.00 81.50 394 ASP A O 1
ATOM 3105 N N . ASP A 1 395 ? -1.547 -22.967 -30.682 1.00 78.31 395 ASP A N 1
ATOM 3106 C CA . ASP A 1 395 ? -2.337 -21.753 -30.437 1.00 78.31 395 ASP A CA 1
ATOM 3107 C C . ASP A 1 395 ? -2.375 -20.845 -31.688 1.00 78.31 395 ASP A C 1
ATOM 3109 O O . ASP A 1 395 ? -1.455 -20.050 -31.908 1.00 78.31 395 ASP A O 1
ATOM 3113 N N . PRO A 1 396 ? -3.451 -20.913 -32.500 1.00 78.12 396 PRO A N 1
ATOM 3114 C CA . PRO A 1 396 ? -3.587 -20.125 -33.727 1.00 78.12 396 PRO A CA 1
ATOM 3115 C C . PRO A 1 396 ? -3.635 -18.602 -33.520 1.00 78.12 396 PRO A C 1
ATOM 3117 O O . PRO A 1 396 ? -3.484 -17.858 -34.492 1.00 78.12 396 PRO A O 1
ATOM 3120 N N . GLU A 1 397 ? -3.878 -18.120 -32.294 1.00 77.31 397 GLU A N 1
ATOM 3121 C CA . GLU A 1 397 ? -3.873 -16.687 -31.970 1.00 77.31 397 GLU A CA 1
ATOM 3122 C C . GLU A 1 397 ? -2.457 -16.166 -31.645 1.00 77.31 397 GLU A C 1
ATOM 3124 O O . GLU A 1 397 ? -2.210 -14.955 -31.693 1.00 77.31 397 GLU A O 1
ATOM 3129 N N . LEU A 1 398 ? -1.495 -17.059 -31.377 1.00 73.19 398 LEU A N 1
ATOM 3130 C CA . LEU A 1 398 ? -0.097 -16.719 -31.134 1.00 73.19 398 LEU A CA 1
ATOM 3131 C C . LEU A 1 398 ? 0.664 -16.587 -32.462 1.00 73.19 398 LEU A C 1
ATOM 3133 O O . LEU A 1 398 ? 1.046 -17.569 -33.090 1.00 73.19 398 LEU A O 1
ATOM 3137 N N . LEU A 1 399 ? 0.955 -15.350 -32.872 1.00 76.50 399 LEU A N 1
ATOM 3138 C CA . LEU A 1 399 ? 1.736 -15.060 -34.080 1.00 76.50 399 LEU A CA 1
ATOM 3139 C C . LEU A 1 399 ? 3.087 -14.430 -33.720 1.00 76.50 399 LEU A C 1
ATOM 3141 O O . LEU A 1 399 ? 3.156 -13.291 -33.256 1.00 76.50 399 LEU A O 1
ATOM 3145 N N . VAL A 1 400 ? 4.179 -15.160 -33.962 1.00 72.88 400 VAL A N 1
ATOM 3146 C CA . VAL A 1 400 ? 5.554 -14.725 -33.670 1.00 72.88 400 VAL A CA 1
ATOM 3147 C C . VAL A 1 400 ? 6.407 -14.716 -34.937 1.00 72.88 400 VAL A C 1
ATOM 3149 O O . VAL A 1 400 ? 6.549 -15.722 -35.629 1.00 72.88 400 VAL A O 1
ATOM 3152 N N . THR A 1 401 ? 7.051 -13.582 -35.218 1.00 72.19 401 THR A N 1
ATOM 3153 C CA . THR A 1 401 ? 7.993 -13.447 -36.337 1.00 72.19 401 THR A CA 1
ATOM 3154 C C . THR A 1 401 ? 9.232 -14.317 -36.116 1.00 72.19 401 THR A C 1
ATOM 3156 O O . THR A 1 401 ? 9.979 -14.130 -35.154 1.00 72.19 401 THR A O 1
ATOM 3159 N N . LEU A 1 402 ? 9.485 -15.253 -37.031 1.00 74.50 402 LEU A N 1
ATOM 3160 C CA . LEU A 1 402 ? 10.678 -16.097 -37.008 1.00 74.50 402 LEU A CA 1
ATOM 3161 C C . LEU A 1 402 ? 11.857 -15.388 -37.692 1.00 74.50 402 LEU A C 1
ATOM 3163 O O . LEU A 1 402 ? 11.662 -14.747 -38.726 1.00 74.50 402 LEU A O 1
ATOM 3167 N N . PRO A 1 403 ? 13.086 -15.492 -37.157 1.00 69.38 403 PRO A N 1
ATOM 3168 C CA . PRO A 1 403 ? 14.247 -14.888 -37.797 1.00 69.38 403 PRO A CA 1
ATOM 3169 C C . PRO A 1 403 ? 14.637 -15.660 -39.064 1.00 69.38 403 PRO A C 1
ATOM 3171 O O . PRO A 1 403 ? 14.695 -16.892 -39.066 1.00 69.38 403 PRO A O 1
ATOM 3174 N N . ASN A 1 404 ? 14.966 -14.927 -40.126 1.00 69.31 404 ASN A N 1
ATOM 3175 C CA . ASN A 1 404 ? 15.563 -15.503 -41.328 1.00 69.31 404 ASN A CA 1
ATOM 3176 C C . ASN A 1 404 ? 17.021 -15.876 -41.044 1.00 69.31 404 ASN A C 1
ATOM 3178 O O . ASN A 1 404 ? 17.760 -15.088 -40.452 1.00 69.31 404 ASN A O 1
ATOM 3182 N N . GLN A 1 405 ? 17.444 -17.068 -41.465 1.00 59.56 405 GLN A N 1
ATOM 3183 C CA . GLN A 1 405 ? 18.865 -17.403 -41.445 1.00 59.56 405 GLN A CA 1
ATOM 3184 C C . GLN A 1 405 ? 19.541 -16.724 -42.632 1.00 59.56 405 GLN A C 1
ATOM 3186 O O . GLN A 1 405 ? 19.102 -16.884 -43.765 1.00 59.56 405 GLN A O 1
ATOM 3191 N N . ILE A 1 406 ? 20.584 -15.951 -42.345 1.00 53.66 406 ILE A N 1
ATOM 3192 C CA . ILE A 1 406 ? 21.456 -15.353 -43.351 1.00 53.66 406 ILE A CA 1
ATOM 3193 C C . ILE A 1 406 ? 22.743 -16.170 -43.342 1.00 53.66 406 ILE A C 1
ATOM 3195 O O . ILE A 1 406 ? 23.339 -16.367 -42.277 1.00 53.66 406 ILE A O 1
ATOM 3199 N N . ASP A 1 407 ? 23.146 -16.667 -44.507 1.00 60.25 407 ASP A N 1
ATOM 3200 C CA . ASP A 1 407 ? 24.455 -17.279 -44.670 1.00 60.25 407 ASP A CA 1
ATOM 3201 C C . ASP A 1 407 ? 25.510 -16.168 -44.657 1.00 60.25 407 ASP A C 1
ATOM 3203 O O . ASP A 1 407 ? 25.475 -15.232 -45.452 1.00 60.25 407 ASP A O 1
ATOM 3207 N N . ILE A 1 408 ? 26.447 -16.246 -43.716 1.00 55.06 408 ILE A N 1
ATOM 3208 C CA . ILE A 1 408 ? 27.504 -15.243 -43.563 1.00 55.06 408 ILE A CA 1
ATOM 3209 C C . ILE A 1 408 ? 28.415 -15.221 -44.805 1.00 55.06 408 ILE A C 1
ATOM 3211 O O . ILE A 1 408 ? 29.032 -14.200 -45.079 1.00 55.06 408 ILE A O 1
ATOM 3215 N N . SER A 1 409 ? 28.469 -16.310 -45.584 1.00 58.25 409 SER A N 1
ATOM 3216 C CA . SER A 1 409 ? 29.204 -16.366 -46.856 1.00 58.25 409 SER A CA 1
ATOM 3217 C C . SER A 1 409 ? 28.558 -15.557 -47.989 1.00 58.25 409 SER A C 1
ATOM 3219 O O . SER A 1 409 ? 29.242 -15.239 -48.957 1.00 58.25 409 SER A O 1
ATOM 3221 N N . GLU A 1 410 ? 27.284 -15.170 -47.858 1.00 49.34 410 GLU A N 1
ATOM 3222 C CA . GLU A 1 410 ? 26.590 -14.270 -48.794 1.00 49.34 410 GLU A CA 1
ATOM 3223 C C . GLU A 1 410 ? 26.772 -12.788 -48.423 1.00 49.34 410 GLU A C 1
ATOM 3225 O O . GLU A 1 410 ? 26.339 -11.893 -49.152 1.00 49.34 410 GLU A O 1
ATOM 3230 N N . LEU A 1 411 ? 27.410 -12.510 -47.284 1.00 39.53 411 LEU A N 1
ATOM 3231 C CA . LEU A 1 411 ? 27.720 -11.164 -46.831 1.00 39.53 411 LEU A CA 1
ATOM 3232 C C . LEU A 1 411 ? 29.140 -10.803 -47.293 1.00 39.53 411 LEU A C 1
ATOM 3234 O O . LEU A 1 411 ? 30.118 -11.180 -46.651 1.00 39.53 411 LEU A O 1
ATOM 3238 N N . ASP A 1 412 ? 29.248 -10.049 -48.392 1.00 41.72 412 ASP A N 1
ATOM 3239 C CA . ASP A 1 412 ? 30.499 -9.431 -48.873 1.00 41.72 412 ASP A CA 1
ATOM 3240 C C . ASP A 1 412 ? 31.003 -8.383 -47.853 1.00 41.72 412 ASP A C 1
ATOM 3242 O O . ASP A 1 412 ? 30.780 -7.178 -47.987 1.00 41.72 412 ASP A O 1
ATOM 3246 N N . ILE A 1 413 ? 31.617 -8.850 -46.759 1.00 43.09 413 ILE A N 1
ATOM 3247 C CA . ILE A 1 413 ? 32.132 -8.015 -45.658 1.00 43.09 413 ILE A CA 1
ATOM 3248 C C . ILE A 1 413 ? 33.546 -8.461 -45.235 1.00 43.09 413 ILE A C 1
ATOM 3250 O O . ILE A 1 413 ? 33.855 -8.563 -44.045 1.00 43.09 413 ILE A O 1
ATOM 3254 N N . LEU A 1 414 ? 34.424 -8.710 -46.210 1.00 42.91 414 LEU A N 1
ATOM 3255 C CA . LEU A 1 414 ? 35.879 -8.695 -46.004 1.00 42.91 414 LEU A CA 1
ATOM 3256 C C . LEU A 1 414 ? 36.523 -7.539 -46.764 1.00 42.91 414 LEU A C 1
ATOM 3258 O O . LEU A 1 414 ? 36.296 -7.446 -47.990 1.00 42.91 414 LEU A O 1
#

Sequence (414 aa):
MDLKQLTSGLIFDPLPEFPFEQRASSSCALIDTFQLAVANILRYVPQKHYKSLAKEFMTELLTYGHIYAVPLKDVPGKLTALLVLISCSFVTAFQMIPNYSTKQLYGKYFITLINAGRKYLGVNDLSGKVFVPSGLGGMSGAQAKAARICGCIGVIAEVRYLIMWLDVYSDNLDEIIQLINQYRQSKESLSIGYLENIVELWERLADEETDSVDDKSFKYPSYMQDIMGDIFSMGFGPFCWICTSGDANDLKITDNLACEAIDMVAEKSVPSSVCEQYRDNQRWICEADKHQLVVGSQARILYSDQAGRIAISLKFNEAVRCGKLKSGVVINRDHYDVSGTNSPFRETSNIVEGSAYWLSKPEMLSWDVSNGVARRSWSGNRKAQETIKNFMDDDPELLVTLPNQIDISELDIL

pLDDT: mean 75.35, std 16.69, range [33.47, 97.88]

Organism: NCBI:txid451379

Secondary structure (DSSP, 8-state):
--GGGGGSS-TTSSPPPPP-----------GGGHHHHHHHHHTTS-GGGHHHHHHHHHHHHHHHSS---GGGS-SSS---------SSHHHHHGGG-GGGHHHHHHHHHHHHHHHHHHHHH--S--TT-EE--B--STTTTHHHHHHHHHTSEEEEE-SS----S-SEEES-HHHHHHHHHHHHHHT--EEEEE-S-HHHHHHHHHTT-------SS-SS--HIIIIIHHHHHTT-EEEEEEETT--HHHHHHHHHHHHHHHHHHHTTT--HHHHHHHHHHHHHHHHHHHTT---SS-EEEEEE-HHHHHHHHHHHHHHHHTTSSSS-EEEE--SSSSSS---TTTTTTT--SSGGG-----THHHHHHHHHHHHHHHTT-HHHHHHHHHHHHH-TT---PPPPP--GGGS---

Foldseek 3Di:
DPLCVVVVVCCVPPQADDDPDDAAADPDDDPVCQVVQLVVVCVVDPPVCSVVVSVVQSVCCVGRVGRPVPSRPPDPDPPFLDQRPDVDNVVSVVVHPDPPQLQQLLQVLLQLVQQCCCVVVVDNAQQLPEAEEEDCPPRCVSNLVSQQLSLHEYEYEDQDDDPGDFPEEDCDLVVVVVVSVVRSVVSGYGGYYHNHDSVVNVVVVCVVDDDDDCPVDPPDDDSQQPPVQVCLVQQKFKKKKFQSVQDLVLLVVLLVQLLVLLVVVLVPDDDPVQVVQSVSQNSVSVVCVVVVSDDRTSMHIGIDGPSSNVSSVVSQVVCQVVPVRVHHMDMDHDCLHSDNDQDCVGSCVNPDPPCSPDPPDDPVVLVVVLVVLLVVQQVVNPVSVVVNVVSCVVPVVDDGDGDDDDDVVVDPDD

Radius of gyration: 26.66 Å; chains: 1; bounding box: 67×46×84 Å